Protein AF-0000000070217963 (afdb_homodimer)

pLDDT: mean 93.27, std 9.71, range [42.38, 98.94]

Foldseek 3Di:
DQLDDFPVQEEADQAPQQEDLVSVLVRLPDPLTREYEHHAAFQQADPDDPQFWWKWFAQPPPLHIWAIPDFLIDDPRRFKMWTLHDTGRDHLVVVLVSQQVSQVPDDPAAPPPDPARREYEYEYEDALVRVLVSQVVQLVSCVVGRHAYAYEYEQAAPNDPPDDRCLQVLVRVLSNQLSNQVSQCVSQVVVVHDPSSSGHAYEYEEAQDDDDVSLVSVLVSQVVSCCHPPNVDARSHSAYEFHWFAWQDWRWDDDPVDPDDIDTSGHHPVRRNTGGMFAQVCLVSLLVRLLVNQVSQCVDPRRNNHAYAGEGHDQAQVSQVSNVVSGHPHYHYYSNCRNPNSCSSVRNVPD/DQLDDFPVQEEADQAPQQEDLVSVLVRLPDPLTREYEHHAAFQQADPDDPQFWWKWFAQPPPLHIWAIPDFLIDDPRRQKMWTLHDTHRDHPVVVLVSQQVSQVPDDPDAPPPDPARREYEYEYEDALVRVLVSQVVLLVSCVVGRHAYAYEYEQAAPNDPPDDRCLQVLVRVLSNQLSNQVSQCVSQVVVVHDPSSSGHAYEYEEAQDDDDVSLVSVLVSQVVSCCHPPNVDARSHSAYEFHWFAWQDWRWDDDPVDPDDIDTSGHHPVRRNTGGMFAQVCLVSLLVRLLVNQVSQCVDPRRNNHAYAGEGHDQAQVSQVSNVVSGHPHYHYYSNCRNPNSCSSVRNVPD

Radius of gyration: 26.22 Å; Cα contacts (8 Å, |Δi|>4): 1681; chains: 2; bounding box: 53×88×64 Å

InterPro domains:
  IPR005720 Dihydroorotate dehydrogenase, catalytic [PF01180] (82-349)
  IPR013785 Aldolase-type TIM barrel [G3DSA:3.20.20.70] (8-349)
  IPR023359 Dihydroorotate dehydrogenase A, chain A, domain 2 [G3DSA:2.30.26.10] (49-278)
  IPR033886 Dihydroorotate dehydrogenase, class 1A [cd04741] (1-351)
  IPR050074 Dihydroorotate dehydrogenase [PTHR48109] (5-349)

Nearest PDB structures (foldseek):
  5xfw-assembly1_A  TM=9.007E-01  e=4.818E-23  Trypanosoma brucei brucei TREU927
  6ebs-assembly1_B  TM=8.547E-01  e=2.357E-22  Leishmania major
  3mhu-assembly1_B  TM=8.477E-01  e=5.408E-20  Leishmania major strain Friedlin
  7t5k-assembly1_A  TM=7.753E-01  e=4.031E-16  Escherichia coli K-12
  4ori-assembly1_A  TM=7.696E-01  e=2.229E-15  Rattus norvegicus

Organism: Alternaria alternata (NCBI:txid5599)

Sequence (702 aa):
MAPLTIDPPLLNSANPWCTTLDQLQELYNCPHTGAITTRTSLIGGFPHDSGHHQFAFFNPSTHASSTPNKDLGGDASTTGSLNTLGYSPIPLSEYLGFVKAISDGLGDEPPSGRKTFKPIVISITGSAEEVTKCYHLIHELGKSVKMRLAMEINLSCPNIPGKTPPAYDFTALRTYLEALKVEIDVGLVKAGGIDENERVAVGIKIPPYTYQEQFEGLLGVLKESVSMKPVYLSCPVDFITAVNTLGSSLLMVPDTEVDKGVRPTLKSTNGSGVGGLAGAPLHPLALGNVYTIRNMLDKHEDLKEIAIVGTGGVEDKAGFERMRSVGSGAVGVGTALGRKGVDIFGEIASDMAPLTIDPPLLNSANPWCTTLDQLQELYNCPHTGAITTRTSLIGGFPHDSGHHQFAFFNPSTHASSTPNKDLGGDASTTGSLNTLGYSPIPLSEYLGFVKAISDGLGDEPPSGRKTFKPIVISITGSAEEVTKCYHLIHELGKSVKMRLAMEINLSCPNIPGKTPPAYDFTALRTYLEALKVEIDVGLVKAGGIDENERVAVGIKIPPYTYQEQFEGLLGVLKESVSMKPVYLSCPVDFITAVNTLGSSLLMVPDTEVDKGVRPTLKSTNGSGVGGLAGAPLHPLALGNVYTIRNMLDKHEDLKEIAIVGTGGVEDKAGFERMRSVGSGAVGVGTALGRKGVDIFGEIASD

Solvent-accessible surface area (backbone atoms only — not comparable to full-atom values): 35043 Å² total; per-residue (Å²): 124,74,67,71,77,52,62,51,45,29,27,46,39,65,35,84,77,24,65,48,61,68,42,43,49,53,51,65,67,37,83,49,36,8,33,39,29,32,28,35,17,25,76,81,27,31,92,73,43,77,82,23,36,30,35,30,31,17,19,31,67,80,48,52,64,33,66,64,71,46,77,57,41,59,57,94,65,29,47,17,31,41,29,34,50,80,55,29,56,55,26,39,68,56,52,52,47,42,52,46,53,55,36,70,70,49,72,98,58,43,64,96,80,40,93,54,47,64,29,40,32,45,26,30,42,70,54,54,68,49,44,36,51,49,50,51,53,52,51,58,48,44,75,75,38,79,35,53,50,30,37,30,38,52,33,32,60,66,74,45,84,94,47,78,31,36,65,80,32,57,70,52,45,43,51,35,50,47,47,39,31,43,47,53,49,54,53,28,52,74,72,74,38,80,61,70,74,74,49,62,27,27,26,40,30,29,41,67,54,51,52,69,67,55,55,51,42,54,51,50,44,52,58,50,40,35,69,34,61,57,59,87,44,68,46,63,58,44,29,37,34,32,30,50,51,41,28,37,13,28,52,57,35,77,31,84,88,45,97,77,49,66,36,57,66,39,47,19,90,87,64,68,19,52,19,27,35,33,10,22,43,33,22,32,38,24,41,21,39,36,32,52,51,41,58,56,29,60,75,31,86,86,42,44,74,45,38,30,34,28,20,43,34,34,74,33,30,69,42,47,50,49,39,44,72,36,51,24,64,25,38,25,30,45,54,39,41,42,41,62,34,77,60,44,44,51,51,30,70,67,96,126,72,69,71,75,50,64,50,45,28,28,46,38,65,35,83,74,24,65,48,62,68,43,42,50,53,51,65,66,37,84,50,36,7,34,40,31,32,27,36,18,25,75,81,28,30,94,73,44,78,83,21,36,34,35,31,30,17,18,31,67,80,50,52,65,33,67,63,72,47,77,58,42,58,57,94,63,29,47,17,31,41,29,34,51,79,55,29,56,56,25,40,69,57,51,53,47,42,53,45,54,54,37,71,69,49,71,97,59,44,65,97,79,40,93,54,46,64,29,40,33,45,26,30,40,68,54,53,69,51,44,36,51,48,49,51,55,51,49,58,48,44,76,74,38,77,34,55,49,31,38,29,38,53,33,31,61,66,71,44,85,96,46,78,32,36,63,80,32,56,70,52,45,44,51,36,50,46,48,39,33,44,45,51,49,52,55,28,51,74,72,75,37,79,61,71,77,73,49,62,27,27,25,40,29,30,42,66,53,51,54,70,66,56,54,50,40,54,51,49,44,52,57,50,41,34,69,34,62,58,58,89,44,68,45,62,58,45,29,37,34,32,29,48,51,40,28,38,13,28,53,58,36,78,30,84,89,44,95,78,49,66,35,57,65,40,45,19,91,86,63,70,20,52,19,27,34,34,10,22,42,32,23,33,39,23,40,22,40,35,32,51,51,40,57,57,30,60,74,32,85,88,42,44,76,46,38,29,34,27,21,43,34,35,73,35,30,68,43,47,51,50,40,44,72,36,50,24,65,26,38,26,30,46,54,39,41,42,40,61,32,77,61,42,43,50,50,29,69,67,95

Secondary structure (DSSP, 8-state):
--S---SSSEEEPSSGGG-SHHHHHHHHH-TT-SBEEPPPB-SS-----TTT--EEEE-TTT--BPPTT-TT-S-TT--EEEE---S-SS-HHHHHHHHHHHHHTS-SS-GGG-SSPPPEEEEE---HHHHHHHHHHHHHHHTTSSS-EEEEEE---TTSTT---GGG-HHHHHHHHHHHHHHHHHHHHHTTS--GGGSPEEEEEEPPP-SHHHHHHHHHHHHHHHHSSSTTS--S--EEEE---EEEE--EEE-TTSSS-EEESS--TTSS--EEEEEGGGHHHHHHHHHHHHHHHHT-TTTTT-EEEEESS--SHHHHHHHHHTT-SEEEE-HHHHHH-THHHHHHHH-/--S---SSSEEEPSSGGG-SHHHHHHHHH-TT-S-EEPPPB-SS-----TTT--EEEE-TTT--BPPTT-TT-S-TT--EEEE---S-SS-HHHHHHHHHHHHHTS-SS-GGG-SSPPPEEEEE---HHHHHHHHHHHHHHHTTSSS-EEEEEE---TTSTT---GGG-HHHHHHHHHHHHHHHHHHHHHTTS--GGGSPEEEEEEPPP-SHHHHHHHHHHHHHHHHSSSTTS--S--EEEE---EEEE--EEE-TTSSS-EEESS--TTSS--EEEEEGGGHHHHHHHHHHHHHHHHT-TTTTT-EEEEESS--SHHHHHHHHHTT-SEEEE-HHHHHH-THHHHHHHH-

Structure (mmCIF, N/CA/C/O backbone):
data_AF-0000000070217963-model_v1
#
loop_
_entity.id
_entity.type
_entity.pdbx_description
1 polymer 'Dihydroorotate dehydrogenase (fumarate)'
#
loop_
_atom_site.group_PDB
_atom_site.id
_atom_site.type_symbol
_atom_site.label_atom_id
_atom_site.label_alt_id
_atom_site.label_comp_id
_atom_site.label_asym_id
_atom_site.label_entity_id
_atom_site.label_seq_id
_atom_site.pdbx_PDB_ins_code
_atom_site.Cartn_x
_atom_site.Cartn_y
_atom_site.Cartn_z
_atom_site.occupancy
_atom_site.B_iso_or_equiv
_atom_site.auth_seq_id
_atom_site.auth_comp_id
_atom_site.auth_asym_id
_atom_site.auth_atom_id
_atom_site.pdbx_PDB_model_num
ATOM 1 N N . MET A 1 1 ? 16.875 -29.062 -11.922 1 42.38 1 MET A N 1
ATOM 2 C CA . MET A 1 1 ? 15.82 -28.438 -12.703 1 42.38 1 MET A CA 1
ATOM 3 C C . MET A 1 1 ? 14.797 -27.766 -11.797 1 42.38 1 MET A C 1
ATOM 5 O O . MET A 1 1 ? 14.578 -28.203 -10.664 1 42.38 1 MET A O 1
ATOM 9 N N . ALA A 1 2 ? 14.461 -26.547 -12.102 1 57.16 2 ALA A N 1
ATOM 10 C CA . ALA A 1 2 ? 13.469 -25.875 -11.273 1 57.16 2 ALA A CA 1
ATOM 11 C C . ALA A 1 2 ? 12.172 -26.672 -11.211 1 57.16 2 ALA A C 1
ATOM 13 O O . ALA A 1 2 ? 11.68 -27.156 -12.242 1 57.16 2 ALA A O 1
ATOM 14 N N . PRO A 1 3 ? 11.711 -26.969 -9.961 1 65.69 3 PRO A N 1
ATOM 15 C CA . PRO A 1 3 ? 10.555 -27.859 -9.812 1 65.69 3 PRO A CA 1
ATOM 16 C C . PRO A 1 3 ? 9.344 -27.391 -10.617 1 65.69 3 PRO A C 1
ATOM 18 O O . PRO A 1 3 ? 8.453 -28.188 -10.93 1 65.69 3 PRO A O 1
ATOM 21 N N . LEU A 1 4 ? 9.344 -26.078 -11.07 1 82.69 4 LEU A N 1
ATOM 22 C CA . LEU A 1 4 ? 8.188 -25.578 -11.82 1 82.69 4 LEU A CA 1
ATOM 23 C C . LEU A 1 4 ? 8.641 -24.719 -13 1 82.69 4 LEU A C 1
ATOM 25 O O . LEU A 1 4 ? 9.352 -23.734 -12.82 1 82.69 4 LEU A O 1
ATOM 29 N N . THR A 1 5 ? 8.406 -25.234 -14.195 1 89.5 5 THR A N 1
ATOM 30 C CA . THR A 1 5 ? 8.68 -24.484 -15.422 1 89.5 5 THR A CA 1
ATOM 31 C C . THR A 1 5 ? 7.387 -23.953 -16.031 1 89.5 5 THR A C 1
ATOM 33 O O . THR A 1 5 ? 6.461 -24.719 -16.297 1 89.5 5 THR A O 1
ATOM 36 N N . ILE A 1 6 ? 7.293 -22.672 -16.188 1 96.19 6 ILE A N 1
ATOM 37 C CA . ILE A 1 6 ? 6.125 -22.016 -16.766 1 96.19 6 ILE A CA 1
ATOM 38 C C . ILE A 1 6 ? 6.488 -21.406 -18.109 1 96.19 6 ILE A C 1
ATOM 40 O O . ILE A 1 6 ? 7.195 -20.406 -18.188 1 96.19 6 ILE A O 1
ATOM 44 N N . ASP A 1 7 ? 5.953 -22.078 -19.109 1 94.88 7 ASP A N 1
ATOM 45 C CA . ASP A 1 7 ? 6.258 -21.656 -20.469 1 94.88 7 ASP A CA 1
ATOM 46 C C . ASP A 1 7 ? 5.016 -21.719 -21.359 1 94.88 7 ASP A C 1
ATOM 48 O O . ASP A 1 7 ? 4.457 -22.797 -21.578 1 94.88 7 ASP A O 1
ATOM 52 N N . PRO A 1 8 ? 4.723 -20.547 -22.078 1 96 8 PRO A N 1
ATOM 53 C CA . PRO A 1 8 ? 5.285 -19.203 -21.891 1 96 8 PRO A CA 1
ATOM 54 C C . PRO A 1 8 ? 5.164 -18.688 -20.453 1 96 8 PRO A C 1
ATOM 56 O O . PRO A 1 8 ? 4.387 -19.234 -19.672 1 96 8 PRO A O 1
ATOM 59 N N . PRO A 1 9 ? 5.898 -17.75 -20 1 97.81 9 PRO A N 1
ATOM 60 C CA . PRO A 1 9 ? 5.934 -17.297 -18.609 1 97.81 9 PRO A CA 1
ATOM 61 C C . PRO A 1 9 ? 4.754 -16.391 -18.25 1 97.81 9 PRO A C 1
ATOM 63 O O . PRO A 1 9 ? 4.953 -15.281 -17.75 1 97.81 9 PRO A O 1
ATOM 66 N N . LEU A 1 10 ? 3.609 -16.859 -18.5 1 98.44 10 LEU A N 1
ATOM 67 C CA . LEU A 1 10 ? 2.359 -16.141 -18.312 1 98.44 10 LEU A CA 1
ATOM 68 C C . LEU A 1 10 ? 1.268 -17.078 -17.781 1 98.44 10 LEU A C 1
ATOM 70 O O . LEU A 1 10 ? 1.109 -18.188 -18.281 1 98.44 10 LEU A O 1
ATOM 74 N N . LEU A 1 11 ? 0.579 -16.719 -16.75 1 98.81 11 LEU A N 1
ATOM 75 C CA . LEU A 1 11 ? -0.494 -17.516 -16.172 1 98.81 11 LEU A CA 1
ATOM 76 C C . LEU A 1 11 ? -1.485 -16.625 -15.422 1 98.81 11 LEU A C 1
ATOM 78 O O . LEU A 1 11 ? -1.218 -15.445 -15.195 1 98.81 11 LEU A O 1
ATOM 82 N N . ASN A 1 12 ? -2.652 -17.172 -15.078 1 98.88 12 ASN A N 1
ATOM 83 C CA . ASN A 1 12 ? -3.547 -16.469 -14.172 1 98.88 12 ASN A CA 1
ATOM 84 C C . ASN A 1 12 ? -3.082 -16.578 -12.719 1 98.88 12 ASN A C 1
ATOM 86 O O . ASN A 1 12 ? -2.553 -17.609 -12.312 1 98.88 12 ASN A O 1
ATOM 90 N N . SER A 1 13 ? -3.256 -15.5 -11.914 1 98.62 13 SER A N 1
ATOM 91 C CA . SER A 1 13 ? -3.113 -15.602 -10.469 1 98.62 13 SER A CA 1
ATOM 92 C C . SER A 1 13 ? -4.34 -16.25 -9.836 1 98.62 13 SER A C 1
ATOM 94 O O . SER A 1 13 ? -5.348 -16.469 -10.508 1 98.62 13 SER A O 1
ATOM 96 N N . ALA A 1 14 ? -4.266 -16.656 -8.586 1 98.38 14 ALA A N 1
ATOM 97 C CA . ALA A 1 14 ? -5.461 -17.078 -7.859 1 98.38 14 ALA A CA 1
ATOM 98 C C . ALA A 1 14 ? -6.441 -15.914 -7.703 1 98.38 14 ALA A C 1
ATOM 100 O O . ALA A 1 14 ? -6.121 -14.906 -7.07 1 98.38 14 ALA A O 1
ATOM 101 N N . ASN A 1 15 ? -7.574 -16.031 -8.273 1 97.5 15 ASN A N 1
ATOM 102 C CA . ASN A 1 15 ? -8.586 -14.977 -8.266 1 97.5 15 ASN A CA 1
ATOM 103 C C . ASN A 1 15 ? -9.977 -15.531 -8.531 1 97.5 15 ASN A C 1
ATOM 105 O O . ASN A 1 15 ? -10.141 -16.734 -8.75 1 97.5 15 ASN A O 1
ATOM 109 N N . PRO A 1 16 ? -11.031 -14.727 -8.469 1 96.62 16 PRO A N 1
ATOM 110 C CA . PRO A 1 16 ? -12.398 -15.242 -8.602 1 96.62 16 PRO A CA 1
ATOM 111 C C . PRO A 1 16 ? -12.703 -15.742 -10.008 1 96.62 16 PRO A C 1
ATOM 113 O O . PRO A 1 16 ? -13.633 -16.531 -10.203 1 96.62 16 PRO A O 1
ATOM 116 N N . TRP A 1 17 ? -11.922 -15.406 -10.961 1 98.25 17 TRP A N 1
ATOM 117 C CA . TRP A 1 17 ? -12.25 -15.688 -12.359 1 98.25 17 TRP A CA 1
ATOM 118 C C . TRP A 1 17 ? -11.547 -16.953 -12.836 1 98.25 17 TRP A C 1
ATOM 120 O O . TRP A 1 17 ? -11.383 -17.156 -14.039 1 98.25 17 TRP A O 1
ATOM 130 N N . CYS A 1 18 ? -11.133 -17.75 -11.953 1 98.62 18 CYS A N 1
ATOM 131 C CA . CYS A 1 18 ? -10.609 -19.109 -12.156 1 98.62 18 CYS A CA 1
ATOM 132 C C . CYS A 1 18 ? -11.18 -20.078 -11.133 1 98.62 18 CYS A C 1
ATOM 134 O O . CYS A 1 18 ? -10.438 -20.828 -10.5 1 98.62 18 CYS A O 1
ATOM 136 N N . THR A 1 19 ? -12.414 -20.047 -10.938 1 98.38 19 THR A N 1
ATOM 137 C CA . THR A 1 19 ? -13.102 -20.75 -9.859 1 98.38 19 THR A CA 1
ATOM 138 C C . THR A 1 19 ? -13.719 -22.047 -10.367 1 98.38 19 THR A C 1
ATOM 140 O O . THR A 1 19 ? -13.492 -23.125 -9.797 1 98.38 19 THR A O 1
ATOM 143 N N . THR A 1 20 ? -14.414 -22.062 -11.477 1 98.62 20 THR A N 1
ATOM 144 C CA . THR A 1 20 ? -15.195 -23.203 -11.938 1 98.62 20 THR A CA 1
ATOM 145 C C . THR A 1 20 ? -14.367 -24.078 -12.883 1 98.62 20 THR A C 1
ATOM 147 O O . THR A 1 20 ? -13.352 -23.625 -13.422 1 98.62 20 THR A O 1
ATOM 150 N N . LEU A 1 21 ? -14.883 -25.281 -13.078 1 98.88 21 LEU A N 1
ATOM 151 C CA . LEU A 1 21 ? -14.234 -26.172 -14.039 1 98.88 21 LEU A CA 1
ATOM 152 C C . LEU A 1 21 ? -14.203 -25.547 -15.43 1 98.88 21 LEU A C 1
ATOM 154 O O . LEU A 1 21 ? -13.195 -25.625 -16.125 1 98.88 21 LEU A O 1
ATOM 158 N N . ASP A 1 22 ? -15.297 -24.875 -15.836 1 98.75 22 ASP A N 1
ATOM 159 C CA . ASP A 1 22 ? -15.359 -24.25 -17.141 1 98.75 22 ASP A CA 1
ATOM 160 C C . ASP A 1 22 ? -14.297 -23.156 -17.281 1 98.75 22 ASP A C 1
ATOM 162 O O . ASP A 1 22 ? -13.641 -23.047 -18.328 1 98.75 22 ASP A O 1
ATOM 166 N N . GLN A 1 23 ? -14.133 -22.344 -16.281 1 98.75 23 GLN A N 1
ATOM 167 C CA . GLN A 1 23 ? -13.125 -21.297 -16.281 1 98.75 23 GLN A CA 1
ATOM 168 C C . GLN A 1 23 ? -11.719 -21.875 -16.359 1 98.75 23 GLN A C 1
ATOM 170 O O . GLN A 1 23 ? -10.883 -21.406 -17.125 1 98.75 23 GLN A O 1
ATOM 175 N N . LEU A 1 24 ? -11.492 -22.891 -15.562 1 98.94 24 LEU A N 1
ATOM 176 C CA . LEU A 1 24 ? -10.172 -23.516 -15.523 1 98.94 24 LEU A CA 1
ATOM 177 C C . LEU A 1 24 ? -9.867 -24.203 -16.844 1 98.94 24 LEU A C 1
ATOM 179 O O . LEU A 1 24 ? -8.734 -24.141 -17.344 1 98.94 24 LEU A O 1
ATOM 183 N N . GLN A 1 25 ? -10.883 -24.875 -17.391 1 98.81 25 GLN A N 1
ATOM 184 C CA . GLN A 1 25 ? -10.703 -25.531 -18.688 1 98.81 25 GLN A CA 1
ATOM 185 C C . GLN A 1 25 ? -10.367 -24.516 -19.781 1 98.81 25 GLN A C 1
ATOM 187 O O . GLN A 1 25 ? -9.5 -24.75 -20.609 1 98.81 25 GLN A O 1
ATOM 192 N N . GLU A 1 26 ? -11.109 -23.406 -19.797 1 98.75 26 GLU A N 1
ATOM 193 C CA . GLU A 1 26 ? -10.844 -22.344 -20.781 1 98.75 26 GLU A CA 1
ATOM 194 C C . GLU A 1 26 ? -9.422 -21.812 -20.641 1 98.75 26 GLU A C 1
ATOM 196 O O . GLU A 1 26 ? -8.734 -21.625 -21.641 1 98.75 26 GLU A O 1
ATOM 201 N N . LEU A 1 27 ? -9 -21.547 -19.406 1 98.81 27 LEU A N 1
ATOM 202 C CA . LEU A 1 27 ? -7.641 -21.094 -19.141 1 98.81 27 LEU A CA 1
ATOM 203 C C . LEU A 1 27 ? -6.617 -22.125 -19.609 1 98.81 27 LEU A C 1
ATOM 205 O O . LEU A 1 27 ? -5.594 -21.766 -20.188 1 98.81 27 LEU A O 1
ATOM 209 N N . TYR A 1 28 ? -6.879 -23.391 -19.328 1 98.56 28 TYR A N 1
ATOM 210 C CA . TYR A 1 28 ? -5.957 -24.453 -19.703 1 98.56 28 TYR A CA 1
ATOM 211 C C . TYR A 1 28 ? -5.836 -24.562 -21.219 1 98.56 28 TYR A C 1
ATOM 213 O O . TYR A 1 28 ? -4.758 -24.875 -21.734 1 98.56 28 TYR A O 1
ATOM 221 N N . ASN A 1 29 ? -6.926 -24.328 -21.922 1 97.44 29 ASN A N 1
ATOM 222 C CA . ASN A 1 29 ? -6.945 -24.422 -23.375 1 97.44 29 ASN A CA 1
ATOM 223 C C . ASN A 1 29 ? -6.219 -23.25 -24.016 1 97.44 29 ASN A C 1
ATOM 225 O O . ASN A 1 29 ? -5.855 -23.312 -25.203 1 97.44 29 ASN A O 1
ATOM 229 N N . CYS A 1 30 ? -6.074 -22.141 -23.344 1 97.38 30 CYS A N 1
ATOM 230 C CA . CYS A 1 30 ? -5.441 -20.953 -23.891 1 97.38 30 CYS A CA 1
ATOM 231 C C . CYS A 1 30 ? -3.973 -21.219 -24.203 1 97.38 30 CYS A C 1
ATOM 233 O O . CYS A 1 30 ? -3.191 -21.547 -23.312 1 97.38 30 CYS A O 1
ATOM 235 N N . PRO A 1 31 ? -3.518 -21.047 -25.391 1 95.88 31 PRO A N 1
ATOM 236 C CA . PRO A 1 31 ? -2.133 -21.359 -25.75 1 95.88 31 PRO A CA 1
ATOM 237 C C . PRO A 1 31 ? -1.132 -20.359 -25.203 1 95.88 31 PRO A C 1
ATOM 239 O O . PRO A 1 31 ? 0.077 -20.594 -25.219 1 95.88 31 PRO A O 1
ATOM 242 N N . HIS A 1 32 ? -1.638 -19.266 -24.719 1 96.94 32 HIS A N 1
ATOM 243 C CA . HIS A 1 32 ? -0.746 -18.203 -24.266 1 96.94 32 HIS A CA 1
ATOM 244 C C . HIS A 1 32 ? -0.452 -18.312 -22.781 1 96.94 32 HIS A C 1
ATOM 246 O O . HIS A 1 32 ? 0.357 -17.562 -22.25 1 96.94 32 HIS A O 1
ATOM 252 N N . THR A 1 33 ? -1.119 -19.203 -22.062 1 97.81 33 THR A N 1
ATOM 253 C CA . THR A 1 33 ? -0.775 -19.484 -20.672 1 97.81 33 THR A CA 1
ATOM 254 C C . THR A 1 33 ? 0.226 -20.641 -20.594 1 97.81 33 THR A C 1
ATOM 256 O O . THR A 1 33 ? 0.122 -21.625 -21.328 1 97.81 33 THR A O 1
ATOM 259 N N . GLY A 1 34 ? 1.211 -20.484 -19.75 1 97.5 34 GLY A N 1
ATOM 260 C CA . GLY A 1 34 ? 2.193 -21.531 -19.547 1 97.5 34 GLY A CA 1
ATOM 261 C C . GLY A 1 34 ? 1.878 -22.422 -18.359 1 97.5 34 GLY A C 1
ATOM 262 O O . GLY A 1 34 ? 2.479 -23.484 -18.188 1 97.5 34 GLY A O 1
ATOM 263 N N . ALA A 1 35 ? 0.987 -22.031 -17.531 1 98.44 35 ALA A N 1
ATOM 264 C CA . ALA A 1 35 ? 0.376 -22.719 -16.391 1 98.44 35 ALA A CA 1
ATOM 265 C C . ALA A 1 35 ? -0.97 -22.094 -16.031 1 98.44 35 ALA A C 1
ATOM 267 O O . ALA A 1 35 ? -1.32 -21.016 -16.547 1 98.44 35 ALA A O 1
ATOM 268 N N . ILE A 1 36 ? -1.733 -22.734 -15.258 1 98.81 36 ILE A N 1
ATOM 269 C CA . ILE A 1 36 ? -2.922 -22.109 -14.695 1 98.81 36 ILE A CA 1
ATOM 270 C C . ILE A 1 36 ? -2.934 -22.281 -13.18 1 98.81 36 ILE A C 1
ATOM 272 O O . ILE A 1 36 ? -2.299 -23.203 -12.648 1 98.81 36 ILE A O 1
ATOM 276 N N . THR A 1 37 ? -3.566 -21.406 -12.484 1 98.94 37 THR A N 1
ATOM 277 C CA . THR A 1 37 ? -3.709 -21.422 -11.039 1 98.94 37 THR A CA 1
ATOM 278 C C . THR A 1 37 ? -5.18 -21.484 -10.633 1 98.94 37 THR A C 1
ATOM 280 O O . THR A 1 37 ? -6.012 -20.781 -11.219 1 98.94 37 THR A O 1
ATOM 283 N N . THR A 1 38 ? -5.531 -22.281 -9.703 1 98.94 38 THR A N 1
ATOM 284 C CA . THR A 1 38 ? -6.898 -22.328 -9.203 1 98.94 38 THR A CA 1
ATOM 285 C C . THR A 1 38 ? -7.156 -21.188 -8.227 1 98.94 38 THR A C 1
ATOM 287 O O . THR A 1 38 ? -6.219 -20.609 -7.68 1 98.94 38 THR A O 1
ATOM 290 N N . ARG A 1 39 ? -8.445 -20.844 -8.055 1 98.38 39 ARG A N 1
ATOM 291 C CA . ARG A 1 39 ? -8.766 -19.984 -6.914 1 98.38 39 ARG A CA 1
ATOM 292 C C . ARG A 1 39 ? -8.359 -20.641 -5.602 1 98.38 39 ARG A C 1
ATOM 294 O O . ARG A 1 39 ? -8.461 -21.859 -5.449 1 98.38 39 ARG A O 1
ATOM 301 N N . THR A 1 40 ? -7.91 -19.844 -4.633 1 98.19 40 THR A N 1
ATOM 302 C CA . THR A 1 40 ? -7.469 -20.375 -3.352 1 98.19 40 THR A CA 1
ATOM 303 C C . THR A 1 40 ? -8.617 -21.094 -2.645 1 98.19 40 THR A C 1
ATOM 305 O O . THR A 1 40 ? -9.711 -20.547 -2.504 1 98.19 40 THR A O 1
ATOM 308 N N . SER A 1 41 ? -8.359 -22.328 -2.244 1 97.25 41 SER A N 1
ATOM 309 C CA . SER A 1 41 ? -9.398 -23.094 -1.563 1 97.25 41 SER A CA 1
ATOM 310 C C . SER A 1 41 ? -8.922 -23.594 -0.205 1 97.25 41 SER A C 1
ATOM 312 O O . SER A 1 41 ? -7.715 -23.656 0.049 1 97.25 41 SER A O 1
ATOM 314 N N . LEU A 1 42 ? -9.82 -23.891 0.625 1 96.31 42 LEU A N 1
ATOM 315 C CA . LEU A 1 42 ? -9.625 -24.625 1.874 1 96.31 42 LEU A CA 1
ATOM 316 C C . LEU A 1 42 ? -10.062 -26.078 1.728 1 96.31 42 LEU A C 1
ATOM 318 O O . LEU A 1 42 ? -10.789 -26.422 0.793 1 96.31 42 LEU A O 1
ATOM 322 N N . ILE A 1 43 ? -9.648 -26.891 2.65 1 97.06 43 ILE A N 1
ATOM 323 C CA . ILE A 1 43 ? -10.094 -28.281 2.662 1 97.06 43 ILE A CA 1
ATOM 324 C C . ILE A 1 43 ? -11.625 -28.328 2.664 1 97.06 43 ILE A C 1
ATOM 326 O O . ILE A 1 43 ? -12.227 -29.094 1.922 1 97.06 43 ILE A O 1
ATOM 330 N N . GLY A 1 44 ? -12.203 -27.406 3.434 1 96.06 44 GLY A N 1
ATOM 331 C CA . GLY A 1 44 ? -13.641 -27.453 3.598 1 96.06 44 GLY A CA 1
ATOM 332 C C . GLY A 1 44 ? -14.367 -26.391 2.785 1 96.06 44 GLY A C 1
ATOM 333 O O . GLY A 1 44 ? -15.586 -26.266 2.869 1 96.06 44 GLY A O 1
ATOM 334 N N . GLY A 1 45 ? -13.656 -25.625 2.049 1 95.81 45 GLY A N 1
ATOM 335 C CA . GLY A 1 45 ? -14.266 -24.516 1.328 1 95.81 45 GLY A CA 1
ATOM 336 C C . GLY A 1 45 ? -14.477 -23.297 2.193 1 95.81 45 GLY A C 1
ATOM 337 O O . GLY A 1 45 ? -14.359 -23.359 3.418 1 95.81 45 GLY A O 1
ATOM 338 N N . PHE A 1 46 ? -14.734 -22.172 1.572 1 94.69 46 PHE A N 1
ATOM 339 C CA . PHE A 1 46 ? -14.992 -20.891 2.234 1 94.69 46 PHE A CA 1
ATOM 340 C C . PHE A 1 46 ? -16.484 -20.562 2.197 1 94.69 46 PHE A C 1
ATOM 342 O O . PHE A 1 46 ? -17.141 -20.734 1.166 1 94.69 46 PHE A O 1
ATOM 349 N N . PRO A 1 47 ? -17.047 -20.094 3.338 1 93.62 47 PRO A N 1
ATOM 350 C CA . PRO A 1 47 ? -18.469 -19.734 3.357 1 93.62 47 PRO A CA 1
ATOM 351 C C . PRO A 1 47 ? -18.766 -18.422 2.633 1 93.62 47 PRO A C 1
ATOM 353 O O . PRO A 1 47 ? -19.031 -17.406 3.273 1 93.62 47 PRO A O 1
ATOM 356 N N . HIS A 1 48 ? -18.781 -18.469 1.336 1 93.81 48 HIS A N 1
ATOM 357 C CA . HIS A 1 48 ? -18.984 -17.297 0.481 1 93.81 48 HIS A CA 1
ATOM 358 C C . HIS A 1 48 ? -20.406 -16.75 0.622 1 93.81 48 HIS A C 1
ATOM 360 O O . HIS A 1 48 ? -21.359 -17.516 0.681 1 93.81 48 HIS A O 1
ATOM 366 N N . ASP A 1 49 ? -20.5 -15.453 0.799 1 94.38 49 ASP A N 1
ATOM 367 C CA . ASP A 1 49 ? -21.75 -14.711 0.779 1 94.38 49 ASP A CA 1
ATOM 368 C C . ASP A 1 49 ? -21.688 -13.547 -0.2 1 94.38 49 ASP A C 1
ATOM 370 O O . ASP A 1 49 ? -21.062 -12.523 0.087 1 94.38 49 ASP A O 1
ATOM 374 N N . SER A 1 50 ? -22.375 -13.648 -1.28 1 92.44 50 SER A N 1
ATOM 375 C CA . SER A 1 50 ? -22.297 -12.648 -2.336 1 92.44 50 SER A CA 1
ATOM 376 C C . SER A 1 50 ? -22.812 -11.297 -1.855 1 92.44 50 SER A C 1
ATOM 378 O O . SER A 1 50 ? -22.578 -10.273 -2.496 1 92.44 50 SER A O 1
ATOM 380 N N . GLY A 1 51 ? -23.5 -11.344 -0.715 1 93.19 51 GLY A N 1
ATOM 381 C CA . GLY A 1 51 ? -24 -10.102 -0.146 1 93.19 51 GLY A CA 1
ATOM 382 C C . GLY A 1 51 ? -22.906 -9.234 0.447 1 93.19 51 GLY A C 1
ATOM 383 O O . GLY A 1 51 ? -23.062 -8.023 0.57 1 93.19 51 GLY A O 1
ATOM 384 N N . HIS A 1 52 ? -21.797 -9.844 0.813 1 93.06 52 HIS A N 1
ATOM 385 C CA . HIS A 1 52 ? -20.75 -8.992 1.383 1 93.06 52 HIS A CA 1
ATOM 386 C C . HIS A 1 52 ? -19.375 -9.344 0.823 1 93.06 52 HIS A C 1
ATOM 388 O O . HIS A 1 52 ? -18.391 -8.664 1.118 1 93.06 52 HIS A O 1
ATOM 394 N N . HIS A 1 53 ? -19.266 -10.484 0.089 1 95.12 53 HIS A N 1
ATOM 395 C CA . HIS A 1 53 ? -18.062 -10.773 -0.675 1 95.12 53 HIS A CA 1
ATOM 396 C C . HIS A 1 53 ? -18.188 -10.305 -2.119 1 95.12 53 HIS A C 1
ATOM 398 O O . HIS A 1 53 ? -18.828 -10.977 -2.941 1 95.12 53 HIS A O 1
ATOM 404 N N . GLN A 1 54 ? -17.547 -9.117 -2.395 1 97.38 54 GLN A N 1
ATOM 405 C CA . GLN A 1 54 ? -17.828 -8.391 -3.627 1 97.38 54 GLN A CA 1
ATOM 406 C C . GLN A 1 54 ? -16.547 -7.887 -4.277 1 97.38 54 GLN A C 1
ATOM 408 O O . GLN A 1 54 ? -15.469 -7.992 -3.691 1 97.38 54 GLN A O 1
ATOM 413 N N . PHE A 1 55 ? -16.625 -7.461 -5.508 1 97.81 55 PHE A N 1
ATOM 414 C CA . PHE A 1 55 ? -15.547 -6.789 -6.219 1 97.81 55 PHE A CA 1
ATOM 415 C C . PHE A 1 55 ? -16.094 -5.699 -7.129 1 97.81 55 PHE A C 1
ATOM 417 O O . PHE A 1 55 ? -17.266 -5.715 -7.484 1 97.81 55 PHE A O 1
ATOM 424 N N . ALA A 1 56 ? -15.289 -4.758 -7.441 1 98.12 56 ALA A N 1
ATOM 425 C CA . ALA A 1 56 ? -15.578 -3.75 -8.461 1 98.12 56 ALA A CA 1
ATOM 426 C C . ALA A 1 56 ? -14.305 -3.303 -9.164 1 98.12 56 ALA A C 1
ATOM 428 O O . ALA A 1 56 ? -13.219 -3.334 -8.586 1 98.12 56 ALA A O 1
ATOM 429 N N . PHE A 1 57 ? -14.453 -2.975 -10.406 1 98.56 57 PHE A N 1
ATOM 430 C CA . PHE A 1 57 ? -13.383 -2.312 -11.141 1 98.56 57 PHE A CA 1
ATOM 431 C C . PHE A 1 57 ? -13.5 -0.798 -11.031 1 98.56 57 PHE A C 1
ATOM 433 O O . PHE A 1 57 ? -14.594 -0.274 -10.789 1 98.56 57 PHE A O 1
ATOM 440 N N . PHE A 1 58 ? -12.359 -0.046 -11.156 1 98.56 58 PHE A N 1
ATOM 441 C CA . PHE A 1 58 ? -12.469 1.401 -11.023 1 98.56 58 PHE A CA 1
ATOM 442 C C . PHE A 1 58 ? -11.359 2.102 -11.797 1 98.56 58 PHE A C 1
ATOM 444 O O . PHE A 1 58 ? -10.352 1.48 -12.148 1 98.56 58 PHE A O 1
ATOM 451 N N . ASN A 1 59 ? -11.578 3.346 -12.164 1 98.31 59 ASN A N 1
ATOM 452 C CA . ASN A 1 59 ? -10.578 4.223 -12.766 1 98.31 59 ASN A CA 1
ATOM 453 C C . ASN A 1 59 ? -9.539 4.672 -11.75 1 98.31 59 ASN A C 1
ATOM 455 O O . ASN A 1 59 ? -9.875 5.32 -10.75 1 98.31 59 ASN A O 1
ATOM 459 N N . PRO A 1 60 ? -8.266 4.391 -11.977 1 98.25 60 PRO A N 1
ATOM 460 C CA . PRO A 1 60 ? -7.246 4.656 -10.953 1 98.25 60 PRO A CA 1
ATOM 461 C C . PRO A 1 60 ? -6.984 6.148 -10.75 1 98.25 60 PRO A C 1
ATOM 463 O O . PRO A 1 60 ? -6.297 6.535 -9.805 1 98.25 60 PRO A O 1
ATOM 466 N N . SER A 1 61 ? -7.5 6.965 -11.625 1 97.62 61 SER A N 1
ATOM 467 C CA . SER A 1 61 ? -7.297 8.406 -11.523 1 97.62 61 SER A CA 1
ATOM 468 C C . SER A 1 61 ? -8.508 9.094 -10.898 1 97.62 61 SER A C 1
ATOM 470 O O . SER A 1 61 ? -8.367 9.859 -9.938 1 97.62 61 SER A O 1
ATOM 472 N N . THR A 1 62 ? -9.719 8.75 -11.367 1 96.38 62 THR A N 1
ATOM 473 C CA . THR A 1 62 ? -10.922 9.438 -10.914 1 96.38 62 THR A CA 1
ATOM 474 C C . THR A 1 62 ? -11.586 8.672 -9.781 1 96.38 62 THR A C 1
ATOM 476 O O . THR A 1 62 ? -12.445 9.211 -9.078 1 96.38 62 THR A O 1
ATOM 479 N N . HIS A 1 63 ? -11.312 7.34 -9.648 1 97.69 63 HIS A N 1
ATOM 480 C CA . HIS A 1 63 ? -11.82 6.422 -8.633 1 97.69 63 HIS A CA 1
ATOM 481 C C . HIS A 1 63 ? -13.297 6.109 -8.867 1 97.69 63 HIS A C 1
ATOM 483 O O . HIS A 1 63 ? -13.969 5.574 -7.984 1 97.69 63 HIS A O 1
ATOM 489 N N . ALA A 1 64 ? -13.766 6.52 -10.086 1 95.88 64 ALA A N 1
ATOM 490 C CA . ALA A 1 64 ? -15.094 6.055 -10.477 1 95.88 64 ALA A CA 1
ATOM 491 C C . ALA A 1 64 ? -15.125 4.535 -10.617 1 95.88 64 ALA A C 1
ATOM 493 O O . ALA A 1 64 ? -14.211 3.938 -11.18 1 95.88 64 ALA A O 1
ATOM 494 N N . SER A 1 65 ? -16.188 3.934 -10.102 1 96.25 65 SER A N 1
ATOM 495 C CA . SER A 1 65 ? -16.234 2.477 -10.031 1 96.25 65 SER A CA 1
ATOM 496 C C . SER A 1 65 ? -17.25 1.904 -11.008 1 96.25 65 SER A C 1
ATOM 498 O O . SER A 1 65 ? -18.219 2.576 -11.359 1 96.25 65 SER A O 1
ATOM 500 N N . SER A 1 66 ? -17.031 0.663 -11.383 1 96.38 66 SER A N 1
ATOM 501 C CA . SER A 1 66 ? -18.031 -0.133 -12.086 1 96.38 66 SER A CA 1
ATOM 502 C C . SER A 1 66 ? -19.109 -0.651 -11.125 1 96.38 66 SER A C 1
ATOM 504 O O . SER A 1 66 ? -18.969 -0.498 -9.906 1 96.38 66 SER A O 1
ATOM 506 N N . THR A 1 67 ? -20.125 -1.234 -11.695 1 94.5 67 THR A N 1
ATOM 507 C CA . THR A 1 67 ? -21.109 -1.951 -10.883 1 94.5 67 THR A CA 1
ATOM 508 C C . THR A 1 67 ? -20.453 -3.117 -10.148 1 94.5 67 THR A C 1
ATOM 510 O O . THR A 1 67 ? -19.703 -3.893 -10.75 1 94.5 67 THR A O 1
ATOM 513 N N . PRO A 1 68 ? -20.734 -3.234 -8.875 1 96.12 68 PRO A N 1
ATOM 514 C CA . PRO A 1 68 ? -20.141 -4.344 -8.125 1 96.12 68 PRO A CA 1
ATOM 515 C C . PRO A 1 68 ? -20.547 -5.711 -8.656 1 96.12 68 PRO A C 1
ATOM 517 O O . PRO A 1 68 ? -21.688 -5.871 -9.133 1 96.12 68 PRO A O 1
ATOM 520 N N . ASN A 1 69 ? -19.719 -6.641 -8.586 1 96.56 69 ASN A N 1
ATOM 521 C CA . ASN A 1 69 ? -19.922 -8.055 -8.859 1 96.56 69 ASN A CA 1
ATOM 522 C C . ASN A 1 69 ? -20.359 -8.281 -10.305 1 96.56 69 ASN A C 1
ATOM 524 O O . ASN A 1 69 ? -21.25 -9.094 -10.57 1 96.56 69 ASN A O 1
ATOM 528 N N . LYS A 1 70 ? -19.875 -7.52 -11.227 1 96.25 70 LYS A N 1
ATOM 529 C CA . LYS A 1 70 ? -20.109 -7.746 -12.648 1 96.25 70 LYS A CA 1
ATOM 530 C C . LYS A 1 70 ? -18.828 -8.164 -13.367 1 96.25 70 LYS A C 1
ATOM 532 O O . LYS A 1 70 ? -17.922 -7.355 -13.539 1 96.25 70 LYS A O 1
ATOM 537 N N . ASP A 1 71 ? -18.734 -9.438 -13.773 1 94.38 71 ASP A N 1
ATOM 538 C CA . ASP A 1 71 ? -17.625 -9.906 -14.594 1 94.38 71 ASP A CA 1
ATOM 539 C C . ASP A 1 71 ? -17.578 -9.172 -15.938 1 94.38 71 ASP A C 1
ATOM 541 O O . ASP A 1 71 ? -18.625 -8.766 -16.469 1 94.38 71 ASP A O 1
ATOM 545 N N . LEU A 1 72 ? -16.391 -9.039 -16.531 1 94.5 72 LEU A N 1
ATOM 546 C CA . LEU A 1 72 ? -16.219 -8.336 -17.797 1 94.5 72 LEU A CA 1
ATOM 547 C C . LEU A 1 72 ? -16.891 -6.969 -17.766 1 94.5 72 LEU A C 1
ATOM 549 O O . LEU A 1 72 ? -17.531 -6.559 -18.734 1 94.5 72 LEU A O 1
ATOM 553 N N . GLY A 1 73 ? -16.828 -6.434 -16.5 1 90.81 73 GLY A N 1
ATOM 554 C CA . GLY A 1 73 ? -17.469 -5.141 -16.281 1 90.81 73 GLY A CA 1
ATOM 555 C C . GLY A 1 73 ? -16.5 -3.977 -16.391 1 90.81 73 GLY A C 1
ATOM 556 O O . GLY A 1 73 ? -15.312 -4.176 -16.656 1 90.81 73 GLY A O 1
ATOM 557 N N . GLY A 1 74 ? -17.062 -2.816 -16.297 1 91 74 GLY A N 1
ATOM 558 C CA . GLY A 1 74 ? -16.25 -1.622 -16.453 1 91 74 GLY A CA 1
ATOM 559 C C . GLY A 1 74 ? -15.945 -1.288 -17.891 1 91 74 GLY A C 1
ATOM 560 O O . GLY A 1 74 ? -16.641 -1.746 -18.797 1 91 74 GLY A O 1
ATOM 561 N N . ASP A 1 75 ? -15.039 -0.349 -18.078 1 94.06 75 ASP A N 1
ATOM 562 C CA . ASP A 1 75 ? -14.602 0.034 -19.406 1 94.06 75 ASP A CA 1
ATOM 563 C C . ASP A 1 75 ? -13.078 0.113 -19.484 1 94.06 75 ASP A C 1
ATOM 565 O O . ASP A 1 75 ? -12.383 -0.38 -18.594 1 94.06 75 ASP A O 1
ATOM 569 N N . ALA A 1 76 ? -12.562 0.602 -20.578 1 93.38 76 ALA A N 1
ATOM 570 C CA . ALA A 1 76 ? -11.125 0.597 -20.844 1 93.38 76 ALA A CA 1
ATOM 571 C C . ALA A 1 76 ? -10.367 1.418 -19.812 1 93.38 76 ALA A C 1
ATOM 573 O O . ALA A 1 76 ? -9.172 1.205 -19.578 1 93.38 76 ALA A O 1
ATOM 574 N N . SER A 1 77 ? -11.078 2.277 -19.109 1 95.62 77 SER A N 1
ATOM 575 C CA . SER A 1 77 ? -10.406 3.17 -18.172 1 95.62 77 SER A CA 1
ATOM 576 C C . SER A 1 77 ? -10.43 2.598 -16.766 1 95.62 77 SER A C 1
ATOM 578 O O . SER A 1 77 ? -9.719 3.088 -15.875 1 95.62 77 SER A O 1
ATOM 580 N N . THR A 1 78 ? -11.242 1.57 -16.469 1 97.69 78 THR A N 1
ATOM 581 C CA . THR A 1 78 ? -11.367 0.994 -15.133 1 97.69 78 THR A CA 1
ATOM 582 C C . THR A 1 78 ? -10.352 -0.119 -14.922 1 97.69 78 THR A C 1
ATOM 584 O O . THR A 1 78 ? -10.711 -1.287 -14.781 1 97.69 78 THR A O 1
ATOM 587 N N . THR A 1 79 ? -9.086 0.284 -14.734 1 98.56 79 THR A N 1
ATOM 588 C CA . THR A 1 79 ? -7.984 -0.672 -14.766 1 98.56 79 THR A CA 1
ATOM 589 C C . THR A 1 79 ? -7.594 -1.095 -13.352 1 98.56 79 THR A C 1
ATOM 591 O O . THR A 1 79 ? -6.707 -1.934 -13.172 1 98.56 79 THR A O 1
ATOM 594 N N . GLY A 1 80 ? -8.211 -0.474 -12.312 1 98.69 80 GLY A N 1
ATOM 595 C CA . GLY A 1 80 ? -8.047 -0.911 -10.938 1 98.69 80 GLY A CA 1
ATOM 596 C C . GLY A 1 80 ? -9.172 -1.815 -10.461 1 98.69 80 GLY A C 1
ATOM 597 O O . GLY A 1 80 ? -10.234 -1.874 -11.086 1 98.69 80 GLY A O 1
ATOM 598 N N . SER A 1 81 ? -8.945 -2.539 -9.391 1 98.69 81 SER A N 1
ATOM 599 C CA . SER A 1 81 ? -10.016 -3.301 -8.75 1 98.69 81 SER A CA 1
ATOM 600 C C . SER A 1 81 ? -9.906 -3.238 -7.23 1 98.69 81 SER A C 1
ATOM 602 O O . SER A 1 81 ? -8.82 -3.023 -6.691 1 98.69 81 SER A O 1
ATOM 604 N N . LEU A 1 82 ? -10.992 -3.283 -6.605 1 98.19 82 LEU A N 1
ATOM 605 C CA . LEU A 1 82 ? -11.141 -3.51 -5.172 1 98.19 82 LEU A CA 1
ATOM 606 C C . LEU A 1 82 ? -12.016 -4.73 -4.906 1 98.19 82 LEU A C 1
ATOM 608 O O . LEU A 1 82 ? -12.969 -4.988 -5.641 1 98.19 82 LEU A O 1
ATOM 612 N N . ASN A 1 83 ? -11.633 -5.488 -3.828 1 96.88 83 ASN A N 1
ATOM 613 C CA . ASN A 1 83 ? -12.5 -6.621 -3.506 1 96.88 83 ASN A CA 1
ATOM 614 C C . ASN A 1 83 ? -12.555 -6.871 -2 1 96.88 83 ASN A C 1
ATOM 616 O O . ASN A 1 83 ? -11.617 -6.539 -1.276 1 96.88 83 ASN A O 1
ATOM 620 N N . THR A 1 84 ? -13.664 -7.367 -1.573 1 95.75 84 THR A N 1
ATOM 621 C CA . THR A 1 84 ? -13.859 -7.863 -0.216 1 95.75 84 THR A CA 1
ATOM 622 C C . THR A 1 84 ? -14.109 -9.367 -0.222 1 95.75 84 THR A C 1
ATOM 624 O O . THR A 1 84 ? -14.82 -9.891 0.639 1 95.75 84 THR A O 1
ATOM 627 N N . LEU A 1 85 ? -13.57 -10.016 -1.198 1 94.06 85 LEU A N 1
ATOM 628 C CA . LEU A 1 85 ? -13.773 -11.438 -1.419 1 94.06 85 LEU A CA 1
ATOM 629 C C . LEU A 1 85 ? -13 -12.266 -0.399 1 94.06 85 LEU A C 1
ATOM 631 O O . LEU A 1 85 ? -12.023 -11.789 0.178 1 94.06 85 LEU A O 1
ATOM 635 N N . GLY A 1 86 ? -13.484 -13.422 -0.178 1 91.38 86 GLY A N 1
ATOM 636 C CA . GLY A 1 86 ? -12.734 -14.438 0.536 1 91.38 86 GLY A CA 1
ATOM 637 C C . GLY A 1 86 ? -12.102 -15.469 -0.383 1 91.38 86 GLY A C 1
ATOM 638 O O . GLY A 1 86 ? -11.562 -15.125 -1.433 1 91.38 86 GLY A O 1
ATOM 639 N N . TYR A 1 87 ? -12.117 -16.703 0.066 1 94.62 87 TYR A N 1
ATOM 640 C CA . TYR A 1 87 ? -11.555 -17.797 -0.704 1 94.62 87 TYR A CA 1
ATOM 641 C C . TYR A 1 87 ? -12.648 -18.547 -1.474 1 94.62 87 TYR A C 1
ATOM 643 O O . TYR A 1 87 ? -13.781 -18.078 -1.554 1 94.62 87 TYR A O 1
ATOM 651 N N . SER A 1 88 ? -12.281 -19.547 -2.154 1 97.31 88 SER A N 1
ATOM 652 C CA . SER A 1 88 ? -13.234 -20.281 -2.975 1 97.31 88 SER A CA 1
ATOM 653 C C . SER A 1 88 ? -14.25 -21.016 -2.111 1 97.31 88 SER A C 1
ATOM 655 O O . SER A 1 88 ? -13.891 -21.625 -1.097 1 97.31 88 SER A O 1
ATOM 657 N N . PRO A 1 89 ? -15.523 -20.922 -2.486 1 97.12 89 PRO A N 1
ATOM 658 C CA . PRO A 1 89 ? -16.5 -21.766 -1.804 1 97.12 89 PRO A CA 1
ATOM 659 C C . PRO A 1 89 ? -16.328 -23.25 -2.129 1 97.12 89 PRO A C 1
ATOM 661 O O . PRO A 1 89 ? -16.938 -24.109 -1.47 1 97.12 89 PRO A O 1
ATOM 664 N N . ILE A 1 90 ? -15.602 -23.609 -3.141 1 98.62 90 ILE A N 1
ATOM 665 C CA . ILE A 1 90 ? -15.391 -24.984 -3.582 1 98.62 90 ILE A CA 1
ATOM 666 C C . ILE A 1 90 ? -14.281 -25.625 -2.76 1 98.62 90 ILE A C 1
ATOM 668 O O . ILE A 1 90 ? -13.172 -25.078 -2.674 1 98.62 90 ILE A O 1
ATOM 672 N N . PRO A 1 91 ? -14.539 -26.766 -2.123 1 98.56 91 PRO A N 1
ATOM 673 C CA . PRO A 1 91 ? -13.516 -27.422 -1.316 1 98.56 91 PRO A CA 1
ATOM 674 C C . PRO A 1 91 ? -12.375 -27.984 -2.162 1 98.56 91 PRO A C 1
ATOM 676 O O . PRO A 1 91 ? -12.547 -28.219 -3.361 1 98.56 91 PRO A O 1
ATOM 679 N N . LEU A 1 92 ? -11.25 -28.312 -1.559 1 98.75 92 LEU A N 1
ATOM 680 C CA . LEU A 1 92 ? -10.062 -28.797 -2.262 1 98.75 92 LEU A CA 1
ATOM 681 C C . LEU A 1 92 ? -10.383 -30.078 -3.023 1 98.75 92 LEU A C 1
ATOM 683 O O . LEU A 1 92 ? -9.93 -30.266 -4.156 1 98.75 92 LEU A O 1
ATOM 687 N N . SER A 1 93 ? -11.148 -30.984 -2.4 1 98.75 93 SER A N 1
ATOM 688 C CA . SER A 1 93 ? -11.453 -32.281 -3.037 1 98.75 93 SER A CA 1
ATOM 689 C C . SER A 1 93 ? -12.102 -32.062 -4.406 1 98.75 93 SER A C 1
ATOM 691 O O . SER A 1 93 ? -11.812 -32.812 -5.348 1 98.75 93 SER A O 1
ATOM 693 N N . GLU A 1 94 ? -12.945 -31.078 -4.48 1 98.81 94 GLU A N 1
ATOM 694 C CA . GLU A 1 94 ? -13.594 -30.797 -5.754 1 98.81 94 GLU A CA 1
ATOM 695 C C . GLU A 1 94 ? -12.609 -30.203 -6.758 1 98.81 94 GLU A C 1
ATOM 697 O O . GLU A 1 94 ? -12.656 -30.516 -7.945 1 98.81 94 GLU A O 1
ATOM 702 N N . TYR A 1 95 ? -11.711 -29.312 -6.355 1 98.88 95 TYR A N 1
ATOM 703 C CA . TYR A 1 95 ? -10.688 -28.781 -7.25 1 98.88 95 TYR A CA 1
ATOM 704 C C . TYR A 1 95 ? -9.789 -29.891 -7.777 1 98.88 95 TYR A C 1
ATOM 706 O O . TYR A 1 95 ? -9.375 -29.859 -8.938 1 98.88 95 TYR A O 1
ATOM 714 N N . LEU A 1 96 ? -9.469 -30.828 -6.875 1 98.88 96 LEU A N 1
ATOM 715 C CA . LEU A 1 96 ? -8.688 -31.969 -7.324 1 98.88 96 LEU A CA 1
ATOM 716 C C . LEU A 1 96 ? -9.445 -32.75 -8.383 1 98.88 96 LEU A C 1
ATOM 718 O O . LEU A 1 96 ? -8.844 -33.281 -9.328 1 98.88 96 LEU A O 1
ATOM 722 N N . GLY A 1 97 ? -10.734 -32.844 -8.195 1 98.88 97 GLY A N 1
ATOM 723 C CA . GLY A 1 97 ? -11.562 -33.406 -9.227 1 98.88 97 GLY A CA 1
ATOM 724 C C . GLY A 1 97 ? -11.516 -32.656 -10.539 1 98.88 97 GLY A C 1
ATOM 725 O O . GLY A 1 97 ? -11.492 -33.281 -11.617 1 98.88 97 GLY A O 1
ATOM 726 N N . PHE A 1 98 ? -11.555 -31.297 -10.492 1 98.94 98 PHE A N 1
ATOM 727 C CA . PHE A 1 98 ? -11.438 -30.469 -11.688 1 98.94 98 PHE A CA 1
ATOM 728 C C . PHE A 1 98 ? -10.133 -30.75 -12.422 1 98.94 98 PHE A C 1
ATOM 730 O O . PHE A 1 98 ? -10.117 -30.906 -13.641 1 98.94 98 PHE A O 1
ATOM 737 N N . VAL A 1 99 ? -9.047 -30.844 -11.641 1 98.88 99 VAL A N 1
ATOM 738 C CA . VAL A 1 99 ? -7.727 -31.109 -12.203 1 98.88 99 VAL A CA 1
ATOM 739 C C . VAL A 1 99 ? -7.723 -32.469 -12.898 1 98.88 99 VAL A C 1
ATOM 741 O O . VAL A 1 99 ? -7.203 -32.625 -14.008 1 98.88 99 VAL A O 1
ATOM 744 N N . LYS A 1 100 ? -8.266 -33.5 -12.242 1 98.81 100 LYS A N 1
ATOM 745 C CA . LYS A 1 100 ? -8.344 -34.844 -12.82 1 98.81 100 LYS A CA 1
ATOM 746 C C . LYS A 1 100 ? -9.156 -34.812 -14.117 1 98.81 100 LYS A C 1
ATOM 748 O O . LYS A 1 100 ? -8.773 -35.469 -15.102 1 98.81 100 LYS A O 1
ATOM 753 N N . ALA A 1 101 ? -10.258 -34.094 -14.07 1 98.81 101 ALA A N 1
ATOM 754 C CA . ALA A 1 101 ? -11.102 -34 -15.266 1 98.81 101 ALA A CA 1
ATOM 755 C C . ALA A 1 101 ? -10.336 -33.375 -16.422 1 98.81 101 ALA A C 1
ATOM 757 O O . ALA A 1 101 ? -10.445 -33.844 -17.562 1 98.81 101 ALA A O 1
ATOM 758 N N . ILE A 1 102 ? -9.602 -32.312 -16.203 1 98.75 102 ILE A N 1
ATOM 759 C CA . ILE A 1 102 ? -8.797 -31.672 -17.234 1 98.75 102 ILE A CA 1
ATOM 760 C C . ILE A 1 102 ? -7.754 -32.656 -17.75 1 98.75 102 ILE A C 1
ATOM 762 O O . ILE A 1 102 ? -7.578 -32.812 -18.969 1 98.75 102 ILE A O 1
ATOM 766 N N . SER A 1 103 ? -7.09 -33.312 -16.859 1 98.44 103 SER A N 1
ATOM 767 C CA . SER A 1 103 ? -6.086 -34.312 -17.234 1 98.44 103 SER A CA 1
ATOM 768 C C . SER A 1 103 ? -6.684 -35.406 -18.109 1 98.44 103 SER A C 1
ATOM 770 O O . SER A 1 103 ? -6.105 -35.75 -19.141 1 98.44 103 SER A O 1
ATOM 772 N N . ASP A 1 104 ? -7.828 -35.938 -17.688 1 98.12 104 ASP A N 1
ATOM 773 C CA . ASP A 1 104 ? -8.477 -37.062 -18.391 1 98.12 104 ASP A CA 1
ATOM 774 C C . ASP A 1 104 ? -8.883 -36.625 -19.797 1 98.12 104 ASP A C 1
ATOM 776 O O . ASP A 1 104 ? -9.023 -37.469 -20.688 1 98.12 104 ASP A O 1
ATOM 780 N N . GLY A 1 105 ? -9.047 -35.344 -19.984 1 97.19 105 GLY A N 1
ATOM 781 C CA . GLY A 1 105 ? -9.445 -34.844 -21.281 1 97.19 105 GLY A CA 1
ATOM 782 C C . GLY A 1 105 ? -8.273 -34.625 -22.219 1 97.19 105 GLY A C 1
ATOM 783 O O . GLY A 1 105 ? -8.461 -34.344 -23.406 1 97.19 105 GLY A O 1
ATOM 784 N N . LEU A 1 106 ? -7.129 -34.781 -21.766 1 96.62 106 LEU A N 1
ATOM 785 C CA . LEU A 1 106 ? -5.93 -34.562 -22.562 1 96.62 106 LEU A CA 1
ATOM 786 C C . LEU A 1 106 ? -5.578 -35.781 -23.375 1 96.62 106 LEU A C 1
ATOM 788 O O . LEU A 1 106 ? -5.84 -36.938 -22.953 1 96.62 106 LEU A O 1
ATOM 792 N N . GLY A 1 107 ? -4.926 -35.594 -24.484 1 94.19 107 GLY A N 1
ATOM 793 C CA . GLY A 1 107 ? -4.359 -36.688 -25.266 1 94.19 107 GLY A CA 1
ATOM 794 C C . GLY A 1 107 ? -3.104 -37.281 -24.641 1 94.19 107 GLY A C 1
ATOM 795 O O . GLY A 1 107 ? -2.736 -36.938 -23.531 1 94.19 107 GLY A O 1
ATOM 796 N N . ASP A 1 108 ? -2.426 -38.094 -25.391 1 93.25 108 ASP A N 1
ATOM 797 C CA . ASP A 1 108 ? -1.282 -38.844 -24.875 1 93.25 108 ASP A CA 1
ATOM 798 C C . ASP A 1 108 ? -0.013 -38 -24.906 1 93.25 108 ASP A C 1
ATOM 800 O O . ASP A 1 108 ? 0.944 -38.281 -24.188 1 93.25 108 ASP A O 1
ATOM 804 N N . GLU A 1 109 ? -0.167 -36.969 -25.766 1 93.5 109 GLU A N 1
ATOM 805 C CA . GLU A 1 109 ? 0.99 -36.094 -25.891 1 93.5 109 GLU A CA 1
ATOM 806 C C . GLU A 1 109 ? 0.612 -34.625 -25.609 1 93.5 109 GLU A C 1
ATOM 808 O O . GLU A 1 109 ? -0.521 -34.219 -25.859 1 93.5 109 GLU A O 1
ATOM 813 N N . PRO A 1 110 ? 1.564 -33.875 -25.078 1 92.75 110 PRO A N 1
ATOM 814 C CA . PRO A 1 110 ? 1.269 -32.438 -24.859 1 92.75 110 PRO A CA 1
ATOM 815 C C . PRO A 1 110 ? 0.877 -31.719 -26.141 1 92.75 110 PRO A C 1
ATOM 817 O O . PRO A 1 110 ? 1.443 -31.984 -27.203 1 92.75 110 PRO A O 1
ATOM 820 N N . PRO A 1 111 ? -0.009 -30.906 -26.016 1 86.25 111 PRO A N 1
ATOM 821 C CA . PRO A 1 111 ? -0.489 -30.234 -27.219 1 86.25 111 PRO A CA 1
ATOM 822 C C . PRO A 1 111 ? 0.473 -29.156 -27.719 1 86.25 111 PRO A C 1
ATOM 824 O O . PRO A 1 111 ? 1.343 -28.703 -26.953 1 86.25 111 PRO A O 1
ATOM 827 N N . SER A 1 112 ? 0.287 -28.734 -29.047 1 80.12 112 SER A N 1
ATOM 828 C CA . SER A 1 112 ? 0.865 -27.547 -29.688 1 80.12 112 SER A CA 1
ATOM 829 C C . SER A 1 112 ? 2.387 -27.562 -29.594 1 80.12 112 SER A C 1
ATOM 831 O O . SER A 1 112 ? 3.01 -26.516 -29.406 1 80.12 112 SER A O 1
ATOM 833 N N . GLY A 1 113 ? 2.988 -28.672 -29.484 1 79.81 113 GLY A N 1
ATOM 834 C CA . GLY A 1 113 ? 4.438 -28.766 -29.531 1 79.81 113 GLY A CA 1
ATOM 835 C C . GLY A 1 113 ? 5.098 -28.531 -28.188 1 79.81 113 GLY A C 1
ATOM 836 O O . GLY A 1 113 ? 6.32 -28.406 -28.109 1 79.81 113 GLY A O 1
ATOM 837 N N . ARG A 1 114 ? 4.277 -28.469 -27.172 1 87.5 114 ARG A N 1
ATOM 838 C CA . ARG A 1 114 ? 4.84 -28.359 -25.828 1 87.5 114 ARG A CA 1
ATOM 839 C C . ARG A 1 114 ? 5.617 -29.609 -25.453 1 87.5 114 ARG A C 1
ATOM 841 O O . ARG A 1 114 ? 5.242 -30.719 -25.828 1 87.5 114 ARG A O 1
ATOM 848 N N . LYS A 1 115 ? 6.711 -29.422 -24.703 1 86.06 115 LYS A N 1
ATOM 849 C CA . LYS A 1 115 ? 7.516 -30.547 -24.234 1 86.06 115 LYS A CA 1
ATOM 850 C C . LYS A 1 115 ? 6.816 -31.281 -23.094 1 86.06 115 LYS A C 1
ATOM 852 O O . LYS A 1 115 ? 7.008 -32.469 -22.906 1 86.06 115 LYS A O 1
ATOM 857 N N . THR A 1 116 ? 6.066 -30.562 -22.344 1 91.19 116 THR A N 1
ATOM 858 C CA . THR A 1 116 ? 5.332 -31.109 -21.203 1 91.19 116 THR A CA 1
ATOM 859 C C . THR A 1 116 ? 3.904 -30.578 -21.172 1 91.19 116 THR A C 1
ATOM 861 O O . THR A 1 116 ? 3.6 -29.562 -21.812 1 91.19 116 THR A O 1
ATOM 864 N N . PHE A 1 117 ? 3.076 -31.359 -20.531 1 96.19 117 PHE A N 1
ATOM 865 C CA . PHE A 1 117 ? 1.737 -30.828 -20.297 1 96.19 117 PHE A CA 1
ATOM 866 C C . PHE A 1 117 ? 1.79 -29.578 -19.438 1 96.19 117 PHE A C 1
ATOM 868 O O . PHE A 1 117 ? 2.668 -29.453 -18.578 1 96.19 117 PHE A O 1
ATOM 875 N N . LYS A 1 118 ? 0.918 -28.656 -19.734 1 96.88 118 LYS A N 1
ATOM 876 C CA . LYS A 1 118 ? 0.837 -27.406 -18.984 1 96.88 118 LYS A CA 1
ATOM 877 C C . LYS A 1 118 ? 0.583 -27.672 -17.5 1 96.88 118 LYS A C 1
ATOM 879 O O . LYS A 1 118 ? -0.4 -28.328 -17.141 1 96.88 118 LYS A O 1
ATOM 884 N N . PRO A 1 119 ? 1.458 -27.203 -16.656 1 97.69 119 PRO A N 1
ATOM 885 C CA . PRO A 1 119 ? 1.26 -27.453 -15.219 1 97.69 119 PRO A CA 1
ATOM 886 C C . PRO A 1 119 ? 0.053 -26.703 -14.648 1 97.69 119 PRO A C 1
ATOM 888 O O . PRO A 1 119 ? -0.401 -25.719 -15.234 1 97.69 119 PRO A O 1
ATOM 891 N N . ILE A 1 120 ? -0.457 -27.219 -13.492 1 98.75 120 ILE A N 1
ATOM 892 C CA . ILE A 1 120 ? -1.525 -26.578 -12.742 1 98.75 120 ILE A CA 1
ATOM 893 C C . ILE A 1 120 ? -1.049 -26.266 -11.328 1 98.75 120 ILE A C 1
ATOM 895 O O . ILE A 1 120 ? -0.548 -27.156 -10.625 1 98.75 120 ILE A O 1
ATOM 899 N N . VAL A 1 121 ? -1.1 -25.016 -10.953 1 98.88 121 VAL A N 1
ATOM 900 C CA . VAL A 1 121 ? -0.827 -24.578 -9.586 1 98.88 121 VAL A CA 1
ATOM 901 C C . VAL A 1 121 ? -2.115 -24.594 -8.766 1 98.88 121 VAL A C 1
ATOM 903 O O . VAL A 1 121 ? -3.074 -23.891 -9.086 1 98.88 121 VAL A O 1
ATOM 906 N N . ILE A 1 122 ? -2.166 -25.406 -7.766 1 98.88 122 ILE A N 1
ATOM 907 C CA . ILE A 1 122 ? -3.314 -25.484 -6.867 1 98.88 122 ILE A CA 1
ATOM 908 C C . ILE A 1 122 ? -3.09 -24.562 -5.668 1 98.88 122 ILE A C 1
ATOM 910 O O . ILE A 1 122 ? -2.211 -24.828 -4.84 1 98.88 122 ILE A O 1
ATOM 914 N N . SER A 1 123 ? -3.887 -23.516 -5.602 1 98.75 123 SER A N 1
ATOM 915 C CA . SER A 1 123 ? -3.75 -22.547 -4.523 1 98.75 123 SER A CA 1
ATOM 916 C C . SER A 1 123 ? -4.602 -22.938 -3.318 1 98.75 123 SER A C 1
ATOM 918 O O . SER A 1 123 ? -5.801 -23.188 -3.457 1 98.75 123 SER A O 1
ATOM 920 N N . ILE A 1 124 ? -3.957 -23.016 -2.164 1 97.81 124 ILE A N 1
ATOM 921 C CA . ILE A 1 124 ? -4.648 -23.438 -0.951 1 97.81 124 ILE A CA 1
ATOM 922 C C . ILE A 1 124 ? -4.324 -22.469 0.19 1 97.81 124 ILE A C 1
ATOM 924 O O . ILE A 1 124 ? -3.43 -21.641 0.07 1 97.81 124 ILE A O 1
ATOM 928 N N . THR A 1 125 ? -5.133 -22.5 1.23 1 95.75 125 THR A N 1
ATOM 929 C CA . THR A 1 125 ? -4.836 -21.859 2.506 1 95.75 125 THR A CA 1
ATOM 930 C C . THR A 1 125 ? -5.359 -22.688 3.67 1 95.75 125 THR A C 1
ATOM 932 O O . THR A 1 125 ? -5.977 -23.734 3.461 1 95.75 125 THR A O 1
ATOM 935 N N . GLY A 1 126 ? -4.992 -22.359 4.871 1 93.06 126 GLY A N 1
ATOM 936 C CA . GLY A 1 126 ? -5.355 -23.078 6.086 1 93.06 126 GLY A CA 1
ATOM 937 C C . GLY A 1 126 ? -4.273 -23.031 7.148 1 93.06 126 GLY A C 1
ATOM 938 O O . GLY A 1 126 ? -3.262 -22.344 6.984 1 93.06 126 GLY A O 1
ATOM 939 N N . SER A 1 127 ? -4.539 -23.719 8.234 1 91.44 127 SER A N 1
ATOM 940 C CA . SER A 1 127 ? -3.516 -23.891 9.258 1 91.44 127 SER A CA 1
ATOM 941 C C . SER A 1 127 ? -2.328 -24.688 8.734 1 91.44 127 SER A C 1
ATOM 943 O O . SER A 1 127 ? -2.408 -25.297 7.668 1 91.44 127 SER A O 1
ATOM 945 N N . ALA A 1 128 ? -1.227 -24.672 9.445 1 92.75 128 ALA A N 1
ATOM 946 C CA . ALA A 1 128 ? -0.052 -25.438 9.062 1 92.75 128 ALA A CA 1
ATOM 947 C C . ALA A 1 128 ? -0.404 -26.922 8.875 1 92.75 128 ALA A C 1
ATOM 949 O O . ALA A 1 128 ? 0.057 -27.562 7.934 1 92.75 128 ALA A O 1
ATOM 950 N N . GLU A 1 129 ? -1.246 -27.438 9.734 1 94.75 129 GLU A N 1
ATOM 951 C CA . GLU A 1 129 ? -1.692 -28.812 9.648 1 94.75 129 GLU A CA 1
ATOM 952 C C . GLU A 1 129 ? -2.51 -29.062 8.383 1 94.75 129 GLU A C 1
ATOM 954 O O . GLU A 1 129 ? -2.316 -30.062 7.691 1 94.75 129 GLU A O 1
ATOM 959 N N . GLU A 1 130 ? -3.375 -28.156 8.102 1 96.06 130 GLU A N 1
ATOM 960 C CA . GLU A 1 130 ? -4.211 -28.281 6.91 1 96.06 130 GLU A CA 1
ATOM 961 C C . GLU A 1 130 ? -3.377 -28.188 5.637 1 96.06 130 GLU A C 1
ATOM 963 O O . GLU A 1 130 ? -3.639 -28.906 4.664 1 96.06 130 GLU A O 1
ATOM 968 N N . VAL A 1 131 ? -2.422 -27.328 5.664 1 96.19 131 VAL A N 1
ATOM 969 C CA . VAL A 1 131 ? -1.555 -27.156 4.504 1 96.19 131 VAL A CA 1
ATOM 970 C C . VAL A 1 131 ? -0.785 -28.438 4.223 1 96.19 131 VAL A C 1
ATOM 972 O O . VAL A 1 131 ? -0.622 -28.828 3.066 1 96.19 131 VAL A O 1
ATOM 975 N N . THR A 1 132 ? -0.296 -29.125 5.262 1 97.25 132 THR A N 1
ATOM 976 C CA . THR A 1 132 ? 0.416 -30.391 5.07 1 97.25 132 THR A CA 1
ATOM 977 C C . THR A 1 132 ? -0.515 -31.453 4.508 1 97.25 132 THR A C 1
ATOM 979 O O . THR A 1 132 ? -0.107 -32.25 3.672 1 97.25 132 THR A O 1
ATOM 982 N N . LYS A 1 133 ? -1.751 -31.438 4.957 1 97.88 133 LYS A N 1
ATOM 983 C CA . LYS A 1 133 ? -2.74 -32.344 4.402 1 97.88 133 LYS A CA 1
ATOM 984 C C . LYS A 1 133 ? -2.988 -32.062 2.924 1 97.88 133 LYS A C 1
ATOM 986 O O . LYS A 1 133 ? -3.115 -33 2.119 1 97.88 133 LYS A O 1
ATOM 991 N N . CYS A 1 134 ? -3.096 -30.812 2.605 1 98.44 134 CYS A N 1
ATOM 992 C CA . CYS A 1 134 ? -3.275 -30.422 1.214 1 98.44 134 CYS A CA 1
ATOM 993 C C . CYS A 1 134 ? -2.113 -30.906 0.355 1 98.44 134 CYS A C 1
ATOM 995 O O . CYS A 1 134 ? -2.322 -31.422 -0.742 1 98.44 134 CYS A O 1
ATOM 997 N N . TYR A 1 135 ? -0.892 -30.734 0.874 1 97.94 135 TYR A N 1
ATOM 998 C CA . TYR A 1 135 ? 0.278 -31.188 0.135 1 97.94 135 TYR A CA 1
ATOM 999 C C . TYR A 1 135 ? 0.181 -32.688 -0.166 1 97.94 135 TYR A C 1
ATOM 1001 O O . TYR A 1 135 ? 0.445 -33.125 -1.291 1 97.94 135 TYR A O 1
ATOM 1009 N N . HIS A 1 136 ? -0.193 -33.406 0.838 1 97.19 136 HIS A N 1
ATOM 1010 C CA . HIS A 1 136 ? -0.324 -34.844 0.682 1 97.19 136 HIS A CA 1
ATOM 1011 C C . HIS A 1 136 ? -1.321 -35.219 -0.418 1 97.19 136 HIS A C 1
ATOM 1013 O O . HIS A 1 136 ? -1.032 -36.031 -1.287 1 97.19 136 HIS A O 1
ATOM 1019 N N . LEU A 1 137 ? -2.469 -34.562 -0.387 1 98.06 137 LEU A N 1
ATOM 1020 C CA . LEU A 1 137 ? -3.527 -34.844 -1.35 1 98.06 137 LEU A CA 1
ATOM 1021 C C . LEU A 1 137 ? -3.09 -34.469 -2.764 1 98.06 137 LEU A C 1
ATOM 1023 O O . LEU A 1 137 ? -3.352 -35.219 -3.713 1 98.06 137 LEU A O 1
ATOM 1027 N N . ILE A 1 138 ? -2.426 -33.375 -2.908 1 98.38 138 ILE A N 1
ATOM 1028 C CA . ILE A 1 138 ? -1.965 -32.875 -4.207 1 98.38 138 ILE A CA 1
ATOM 1029 C C . ILE A 1 138 ? -0.869 -33.812 -4.738 1 98.38 138 ILE A C 1
ATOM 1031 O O . ILE A 1 138 ? -0.851 -34.156 -5.922 1 98.38 138 ILE A O 1
ATOM 1035 N N . HIS A 1 139 ? 0.028 -34.188 -3.822 1 96.19 139 HIS A N 1
ATOM 1036 C CA . HIS A 1 139 ? 1.091 -35.125 -4.184 1 96.19 139 HIS A CA 1
ATOM 1037 C C . HIS A 1 139 ? 0.518 -36.438 -4.684 1 96.19 139 HIS A C 1
ATOM 1039 O O . HIS A 1 139 ? 0.976 -37 -5.695 1 96.19 139 HIS A O 1
ATOM 1045 N N . GLU A 1 140 ? -0.461 -36.969 -4 1 95.81 140 GLU A N 1
ATOM 1046 C CA . GLU A 1 140 ? -1.09 -38.219 -4.402 1 95.81 140 GLU A CA 1
ATOM 1047 C C . GLU A 1 140 ? -1.784 -38.094 -5.754 1 95.81 140 GLU A C 1
ATOM 1049 O O . GLU A 1 140 ? -1.68 -38.969 -6.602 1 95.81 140 GLU A O 1
ATOM 1054 N N . LEU A 1 141 ? -2.475 -37 -5.98 1 97.44 141 LEU A N 1
ATOM 1055 C CA . LEU A 1 141 ? -3.135 -36.75 -7.262 1 97.44 141 LEU A CA 1
ATOM 1056 C C . LEU A 1 141 ? -2.113 -36.688 -8.391 1 97.44 141 LEU A C 1
ATOM 1058 O O . LEU A 1 141 ? -2.391 -37.125 -9.508 1 97.44 141 LEU A O 1
ATOM 1062 N N . GLY A 1 142 ? -0.993 -36.094 -8.078 1 95.69 142 GLY A N 1
ATOM 1063 C CA . GLY A 1 142 ? 0.055 -35.938 -9.078 1 95.69 142 GLY A CA 1
ATOM 1064 C C . GLY A 1 142 ? 0.474 -37.25 -9.719 1 95.69 142 GLY A C 1
ATOM 1065 O O . GLY A 1 142 ? 0.947 -37.281 -10.852 1 95.69 142 GLY A O 1
ATOM 1066 N N . LYS A 1 143 ? 0.229 -38.375 -9.078 1 92.88 143 LYS A N 1
ATOM 1067 C CA . LYS A 1 143 ? 0.592 -39.688 -9.57 1 92.88 143 LYS A CA 1
ATOM 1068 C C . LYS A 1 143 ? -0.422 -40.188 -10.594 1 92.88 143 LYS A C 1
ATOM 1070 O O . LYS A 1 143 ? -0.157 -41.156 -11.32 1 92.88 143 LYS A O 1
ATOM 1075 N N . SER A 1 144 ? -1.509 -39.5 -10.625 1 95.62 144 SER A N 1
ATOM 1076 C CA . SER A 1 144 ? -2.602 -40.062 -11.43 1 95.62 144 SER A CA 1
ATOM 1077 C C . SER A 1 144 ? -3.023 -39.094 -12.523 1 95.62 144 SER A C 1
ATOM 1079 O O . SER A 1 144 ? -4.047 -39.281 -13.18 1 95.62 144 SER A O 1
ATOM 1081 N N . VAL A 1 145 ? -2.324 -38 -12.664 1 97.25 145 VAL A N 1
ATOM 1082 C CA . VAL A 1 145 ? -2.65 -37.031 -13.703 1 97.25 145 VAL A CA 1
ATOM 1083 C C . VAL A 1 145 ? -1.45 -36.844 -14.633 1 97.25 145 VAL A C 1
ATOM 1085 O O . VAL A 1 145 ? -0.327 -37.219 -14.281 1 97.25 145 VAL A O 1
ATOM 1088 N N . LYS A 1 146 ? -1.681 -36.25 -15.789 1 96.56 146 LYS A N 1
ATOM 1089 C CA . LYS A 1 146 ? -0.663 -36.156 -16.828 1 96.56 146 LYS A CA 1
ATOM 1090 C C . LYS A 1 146 ? 0.26 -34.969 -16.594 1 96.56 146 LYS A C 1
ATOM 1092 O O . LYS A 1 146 ? 1.459 -35.031 -16.875 1 96.56 146 LYS A O 1
ATOM 1097 N N . MET A 1 147 ? -0.3 -33.875 -16.219 1 96.31 147 MET A N 1
ATOM 1098 C CA . MET A 1 147 ? 0.494 -32.656 -16.047 1 96.31 147 MET A CA 1
ATOM 1099 C C . MET A 1 147 ? 1.145 -32.594 -14.672 1 96.31 147 MET A C 1
ATOM 1101 O O . MET A 1 147 ? 0.651 -33.219 -13.727 1 96.31 147 MET A O 1
ATOM 1105 N N . ARG A 1 148 ? 2.195 -31.875 -14.508 1 95.44 148 ARG A N 1
ATOM 1106 C CA . ARG A 1 148 ? 2.799 -31.594 -13.203 1 95.44 148 ARG A CA 1
ATOM 1107 C C . ARG A 1 148 ? 1.913 -30.672 -12.375 1 95.44 148 ARG A C 1
ATOM 1109 O O . ARG A 1 148 ? 1.303 -29.75 -12.914 1 95.44 148 ARG A O 1
ATOM 1116 N N . LEU A 1 149 ? 1.9 -30.938 -11.094 1 97.5 149 LEU A N 1
ATOM 1117 C CA . LEU A 1 149 ? 1.151 -30.094 -10.164 1 97.5 149 LEU A CA 1
ATOM 1118 C C . LEU A 1 149 ? 2.096 -29.297 -9.273 1 97.5 149 LEU A C 1
ATOM 1120 O O . LEU A 1 149 ? 3.205 -29.734 -8.977 1 97.5 149 LEU A O 1
ATOM 1124 N N . ALA A 1 150 ? 1.719 -28.125 -8.922 1 98.31 150 ALA A N 1
ATOM 1125 C CA . ALA A 1 150 ? 2.355 -27.297 -7.906 1 98.31 150 ALA A CA 1
ATOM 1126 C C . ALA A 1 150 ? 1.34 -26.812 -6.871 1 98.31 150 ALA A C 1
ATOM 1128 O O . ALA A 1 150 ? 0.131 -26.875 -7.109 1 98.31 150 ALA A O 1
ATOM 1129 N N . MET A 1 151 ? 1.829 -26.484 -5.699 1 98.5 151 MET A N 1
ATOM 1130 C CA . MET A 1 151 ? 0.985 -25.953 -4.629 1 98.5 151 MET A CA 1
ATOM 1131 C C . MET A 1 151 ? 1.397 -24.547 -4.25 1 98.5 151 MET A C 1
ATOM 1133 O O . MET A 1 151 ? 2.582 -24.266 -4.051 1 98.5 151 MET A O 1
ATOM 1137 N N . GLU A 1 152 ? 0.461 -23.641 -4.27 1 98.38 152 GLU A N 1
ATOM 1138 C CA . GLU A 1 152 ? 0.658 -22.297 -3.748 1 98.38 152 GLU A CA 1
ATOM 1139 C C . GLU A 1 152 ? -0.071 -22.094 -2.422 1 98.38 152 GLU A C 1
ATOM 1141 O O . GLU A 1 152 ? -1.277 -22.344 -2.33 1 98.38 152 GLU A O 1
ATOM 1146 N N . ILE A 1 153 ? 0.642 -21.703 -1.428 1 97.19 153 ILE A N 1
ATOM 1147 C CA . ILE A 1 153 ? 0.035 -21.406 -0.136 1 97.19 153 ILE A CA 1
ATOM 1148 C C . ILE A 1 153 ? -0.24 -19.906 -0.031 1 97.19 153 ILE A C 1
ATOM 1150 O O . ILE A 1 153 ? 0.692 -19.109 0.044 1 97.19 153 ILE A O 1
ATOM 1154 N N . ASN A 1 154 ? -1.496 -19.609 -0.046 1 95.56 154 ASN A N 1
ATOM 1155 C CA . ASN A 1 154 ? -1.89 -18.219 0.145 1 95.56 154 ASN A CA 1
ATOM 1156 C C . ASN A 1 154 ? -1.808 -17.797 1.612 1 95.56 154 ASN A C 1
ATOM 1158 O O . ASN A 1 154 ? -2.66 -18.188 2.416 1 95.56 154 ASN A O 1
ATOM 1162 N N . LEU A 1 155 ? -0.847 -17.031 1.973 1 89.5 155 LEU A N 1
ATOM 1163 C CA . LEU A 1 155 ? -0.604 -16.609 3.35 1 89.5 155 LEU A CA 1
ATOM 1164 C C . LEU A 1 155 ? -0.951 -15.141 3.539 1 89.5 155 LEU A C 1
ATOM 1166 O O . LEU A 1 155 ? -0.422 -14.484 4.441 1 89.5 155 LEU A O 1
ATOM 1170 N N . SER A 1 156 ? -1.788 -14.492 2.768 1 78.19 156 SER A N 1
ATOM 1171 C CA . SER A 1 156 ? -1.896 -13.039 2.705 1 78.19 156 SER A CA 1
ATOM 1172 C C . SER A 1 156 ? -3.338 -12.586 2.891 1 78.19 156 SER A C 1
ATOM 1174 O O . SER A 1 156 ? -3.623 -11.383 2.869 1 78.19 156 SER A O 1
ATOM 1176 N N . CYS A 1 157 ? -4.207 -13.406 3.139 1 65.31 157 CYS A N 1
ATOM 1177 C CA . CYS A 1 157 ? -5.559 -12.883 3.002 1 65.31 157 CYS A CA 1
ATOM 1178 C C . CYS A 1 157 ? -5.863 -11.867 4.102 1 65.31 157 CYS A C 1
ATOM 1180 O O . CYS A 1 157 ? -6.02 -12.242 5.266 1 65.31 157 CYS A O 1
ATOM 1182 N N . PRO A 1 158 ? -5.941 -10.625 3.717 1 52.72 158 PRO A N 1
ATOM 1183 C CA . PRO A 1 158 ? -6.145 -9.539 4.68 1 52.72 158 PRO A CA 1
ATOM 1184 C C . PRO A 1 158 ? -7.586 -9.453 5.172 1 52.72 158 PRO A C 1
ATOM 1186 O O . PRO A 1 158 ? -7.875 -8.727 6.129 1 52.72 158 PRO A O 1
ATOM 1189 N N . ASN A 1 159 ? -8.438 -10.234 4.516 1 50.41 159 ASN A N 1
ATOM 1190 C CA . ASN A 1 159 ? -9.867 -9.984 4.703 1 50.41 159 ASN A CA 1
ATOM 1191 C C . ASN A 1 159 ? -10.445 -10.852 5.812 1 50.41 159 ASN A C 1
ATOM 1193 O O . ASN A 1 159 ? -11.656 -10.859 6.035 1 50.41 159 ASN A O 1
ATOM 1197 N N . ILE A 1 160 ? -9.547 -11.688 6.355 1 53.03 160 ILE A N 1
ATOM 1198 C CA . ILE A 1 160 ? -10.086 -12.531 7.418 1 53.03 160 ILE A CA 1
ATOM 1199 C C . ILE A 1 160 ? -9.984 -11.805 8.758 1 53.03 160 ILE A C 1
ATOM 1201 O O . ILE A 1 160 ? -8.883 -11.555 9.25 1 53.03 160 ILE A O 1
ATOM 1205 N N . PRO A 1 161 ? -11.227 -11.414 9.305 1 50.5 161 PRO A N 1
ATOM 1206 C CA . PRO A 1 161 ? -11.234 -10.656 10.555 1 50.5 161 PRO A CA 1
ATOM 1207 C C . PRO A 1 161 ? -10.453 -11.352 11.672 1 50.5 161 PRO A C 1
ATOM 1209 O O . PRO A 1 161 ? -10.578 -12.57 11.844 1 50.5 161 PRO A O 1
ATOM 1212 N N . GLY A 1 162 ? -9.656 -10.68 12.367 1 49.25 162 GLY A N 1
ATOM 1213 C CA . GLY A 1 162 ? -9.031 -11.172 13.586 1 49.25 162 GLY A CA 1
ATOM 1214 C C . GLY A 1 162 ? -7.758 -11.961 13.32 1 49.25 162 GLY A C 1
ATOM 1215 O O . GLY A 1 162 ? -7.082 -12.383 14.258 1 49.25 162 GLY A O 1
ATOM 1216 N N . LYS A 1 163 ? -7.508 -12.211 12.047 1 55.09 163 LYS A N 1
ATOM 1217 C CA . LYS A 1 163 ? -6.301 -13 11.797 1 55.09 163 LYS A CA 1
ATOM 1218 C C . LYS A 1 163 ? -5.27 -12.188 11.008 1 55.09 163 LYS A C 1
ATOM 1220 O O . LYS A 1 163 ? -5.57 -11.688 9.93 1 55.09 163 LYS A O 1
ATOM 1225 N N . THR A 1 164 ? -4.133 -11.883 11.758 1 57.03 164 THR A N 1
ATOM 1226 C CA . THR A 1 164 ? -3.006 -11.328 11.016 1 57.03 164 THR A CA 1
ATOM 1227 C C . THR A 1 164 ? -2.51 -12.312 9.961 1 57.03 164 THR A C 1
ATOM 1229 O O . THR A 1 164 ? -2.297 -13.492 10.266 1 57.03 164 THR A O 1
ATOM 1232 N N . PRO A 1 165 ? -2.445 -11.781 8.711 1 60.41 165 PRO A N 1
ATOM 1233 C CA . PRO A 1 165 ? -1.865 -12.695 7.719 1 60.41 165 PRO A CA 1
ATOM 1234 C C . PRO A 1 165 ? -0.509 -13.25 8.148 1 60.41 165 PRO A C 1
ATOM 1236 O O . PRO A 1 165 ? 0.357 -12.492 8.602 1 60.41 165 PRO A O 1
ATOM 1239 N N . PRO A 1 166 ? -0.35 -14.547 8.07 1 59.41 166 PRO A N 1
ATOM 1240 C CA . PRO A 1 166 ? 0.908 -15.164 8.492 1 59.41 166 PRO A CA 1
ATOM 1241 C C . PRO A 1 166 ? 2.125 -14.562 7.793 1 59.41 166 PRO A C 1
ATOM 1243 O O . PRO A 1 166 ? 3.236 -14.609 8.328 1 59.41 166 PRO A O 1
ATOM 1246 N N . ALA A 1 167 ? 1.81 -14.016 6.652 1 68.94 167 ALA A N 1
ATOM 1247 C CA . ALA A 1 167 ? 2.934 -13.477 5.891 1 68.94 167 ALA A CA 1
ATOM 1248 C C . ALA A 1 167 ? 3.443 -12.18 6.508 1 68.94 167 ALA A C 1
ATOM 1250 O O . ALA A 1 167 ? 4.535 -11.711 6.172 1 68.94 167 ALA A O 1
ATOM 1251 N N . TYR A 1 168 ? 2.762 -11.688 7.457 1 74.56 168 TYR A N 1
ATOM 1252 C CA . TYR A 1 168 ? 3.262 -10.547 8.227 1 74.56 168 TYR A CA 1
ATOM 1253 C C . TYR A 1 168 ? 3.779 -11 9.586 1 74.56 168 TYR A C 1
ATOM 1255 O O . TYR A 1 168 ? 4.383 -10.211 10.32 1 74.56 168 TYR A O 1
ATOM 1263 N N . ASP A 1 169 ? 3.488 -12.266 9.852 1 77.25 169 ASP A N 1
ATOM 1264 C CA . ASP A 1 169 ? 3.918 -12.922 11.086 1 77.25 169 ASP A CA 1
ATOM 1265 C C . ASP A 1 169 ? 4.949 -14.008 10.797 1 77.25 169 ASP A C 1
ATOM 1267 O O . ASP A 1 169 ? 4.59 -15.141 10.484 1 77.25 169 ASP A O 1
ATOM 1271 N N . PHE A 1 170 ? 6.16 -13.742 11.031 1 86.56 170 PHE A N 1
ATOM 1272 C CA . PHE A 1 170 ? 7.234 -14.617 10.578 1 86.56 170 PHE A CA 1
ATOM 1273 C C . PHE A 1 170 ? 7.383 -15.812 11.508 1 86.56 170 PHE A C 1
ATOM 1275 O O . PHE A 1 170 ? 7.941 -16.844 11.125 1 86.56 170 PHE A O 1
ATOM 1282 N N . THR A 1 171 ? 6.816 -15.688 12.711 1 87 171 THR A N 1
ATOM 1283 C CA . THR A 1 171 ? 6.723 -16.875 13.57 1 87 171 THR A CA 1
ATOM 1284 C C . THR A 1 171 ? 5.762 -17.891 12.977 1 87 171 THR A C 1
ATOM 1286 O O . THR A 1 171 ? 6.055 -19.094 12.969 1 87 171 THR A O 1
ATOM 1289 N N . ALA A 1 172 ? 4.676 -17.375 12.469 1 88.06 172 ALA A N 1
ATOM 1290 C CA . ALA A 1 172 ? 3.705 -18.25 11.82 1 88.06 172 ALA A CA 1
ATOM 1291 C C . ALA A 1 172 ? 4.285 -18.875 10.547 1 88.06 172 ALA A C 1
ATOM 1293 O O . ALA A 1 172 ? 4.121 -20.062 10.297 1 88.06 172 ALA A O 1
ATOM 1294 N N . LEU A 1 173 ? 4.945 -18.062 9.766 1 92.19 173 LEU A N 1
ATOM 1295 C CA . LEU A 1 173 ? 5.547 -18.547 8.523 1 92.19 173 LEU A CA 1
ATOM 1296 C C . LEU A 1 173 ? 6.539 -19.672 8.812 1 92.19 173 LEU A C 1
ATOM 1298 O O . LEU A 1 173 ? 6.59 -20.656 8.086 1 92.19 173 LEU A O 1
ATOM 1302 N N . ARG A 1 174 ? 7.301 -19.594 9.922 1 93.69 174 ARG A N 1
ATOM 1303 C CA . ARG A 1 174 ? 8.25 -20.609 10.336 1 93.69 174 ARG A CA 1
ATOM 1304 C C . ARG A 1 174 ? 7.547 -21.953 10.578 1 93.69 174 ARG A C 1
ATOM 1306 O O . ARG A 1 174 ? 8.023 -23 10.141 1 93.69 174 ARG A O 1
ATOM 1313 N N . THR A 1 175 ? 6.449 -21.844 11.211 1 93.44 175 THR A N 1
ATOM 1314 C CA . THR A 1 175 ? 5.684 -23.031 11.539 1 93.44 175 THR A CA 1
ATOM 1315 C C . THR A 1 175 ? 5.203 -23.734 10.273 1 93.44 175 THR A C 1
ATOM 1317 O O . THR A 1 175 ? 5.25 -24.969 10.18 1 93.44 175 THR A O 1
ATOM 1320 N N . TYR A 1 176 ? 4.773 -22.984 9.328 1 94.25 176 TYR A N 1
ATOM 1321 C CA . TYR A 1 176 ? 4.316 -23.547 8.055 1 94.25 176 TYR A CA 1
ATOM 1322 C C . TYR A 1 176 ? 5.457 -24.25 7.332 1 94.25 176 TYR A C 1
ATOM 1324 O O . TYR A 1 176 ? 5.289 -25.375 6.848 1 94.25 176 TYR A O 1
ATOM 1332 N N . LEU A 1 177 ? 6.625 -23.609 7.301 1 96 177 LEU A N 1
ATOM 1333 C CA . LEU A 1 177 ? 7.734 -24.141 6.516 1 96 177 LEU A CA 1
ATOM 1334 C C . LEU A 1 177 ? 8.312 -25.391 7.18 1 96 177 LEU A C 1
ATOM 1336 O O . LEU A 1 177 ? 8.695 -26.344 6.492 1 96 177 LEU A O 1
ATOM 1340 N N . GLU A 1 178 ? 8.305 -25.391 8.492 1 96.25 178 GLU A N 1
ATOM 1341 C CA . GLU A 1 178 ? 8.773 -26.562 9.219 1 96.25 178 GLU A CA 1
ATOM 1342 C C . GLU A 1 178 ? 7.875 -27.766 8.953 1 96.25 178 GLU A C 1
ATOM 1344 O O . GLU A 1 178 ? 8.367 -28.859 8.633 1 96.25 178 GLU A O 1
ATOM 1349 N N . ALA A 1 179 ? 6.625 -27.578 9.078 1 95.94 179 ALA A N 1
ATOM 1350 C CA . ALA A 1 179 ? 5.664 -28.656 8.859 1 95.94 179 ALA A CA 1
ATOM 1351 C C . ALA A 1 179 ? 5.703 -29.141 7.414 1 95.94 179 ALA A C 1
ATOM 1353 O O . ALA A 1 179 ? 5.625 -30.344 7.16 1 95.94 179 ALA A O 1
ATOM 1354 N N . LEU A 1 180 ? 5.805 -28.25 6.527 1 96.25 180 LEU A N 1
ATOM 1355 C CA . LEU A 1 180 ? 5.824 -28.578 5.102 1 96.25 180 LEU A CA 1
ATOM 1356 C C . LEU A 1 180 ? 7.047 -29.406 4.746 1 96.25 180 LEU A C 1
ATOM 1358 O O . LEU A 1 180 ? 6.945 -30.359 3.975 1 96.25 180 LEU A O 1
ATOM 1362 N N . LYS A 1 181 ? 8.195 -29 5.25 1 96.25 181 LYS A N 1
ATOM 1363 C CA . LYS A 1 181 ? 9.43 -29.719 4.941 1 96.25 181 LYS A CA 1
ATOM 1364 C C . LYS A 1 181 ? 9.352 -31.172 5.383 1 96.25 181 LYS A C 1
ATOM 1366 O O . LYS A 1 181 ? 9.781 -32.062 4.66 1 96.25 181 LYS A O 1
ATOM 1371 N N . VAL A 1 182 ? 8.797 -31.406 6.516 1 96.44 182 VAL A N 1
ATOM 1372 C CA . VAL A 1 182 ? 8.602 -32.781 7.016 1 96.44 182 VAL A CA 1
ATOM 1373 C C . VAL A 1 182 ? 7.664 -33.531 6.086 1 96.44 182 VAL A C 1
ATOM 1375 O O . VAL A 1 182 ? 7.926 -34.688 5.738 1 96.44 182 VAL A O 1
ATOM 1378 N N . GLU A 1 183 ? 6.598 -32.906 5.688 1 95.62 183 GLU A N 1
ATOM 1379 C CA . GLU A 1 183 ? 5.617 -33.562 4.824 1 95.62 183 GLU A CA 1
ATOM 1380 C C . GLU A 1 183 ? 6.219 -33.906 3.459 1 95.62 183 GLU A C 1
ATOM 1382 O O . GLU A 1 183 ? 5.91 -34.938 2.869 1 95.62 183 GLU A O 1
ATOM 1387 N N . ILE A 1 184 ? 7.016 -33 2.943 1 95.12 184 ILE A N 1
ATOM 1388 C CA . ILE A 1 184 ? 7.695 -33.219 1.675 1 95.12 184 ILE A CA 1
ATOM 1389 C C . ILE A 1 184 ? 8.578 -34.469 1.782 1 95.12 184 ILE A C 1
ATOM 1391 O O . ILE A 1 184 ? 8.57 -35.312 0.887 1 95.12 184 ILE A O 1
ATOM 1395 N N . ASP A 1 185 ? 9.25 -34.562 2.869 1 94.44 185 ASP A N 1
ATOM 1396 C CA . ASP A 1 185 ? 10.109 -35.719 3.117 1 94.44 185 ASP A CA 1
ATOM 1397 C C . ASP A 1 185 ? 9.305 -37.031 3.141 1 94.44 185 ASP A C 1
ATOM 1399 O O . ASP A 1 185 ? 9.695 -38 2.525 1 94.44 185 ASP A O 1
ATOM 1403 N N . VAL A 1 186 ? 8.242 -36.969 3.824 1 92.75 186 VAL A N 1
ATOM 1404 C CA . VAL A 1 186 ? 7.375 -38.125 3.928 1 92.75 186 VAL A CA 1
ATOM 1405 C C . VAL A 1 186 ? 6.918 -38.562 2.535 1 92.75 186 VAL A C 1
ATOM 1407 O O . VAL A 1 186 ? 6.938 -39.75 2.205 1 92.75 186 VAL A O 1
ATOM 1410 N N . GLY A 1 187 ? 6.52 -37.625 1.754 1 89.38 187 GLY A N 1
ATOM 1411 C CA . GLY A 1 187 ? 6.066 -37.906 0.401 1 89.38 187 GLY A CA 1
ATOM 1412 C C . GLY A 1 187 ? 7.145 -38.531 -0.469 1 89.38 187 GLY A C 1
ATOM 1413 O O . GLY A 1 187 ? 6.879 -39.469 -1.223 1 89.38 187 GLY A O 1
ATOM 1414 N N . LEU A 1 188 ? 8.32 -38.062 -0.324 1 89.44 188 LEU A N 1
ATOM 1415 C CA . LEU A 1 188 ? 9.43 -38.562 -1.132 1 89.44 188 LEU A CA 1
ATOM 1416 C C . LEU A 1 188 ? 9.82 -39.969 -0.721 1 89.44 188 LEU A C 1
ATOM 1418 O O . LEU A 1 188 ? 10.062 -40.812 -1.576 1 89.44 188 LEU A O 1
ATOM 1422 N N . VAL A 1 189 ? 9.828 -40.156 0.535 1 89.38 189 VAL A N 1
ATOM 1423 C CA . VAL A 1 189 ? 10.203 -41.469 1.056 1 89.38 189 VAL A CA 1
ATOM 1424 C C . VAL A 1 189 ? 9.18 -42.5 0.621 1 89.38 189 VAL A C 1
ATOM 1426 O O . VAL A 1 189 ? 9.547 -43.594 0.178 1 89.38 189 VAL A O 1
ATOM 1429 N N . LYS A 1 190 ? 7.977 -42.188 0.658 1 88.25 190 LYS A N 1
ATOM 1430 C CA . LYS A 1 190 ? 6.906 -43.094 0.271 1 88.25 190 LYS A CA 1
ATOM 1431 C C . LYS A 1 190 ? 6.953 -43.375 -1.225 1 88.25 190 LYS A C 1
ATOM 1433 O O . LYS A 1 190 ? 6.516 -44.469 -1.663 1 88.25 190 LYS A O 1
ATOM 1438 N N . ALA A 1 191 ? 7.504 -42.469 -1.949 1 83.06 191 ALA A N 1
ATOM 1439 C CA . ALA A 1 191 ? 7.594 -42.625 -3.398 1 83.06 191 ALA A CA 1
ATOM 1440 C C . ALA A 1 191 ? 8.828 -43.438 -3.779 1 83.06 191 ALA A C 1
ATOM 1442 O O . ALA A 1 191 ? 9.055 -43.719 -4.961 1 83.06 191 ALA A O 1
ATOM 1443 N N . GLY A 1 192 ? 9.625 -43.875 -2.773 1 81.06 192 GLY A N 1
ATOM 1444 C CA . GLY A 1 192 ? 10.711 -44.812 -3.014 1 81.06 192 GLY A CA 1
ATOM 1445 C C . GLY A 1 192 ? 12.07 -44.156 -3.082 1 81.06 192 GLY A C 1
ATOM 1446 O O . GLY A 1 192 ? 13.055 -44.75 -3.5 1 81.06 192 GLY A O 1
ATOM 1447 N N . GLY A 1 193 ? 12 -42.781 -2.877 1 76.88 193 GLY A N 1
ATOM 1448 C CA . GLY A 1 193 ? 13.289 -42.094 -2.938 1 76.88 193 GLY A CA 1
ATOM 1449 C C . GLY A 1 193 ? 13.242 -40.656 -2.436 1 76.88 193 GLY A C 1
ATOM 1450 O O . GLY A 1 193 ? 12.18 -40.188 -2.047 1 76.88 193 GLY A O 1
ATOM 1451 N N . ILE A 1 194 ? 14.5 -40.094 -2.51 1 73.5 194 ILE A N 1
ATOM 1452 C CA . ILE A 1 194 ? 14.664 -38.719 -1.999 1 73.5 194 ILE A CA 1
ATOM 1453 C C . ILE A 1 194 ? 14.961 -37.781 -3.154 1 73.5 194 ILE A C 1
ATOM 1455 O O . ILE A 1 194 ? 15.523 -36.688 -2.949 1 73.5 194 ILE A O 1
ATOM 1459 N N . ASP A 1 195 ? 14.539 -38.281 -4.297 1 79.25 195 ASP A N 1
ATOM 1460 C CA . ASP A 1 195 ? 14.766 -37.406 -5.438 1 79.25 195 ASP A CA 1
ATOM 1461 C C . ASP A 1 195 ? 13.867 -36.156 -5.367 1 79.25 195 ASP A C 1
ATOM 1463 O O . ASP A 1 195 ? 12.664 -36.25 -5.625 1 79.25 195 ASP A O 1
ATOM 1467 N N . GLU A 1 196 ? 14.391 -35 -5.078 1 80.25 196 GLU A N 1
ATOM 1468 C CA . GLU A 1 196 ? 13.664 -33.75 -4.848 1 80.25 196 GLU A CA 1
ATOM 1469 C C . GLU A 1 196 ? 12.969 -33.281 -6.117 1 80.25 196 GLU A C 1
ATOM 1471 O O . GLU A 1 196 ? 12.047 -32.469 -6.059 1 80.25 196 GLU A O 1
ATOM 1476 N N . ASN A 1 197 ? 13.406 -33.812 -7.172 1 78.06 197 ASN A N 1
ATOM 1477 C CA . ASN A 1 197 ? 12.805 -33.375 -8.43 1 78.06 197 ASN A CA 1
ATOM 1478 C C . ASN A 1 197 ? 11.383 -33.938 -8.586 1 78.06 197 ASN A C 1
ATOM 1480 O O . ASN A 1 197 ? 10.625 -33.469 -9.438 1 78.06 197 ASN A O 1
ATOM 1484 N N . GLU A 1 198 ? 11.055 -34.844 -7.738 1 80.56 198 GLU A N 1
ATOM 1485 C CA . GLU A 1 198 ? 9.758 -35.531 -7.832 1 80.56 198 GLU A CA 1
ATOM 1486 C C . GLU A 1 198 ? 8.734 -34.875 -6.906 1 80.56 198 GLU A C 1
ATOM 1488 O O . GLU A 1 198 ? 7.555 -35.25 -6.922 1 80.56 198 GLU A O 1
ATOM 1493 N N . ARG A 1 199 ? 9.195 -33.938 -6.203 1 88 199 ARG A N 1
ATOM 1494 C CA . ARG A 1 199 ? 8.258 -33.344 -5.254 1 88 199 ARG A CA 1
ATOM 1495 C C . ARG A 1 199 ? 7.328 -32.344 -5.949 1 88 199 ARG A C 1
ATOM 1497 O O . ARG A 1 199 ? 7.641 -31.859 -7.035 1 88 199 ARG A O 1
ATOM 1504 N N . VAL A 1 200 ? 6.191 -32.188 -5.395 1 93.94 200 VAL A N 1
ATOM 1505 C CA . VAL A 1 200 ? 5.301 -31.094 -5.801 1 93.94 200 VAL A CA 1
ATOM 1506 C C . VAL A 1 200 ? 5.945 -29.75 -5.488 1 93.94 200 VAL A C 1
ATOM 1508 O O . VAL A 1 200 ? 6.348 -29.484 -4.348 1 93.94 200 VAL A O 1
ATOM 1511 N N . ALA A 1 201 ? 6.148 -28.953 -6.492 1 96.38 201 ALA A N 1
ATOM 1512 C CA . ALA A 1 201 ? 6.68 -27.609 -6.242 1 96.38 201 ALA A CA 1
ATOM 1513 C C . ALA A 1 201 ? 5.766 -26.812 -5.309 1 96.38 201 ALA A C 1
ATOM 1515 O O . ALA A 1 201 ? 4.543 -26.844 -5.457 1 96.38 201 ALA A O 1
ATOM 1516 N N . VAL A 1 202 ? 6.371 -26.141 -4.348 1 97.69 202 VAL A N 1
ATOM 1517 C CA . VAL A 1 202 ? 5.598 -25.391 -3.369 1 97.69 202 VAL A CA 1
ATOM 1518 C C . VAL A 1 202 ? 5.961 -23.906 -3.461 1 97.69 202 VAL A C 1
ATOM 1520 O O . VAL A 1 202 ? 7.141 -23.547 -3.533 1 97.69 202 VAL A O 1
ATOM 1523 N N . GLY A 1 203 ? 4.965 -23.094 -3.508 1 97.25 203 GLY A N 1
ATOM 1524 C CA . GLY A 1 203 ? 5.145 -21.641 -3.445 1 97.25 203 GLY A CA 1
ATOM 1525 C C . GLY A 1 203 ? 4.316 -20.984 -2.359 1 97.25 203 GLY A C 1
ATOM 1526 O O . GLY A 1 203 ? 3.391 -21.594 -1.82 1 97.25 203 GLY A O 1
ATOM 1527 N N . ILE A 1 204 ? 4.684 -19.812 -1.981 1 97 204 ILE A N 1
ATOM 1528 C CA . ILE A 1 204 ? 3.898 -18.984 -1.071 1 97 204 ILE A CA 1
ATOM 1529 C C . ILE A 1 204 ? 3.469 -17.703 -1.778 1 97 204 ILE A C 1
ATOM 1531 O O . ILE A 1 204 ? 4.223 -17.141 -2.576 1 97 204 ILE A O 1
ATOM 1535 N N . LYS A 1 205 ? 2.217 -17.359 -1.554 1 97.31 205 LYS A N 1
ATOM 1536 C CA . LYS A 1 205 ? 1.705 -16.062 -2.012 1 97.31 205 LYS A CA 1
ATOM 1537 C C . LYS A 1 205 ? 1.68 -15.055 -0.875 1 97.31 205 LYS A C 1
ATOM 1539 O O . LYS A 1 205 ? 1.033 -15.273 0.151 1 97.31 205 LYS A O 1
ATOM 1544 N N . ILE A 1 206 ? 2.373 -13.969 -1.094 1 96 206 ILE A N 1
ATOM 1545 C CA . ILE A 1 206 ? 2.582 -13.047 0.019 1 96 206 ILE A CA 1
ATOM 1546 C C . ILE A 1 206 ? 1.82 -11.742 -0.237 1 96 206 ILE A C 1
ATOM 1548 O O . ILE A 1 206 ? 1.532 -11.406 -1.387 1 96 206 ILE A O 1
ATOM 1552 N N . PRO A 1 207 ? 1.44 -11.047 0.853 1 94.56 207 PRO A N 1
ATOM 1553 C CA . PRO A 1 207 ? 0.933 -9.68 0.675 1 94.56 207 PRO A CA 1
ATOM 1554 C C . PRO A 1 207 ? 2.02 -8.703 0.246 1 94.56 207 PRO A C 1
ATOM 1556 O O . PRO A 1 207 ? 3.209 -9.016 0.32 1 94.56 207 PRO A O 1
ATOM 1559 N N . PRO A 1 208 ? 1.66 -7.574 -0.258 1 95.88 208 PRO A N 1
ATOM 1560 C CA . PRO A 1 208 ? 2.707 -6.598 -0.558 1 95.88 208 PRO A CA 1
ATOM 1561 C C . PRO A 1 208 ? 3.416 -6.086 0.696 1 95.88 208 PRO A C 1
ATOM 1563 O O . PRO A 1 208 ? 2.764 -5.793 1.701 1 95.88 208 PRO A O 1
ATOM 1566 N N . TYR A 1 209 ? 4.68 -6.109 0.629 1 94.06 209 TYR A N 1
ATOM 1567 C CA . TYR A 1 209 ? 5.5 -5.512 1.676 1 94.06 209 TYR A CA 1
ATOM 1568 C C . TYR A 1 209 ? 5.746 -4.031 1.401 1 94.06 209 TYR A C 1
ATOM 1570 O O . TYR A 1 209 ? 5.922 -3.629 0.249 1 94.06 209 TYR A O 1
ATOM 1578 N N . THR A 1 210 ? 5.805 -3.232 2.51 1 93.44 210 THR A N 1
ATOM 1579 C CA . THR A 1 210 ? 5.82 -1.79 2.291 1 93.44 210 THR A CA 1
ATOM 1580 C C . THR A 1 210 ? 7.031 -1.154 2.971 1 93.44 210 THR A C 1
ATOM 1582 O O . THR A 1 210 ? 7.289 0.038 2.799 1 93.44 210 THR A O 1
ATOM 1585 N N . TYR A 1 211 ? 7.797 -1.902 3.752 1 89.88 211 TYR A N 1
ATOM 1586 C CA . TYR A 1 211 ? 9.016 -1.391 4.367 1 89.88 211 TYR A CA 1
ATOM 1587 C C . TYR A 1 211 ? 10.039 -2.504 4.555 1 89.88 211 TYR A C 1
ATOM 1589 O O . TYR A 1 211 ? 9.695 -3.688 4.5 1 89.88 211 TYR A O 1
ATOM 1597 N N . GLN A 1 212 ? 11.227 -2.287 4.824 1 89.88 212 GLN A N 1
ATOM 1598 C CA . GLN A 1 212 ? 12.398 -3.143 4.691 1 89.88 212 GLN A CA 1
ATOM 1599 C C . GLN A 1 212 ? 12.312 -4.348 5.629 1 89.88 212 GLN A C 1
ATOM 1601 O O . GLN A 1 212 ? 12.672 -5.461 5.25 1 89.88 212 GLN A O 1
ATOM 1606 N N . GLU A 1 213 ? 11.836 -4.18 6.867 1 88.81 213 GLU A N 1
ATOM 1607 C CA . GLU A 1 213 ? 11.836 -5.238 7.875 1 88.81 213 GLU A CA 1
ATOM 1608 C C . GLU A 1 213 ? 10.938 -6.398 7.457 1 88.81 213 GLU A C 1
ATOM 1610 O O . GLU A 1 213 ? 11.172 -7.547 7.84 1 88.81 213 GLU A O 1
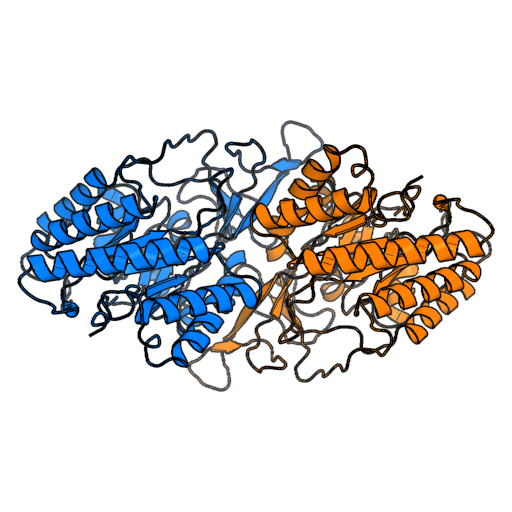ATOM 1615 N N . GLN A 1 214 ? 9.922 -6.09 6.691 1 91.88 214 GLN A N 1
ATOM 1616 C CA . GLN A 1 214 ? 9.055 -7.156 6.199 1 91.88 214 GLN A CA 1
ATOM 1617 C C . GLN A 1 214 ? 9.797 -8.078 5.234 1 91.88 214 GLN A C 1
ATOM 1619 O O . GLN A 1 214 ? 9.664 -9.297 5.305 1 91.88 214 GLN A O 1
ATOM 1624 N N . PHE A 1 215 ? 10.625 -7.473 4.352 1 95.06 215 PHE A N 1
ATOM 1625 C CA . PHE A 1 215 ? 11.438 -8.25 3.422 1 95.06 215 PHE A CA 1
ATOM 1626 C C . PHE A 1 215 ? 12.477 -9.078 4.168 1 95.06 215 PHE A C 1
ATOM 1628 O O . PHE A 1 215 ? 12.68 -10.258 3.855 1 95.06 215 PHE A O 1
ATOM 1635 N N . GLU A 1 216 ? 13.086 -8.438 5.121 1 93.62 216 GLU A N 1
ATOM 1636 C CA . GLU A 1 216 ? 14.102 -9.109 5.922 1 93.62 216 GLU A CA 1
ATOM 1637 C C . GLU A 1 216 ? 13.508 -10.289 6.691 1 93.62 216 GLU A C 1
ATOM 1639 O O . GLU A 1 216 ? 14.164 -11.32 6.852 1 93.62 216 GLU A O 1
ATOM 1644 N N . GLY A 1 217 ? 12.289 -10.039 7.172 1 93.25 217 GLY A N 1
ATOM 1645 C CA . GLY A 1 217 ? 11.609 -11.125 7.859 1 93.25 217 GLY A CA 1
ATOM 1646 C C . GLY A 1 217 ? 11.375 -12.336 6.977 1 93.25 217 GLY A C 1
ATOM 1647 O O . GLY A 1 217 ? 11.641 -13.469 7.379 1 93.25 217 GLY A O 1
ATOM 1648 N N . LEU A 1 218 ? 10.875 -12.125 5.777 1 95.38 218 LEU A N 1
ATOM 1649 C CA . LEU A 1 218 ? 10.656 -13.195 4.816 1 95.38 218 LEU A CA 1
ATOM 1650 C C . LEU A 1 218 ? 11.961 -13.938 4.527 1 95.38 218 LEU A C 1
ATOM 1652 O O . LEU A 1 218 ? 12.008 -15.164 4.605 1 95.38 218 LEU A O 1
ATOM 1656 N N . LEU A 1 219 ? 13.023 -13.188 4.215 1 96.94 219 LEU A N 1
ATOM 1657 C CA . LEU A 1 219 ? 14.312 -13.781 3.891 1 96.94 219 LEU A CA 1
ATOM 1658 C C . LEU A 1 219 ? 14.859 -14.578 5.074 1 96.94 219 LEU A C 1
ATOM 1660 O O . LEU A 1 219 ? 15.43 -15.656 4.891 1 96.94 219 LEU A O 1
ATOM 1664 N N . GLY A 1 220 ? 14.695 -13.961 6.23 1 96.31 220 GLY A N 1
ATOM 1665 C CA . GLY A 1 220 ? 15.156 -14.641 7.434 1 96.31 220 GLY A CA 1
ATOM 1666 C C . GLY A 1 220 ? 14.539 -16.016 7.613 1 96.31 220 GLY A C 1
ATOM 1667 O O . GLY A 1 220 ? 15.25 -16.984 7.898 1 96.31 220 GLY A O 1
ATOM 1668 N N . VAL A 1 221 ? 13.258 -16.109 7.418 1 96.25 221 VAL A N 1
ATOM 1669 C CA . VAL A 1 221 ? 12.562 -17.375 7.613 1 96.25 221 VAL A CA 1
ATOM 1670 C C . VAL A 1 221 ? 12.961 -18.359 6.512 1 96.25 221 VAL A C 1
ATOM 1672 O O . VAL A 1 221 ? 13.133 -19.562 6.77 1 96.25 221 VAL A O 1
ATOM 1675 N N . LEU A 1 222 ? 13.109 -17.906 5.277 1 97.31 222 LEU A N 1
ATOM 1676 C CA . LEU A 1 222 ? 13.531 -18.766 4.176 1 97.31 222 LEU A CA 1
ATOM 1677 C C . LEU A 1 222 ? 14.93 -19.328 4.434 1 97.31 222 LEU A C 1
ATOM 1679 O O . LEU A 1 222 ? 15.172 -20.516 4.227 1 97.31 222 LEU A O 1
ATOM 1683 N N . LYS A 1 223 ? 15.812 -18.469 4.953 1 96.88 223 LYS A N 1
ATOM 1684 C CA . LYS A 1 223 ? 17.156 -18.906 5.285 1 96.88 223 LYS A CA 1
ATOM 1685 C C . LYS A 1 223 ? 17.141 -19.969 6.383 1 96.88 223 LYS A C 1
ATOM 1687 O O . LYS A 1 223 ? 17.844 -20.984 6.297 1 96.88 223 LYS A O 1
ATOM 1692 N N . GLU A 1 224 ? 16.359 -19.703 7.34 1 96.56 224 GLU A N 1
ATOM 1693 C CA . GLU A 1 224 ? 16.234 -20.656 8.445 1 96.56 224 GLU A CA 1
ATOM 1694 C C . GLU A 1 224 ? 15.703 -22 7.965 1 96.56 224 GLU A C 1
ATOM 1696 O O . GLU A 1 224 ? 16.094 -23.047 8.484 1 96.56 224 GLU A O 1
ATOM 1701 N N . SER A 1 225 ? 14.844 -21.938 7 1 96 225 SER A N 1
ATOM 1702 C CA . SER A 1 225 ? 14.18 -23.141 6.535 1 96 225 SER A CA 1
ATOM 1703 C C . SER A 1 225 ? 15.18 -24.109 5.898 1 96 225 SER A C 1
ATOM 1705 O O . SER A 1 225 ? 14.945 -25.312 5.855 1 96 225 SER A O 1
ATOM 1707 N N . VAL A 1 226 ? 16.266 -23.625 5.395 1 95.44 226 VAL A N 1
ATOM 1708 C CA . VAL A 1 226 ? 17.328 -24.453 4.809 1 95.44 226 VAL A CA 1
ATOM 1709 C C . VAL A 1 226 ? 17.891 -25.391 5.867 1 95.44 226 VAL A C 1
ATOM 1711 O O . VAL A 1 226 ? 18.188 -26.547 5.582 1 95.44 226 VAL A O 1
ATOM 1714 N N . SER A 1 227 ? 17.922 -24.891 7.102 1 95.44 227 SER A N 1
ATOM 1715 C CA . SER A 1 227 ? 18.547 -25.656 8.18 1 95.44 227 SER A CA 1
ATOM 1716 C C . SER A 1 227 ? 17.516 -26.422 8.984 1 95.44 227 SER A C 1
ATOM 1718 O O . SER A 1 227 ? 17.859 -27.172 9.898 1 95.44 227 SER A O 1
ATOM 1720 N N . MET A 1 228 ? 16.297 -26.219 8.672 1 95.31 228 MET A N 1
ATOM 1721 C CA . MET A 1 228 ? 15.242 -26.953 9.359 1 95.31 228 MET A CA 1
ATOM 1722 C C . MET A 1 228 ? 15.297 -28.438 9 1 95.31 228 MET A C 1
ATOM 1724 O O . MET A 1 228 ? 15.789 -28.797 7.934 1 95.31 228 MET A O 1
ATOM 1728 N N . LYS A 1 229 ? 14.836 -29.328 9.867 1 93.12 229 LYS A N 1
ATOM 1729 C CA . LYS A 1 229 ? 14.805 -30.766 9.602 1 93.12 229 LYS A CA 1
ATOM 1730 C C . LYS A 1 229 ? 13.695 -31.109 8.609 1 93.12 229 LYS A C 1
ATOM 1732 O O . LYS A 1 229 ? 12.609 -30.531 8.648 1 93.12 229 LYS A O 1
ATOM 1737 N N . PRO A 1 230 ? 13.945 -32.094 7.766 1 94.12 230 PRO A N 1
ATOM 1738 C CA . PRO A 1 230 ? 15.219 -32.781 7.578 1 94.12 230 PRO A CA 1
ATOM 1739 C C . PRO A 1 230 ? 16.25 -31.938 6.836 1 94.12 230 PRO A C 1
ATOM 1741 O O . PRO A 1 230 ? 15.93 -31.344 5.805 1 94.12 230 PRO A O 1
ATOM 1744 N N . VAL A 1 231 ? 17.469 -31.953 7.129 1 92.06 231 VAL A N 1
ATOM 1745 C CA . VAL A 1 231 ? 18.5 -31 6.73 1 92.06 231 VAL A CA 1
ATOM 1746 C C . VAL A 1 231 ? 19 -31.328 5.328 1 92.06 231 VAL A C 1
ATOM 1748 O O . VAL A 1 231 ? 19.609 -30.484 4.668 1 92.06 231 VAL A O 1
ATOM 1751 N N . TYR A 1 232 ? 18.719 -32.531 4.898 1 90.94 232 TYR A N 1
ATOM 1752 C CA . TYR A 1 232 ? 19.219 -32.906 3.586 1 90.94 232 TYR A CA 1
ATOM 1753 C C . TYR A 1 232 ? 18.344 -32.344 2.479 1 90.94 232 TYR A C 1
ATOM 1755 O O . TYR A 1 232 ? 18.734 -32.344 1.309 1 90.94 232 TYR A O 1
ATOM 1763 N N . LEU A 1 233 ? 17.109 -31.969 2.855 1 91.88 233 LEU A N 1
ATOM 1764 C CA . LEU A 1 233 ? 16.234 -31.344 1.886 1 91.88 233 LEU A CA 1
ATOM 1765 C C . LEU A 1 233 ? 16.5 -29.844 1.799 1 91.88 233 LEU A C 1
ATOM 1767 O O . LEU A 1 233 ? 16.766 -29.188 2.814 1 91.88 233 LEU A O 1
ATOM 1771 N N . SER A 1 234 ? 16.422 -29.297 0.643 1 91.69 234 SER A N 1
ATOM 1772 C CA . SER A 1 234 ? 16.547 -27.859 0.425 1 91.69 234 SER A CA 1
ATOM 1773 C C . SER A 1 234 ? 15.352 -27.094 0.984 1 91.69 234 SER A C 1
ATOM 1775 O O . SER A 1 234 ? 14.477 -27.688 1.613 1 91.69 234 SER A O 1
ATOM 1777 N N . CYS A 1 235 ? 15.359 -25.766 0.851 1 93.88 235 CYS A N 1
ATOM 1778 C CA . CYS A 1 235 ? 14.227 -24.906 1.193 1 93.88 235 CYS A CA 1
ATOM 1779 C C . CYS A 1 235 ? 12.93 -25.469 0.615 1 93.88 235 CYS A C 1
ATOM 1781 O O . CYS A 1 235 ? 12.883 -25.844 -0.556 1 93.88 235 CYS A O 1
ATOM 1783 N N . PRO A 1 236 ? 11.969 -25.594 1.473 1 95.5 236 PRO A N 1
ATOM 1784 C CA . PRO A 1 236 ? 10.719 -26.172 0.986 1 95.5 236 PRO A CA 1
ATOM 1785 C C . PRO A 1 236 ? 9.969 -25.25 0.025 1 95.5 236 PRO A C 1
ATOM 1787 O O . PRO A 1 236 ? 9.008 -25.688 -0.622 1 95.5 236 PRO A O 1
ATOM 1790 N N . VAL A 1 237 ? 10.352 -24.031 -0.1 1 96.81 237 VAL A N 1
ATOM 1791 C CA . VAL A 1 237 ? 9.703 -23.078 -0.987 1 96.81 237 VAL A CA 1
ATOM 1792 C C . VAL A 1 237 ? 10.438 -23.016 -2.324 1 96.81 237 VAL A C 1
ATOM 1794 O O . VAL A 1 237 ? 11.641 -22.75 -2.367 1 96.81 237 VAL A O 1
ATOM 1797 N N . ASP A 1 238 ? 9.664 -23.266 -3.369 1 97 238 ASP A N 1
ATOM 1798 C CA . ASP A 1 238 ? 10.25 -23.297 -4.707 1 97 238 ASP A CA 1
ATOM 1799 C C . ASP A 1 238 ? 9.961 -22 -5.461 1 97 238 ASP A C 1
ATOM 1801 O O . ASP A 1 238 ? 10.672 -21.656 -6.398 1 97 238 ASP A O 1
ATOM 1805 N N . PHE A 1 239 ? 8.852 -21.312 -5.113 1 97.88 239 PHE A N 1
ATOM 1806 C CA . PHE A 1 239 ? 8.539 -20.062 -5.77 1 97.88 239 PHE A CA 1
ATOM 1807 C C . PHE A 1 239 ? 7.746 -19.141 -4.84 1 97.88 239 PHE A C 1
ATOM 1809 O O . PHE A 1 239 ? 7.145 -19.609 -3.871 1 97.88 239 PHE A O 1
ATOM 1816 N N . ILE A 1 240 ? 7.836 -17.875 -5.066 1 97.94 240 ILE A N 1
ATOM 1817 C CA . ILE A 1 240 ? 7.086 -16.844 -4.359 1 97.94 240 ILE A CA 1
ATOM 1818 C C . ILE A 1 240 ? 6.191 -16.094 -5.344 1 97.94 240 ILE A C 1
ATOM 1820 O O . ILE A 1 240 ? 6.668 -15.594 -6.367 1 97.94 240 ILE A O 1
ATOM 1824 N N . THR A 1 241 ? 4.902 -16.141 -5.086 1 98.12 241 THR A N 1
ATOM 1825 C CA . THR A 1 241 ? 3.994 -15.266 -5.82 1 98.12 241 THR A CA 1
ATOM 1826 C C . THR A 1 241 ? 3.867 -13.906 -5.129 1 98.12 241 THR A C 1
ATOM 1828 O O . THR A 1 241 ? 3.359 -13.82 -4.008 1 98.12 241 THR A O 1
ATOM 1831 N N . ALA A 1 242 ? 4.328 -12.977 -5.805 1 97.62 242 ALA A N 1
ATOM 1832 C CA . ALA A 1 242 ? 4.355 -11.609 -5.285 1 97.62 242 ALA A CA 1
ATOM 1833 C C . ALA A 1 242 ? 3.697 -10.641 -6.262 1 97.62 242 ALA A C 1
ATOM 1835 O O . ALA A 1 242 ? 4.191 -10.438 -7.371 1 97.62 242 ALA A O 1
ATOM 1836 N N . VAL A 1 243 ? 2.486 -10.086 -5.926 1 97.19 243 VAL A N 1
ATOM 1837 C CA . VAL A 1 243 ? 1.949 -9.961 -4.574 1 97.19 243 VAL A CA 1
ATOM 1838 C C . VAL A 1 243 ? 0.44 -10.195 -4.594 1 97.19 243 VAL A C 1
ATOM 1840 O O . VAL A 1 243 ? -0.17 -10.258 -5.664 1 97.19 243 VAL A O 1
ATOM 1843 N N . ASN A 1 244 ? -0.145 -10.43 -3.432 1 94.88 244 ASN A N 1
ATOM 1844 C CA . ASN A 1 244 ? -1.593 -10.406 -3.248 1 94.88 244 ASN A CA 1
ATOM 1845 C C . ASN A 1 244 ? -2.131 -8.984 -3.203 1 94.88 244 ASN A C 1
ATOM 1847 O O . ASN A 1 244 ? -1.38 -8.023 -3.396 1 94.88 244 ASN A O 1
ATOM 1851 N N . THR A 1 245 ? -3.434 -8.836 -3.055 1 96.5 245 THR A N 1
ATOM 1852 C CA . THR A 1 245 ? -4.074 -7.527 -3.047 1 96.5 245 THR A CA 1
ATOM 1853 C C . THR A 1 245 ? -3.625 -6.715 -1.836 1 96.5 245 THR A C 1
ATOM 1855 O O . THR A 1 245 ? -3.207 -7.277 -0.823 1 96.5 245 THR A O 1
ATOM 1858 N N . LEU A 1 246 ? -3.596 -5.449 -1.983 1 96.12 246 LEU A N 1
ATOM 1859 C CA . LEU A 1 246 ? -3.223 -4.52 -0.926 1 96.12 246 LEU A CA 1
ATOM 1860 C C . LEU A 1 246 ? -4.41 -4.23 -0.013 1 96.12 246 LEU A C 1
ATOM 1862 O O . LEU A 1 246 ? -5.371 -3.572 -0.424 1 96.12 246 LEU A O 1
ATOM 1866 N N . GLY A 1 247 ? -4.305 -4.617 1.217 1 93.12 247 GLY A N 1
ATOM 1867 C CA . GLY A 1 247 ? -5.391 -4.477 2.178 1 93.12 247 GLY A CA 1
ATOM 1868 C C . GLY A 1 247 ? -5.578 -3.051 2.66 1 93.12 247 GLY A C 1
ATOM 1869 O O . GLY A 1 247 ? -4.816 -2.158 2.287 1 93.12 247 GLY A O 1
ATOM 1870 N N . SER A 1 248 ? -6.641 -2.875 3.396 1 94.62 248 SER A N 1
ATOM 1871 C CA . SER A 1 248 ? -6.984 -1.644 4.098 1 94.62 248 SER A CA 1
ATOM 1872 C C . SER A 1 248 ? -7.301 -0.519 3.117 1 94.62 248 SER A C 1
ATOM 1874 O O . SER A 1 248 ? -7.023 0.65 3.395 1 94.62 248 SER A O 1
ATOM 1876 N N . SER A 1 249 ? -7.848 -0.856 1.938 1 97.69 249 SER A N 1
ATOM 1877 C CA . SER A 1 249 ? -8.219 0.136 0.933 1 97.69 249 SER A CA 1
ATOM 1878 C C . SER A 1 249 ? -9.727 0.316 0.862 1 97.69 249 SER A C 1
ATOM 1880 O O . SER A 1 249 ? -10.484 -0.604 1.182 1 97.69 249 SER A O 1
ATOM 1882 N N . LEU A 1 250 ? -10.141 1.468 0.489 1 98.38 250 LEU A N 1
ATOM 1883 C CA . LEU A 1 250 ? -11.555 1.812 0.473 1 98.38 250 LEU A CA 1
ATOM 1884 C C . LEU A 1 250 ? -11.898 2.656 -0.75 1 98.38 250 LEU A C 1
ATOM 1886 O O . LEU A 1 250 ? -11.156 3.58 -1.097 1 98.38 250 LEU A O 1
ATOM 1890 N N . LEU A 1 251 ? -12.898 2.271 -1.475 1 97.88 251 LEU A N 1
ATOM 1891 C CA . LEU A 1 251 ? -13.453 3.037 -2.586 1 97.88 251 LEU A CA 1
ATOM 1892 C C . LEU A 1 251 ? -14.812 3.629 -2.219 1 97.88 251 LEU A C 1
ATOM 1894 O O . LEU A 1 251 ? -15.688 2.922 -1.713 1 97.88 251 LEU A O 1
ATOM 1898 N N . MET A 1 252 ? -14.906 4.867 -2.477 1 96.75 252 MET A N 1
ATOM 1899 C CA . MET A 1 252 ? -16.141 5.578 -2.162 1 96.75 252 MET A CA 1
ATOM 1900 C C . MET A 1 252 ? -16.828 6.066 -3.436 1 96.75 252 MET A C 1
ATOM 1902 O O . MET A 1 252 ? -16.156 6.5 -4.375 1 96.75 252 MET A O 1
ATOM 1906 N N . VAL A 1 253 ? -18.109 5.996 -3.436 1 90.44 253 VAL A N 1
ATOM 1907 C CA . VAL A 1 253 ? -18.906 6.469 -4.57 1 90.44 253 VAL A CA 1
ATOM 1908 C C . VAL A 1 253 ? -20.016 7.391 -4.082 1 90.44 253 VAL A C 1
ATOM 1910 O O . VAL A 1 253 ? -20.422 7.324 -2.92 1 90.44 253 VAL A O 1
ATOM 1913 N N . PRO A 1 254 ? -20.422 8.297 -5 1 88.38 254 PRO A N 1
ATOM 1914 C CA . PRO A 1 254 ? -21.562 9.125 -4.613 1 88.38 254 PRO A CA 1
ATOM 1915 C C . PRO A 1 254 ? -22.797 8.289 -4.23 1 88.38 254 PRO A C 1
ATOM 1917 O O . PRO A 1 254 ? -23.062 7.254 -4.844 1 88.38 254 PRO A O 1
ATOM 1920 N N . ASP A 1 255 ? -23.406 8.727 -3.141 1 84.88 255 ASP A N 1
ATOM 1921 C CA . ASP A 1 255 ? -24.641 8.062 -2.709 1 84.88 255 ASP A CA 1
ATOM 1922 C C . ASP A 1 255 ? -25.844 8.617 -3.449 1 84.88 255 ASP A C 1
ATOM 1924 O O . ASP A 1 255 ? -26.328 9.703 -3.125 1 84.88 255 ASP A O 1
ATOM 1928 N N . THR A 1 256 ? -26.297 7.953 -4.332 1 74 256 THR A N 1
ATOM 1929 C CA . THR A 1 256 ? -27.375 8.43 -5.191 1 74 256 THR A CA 1
ATOM 1930 C C . THR A 1 256 ? -28.703 8.438 -4.438 1 74 256 THR A C 1
ATOM 1932 O O . THR A 1 256 ? -29.656 9.078 -4.871 1 74 256 THR A O 1
ATOM 1935 N N . GLU A 1 257 ? -28.828 7.727 -3.387 1 69.12 257 GLU A N 1
ATOM 1936 C CA . GLU A 1 257 ? -30.062 7.68 -2.633 1 69.12 257 GLU A CA 1
ATOM 1937 C C . GLU A 1 257 ? -30.203 8.883 -1.71 1 69.12 257 GLU A C 1
ATOM 1939 O O . GLU A 1 257 ? -31.312 9.289 -1.361 1 69.12 257 GLU A O 1
ATOM 1944 N N . VAL A 1 258 ? -29.062 9.391 -1.271 1 60.84 258 VAL A N 1
ATOM 1945 C CA . VAL A 1 258 ? -29.109 10.555 -0.392 1 60.84 258 VAL A CA 1
ATOM 1946 C C . VAL A 1 258 ? -28.438 11.742 -1.083 1 60.84 258 VAL A C 1
ATOM 1948 O O . VAL A 1 258 ? -27.469 11.578 -1.828 1 60.84 258 VAL A O 1
ATOM 1951 N N . ASP A 1 259 ? -29.078 12.727 -1.517 1 55.19 259 ASP A N 1
ATOM 1952 C CA . ASP A 1 259 ? -28.719 13.891 -2.316 1 55.19 259 ASP A CA 1
ATOM 1953 C C . ASP A 1 259 ? -27.281 14.328 -2.02 1 55.19 259 ASP A C 1
ATOM 1955 O O . ASP A 1 259 ? -26.672 15.031 -2.82 1 55.19 259 ASP A O 1
ATOM 1959 N N . LYS A 1 260 ? -26.766 14.047 -0.848 1 63.81 260 LYS A N 1
ATOM 1960 C CA . LYS A 1 260 ? -25.484 14.664 -0.513 1 63.81 260 LYS A CA 1
ATOM 1961 C C . LYS A 1 260 ? -24.641 13.742 0.355 1 63.81 260 LYS A C 1
ATOM 1963 O O . LYS A 1 260 ? -25.109 13.242 1.381 1 63.81 260 LYS A O 1
ATOM 1968 N N . GLY A 1 261 ? -23.859 12.719 -0.469 1 83.56 261 GLY A N 1
ATOM 1969 C CA . GLY A 1 261 ? -22.984 11.914 0.372 1 83.56 261 GLY A CA 1
ATOM 1970 C C . GLY A 1 261 ? -22.234 10.852 -0.399 1 83.56 261 GLY A C 1
ATOM 1971 O O . GLY A 1 261 ? -22.391 10.727 -1.617 1 83.56 261 GLY A O 1
ATOM 1972 N N . VAL A 1 262 ? -21.328 10.391 0.134 1 91.94 262 VAL A N 1
ATOM 1973 C CA . VAL A 1 262 ? -20.531 9.305 -0.426 1 91.94 262 VAL A CA 1
ATOM 1974 C C . VAL A 1 262 ? -20.656 8.062 0.453 1 91.94 262 VAL A C 1
ATOM 1976 O O . VAL A 1 262 ? -20.906 8.172 1.656 1 91.94 262 VAL A O 1
ATOM 1979 N N . ARG A 1 263 ? -20.703 6.934 -0.178 1 94.19 263 ARG A N 1
ATOM 1980 C CA . ARG A 1 263 ? -20.75 5.656 0.525 1 94.19 263 ARG A CA 1
ATOM 1981 C C . ARG A 1 263 ? -19.719 4.684 -0.016 1 94.19 263 ARG A C 1
ATOM 1983 O O . ARG A 1 263 ? -19.234 4.848 -1.137 1 94.19 263 ARG A O 1
ATOM 1990 N N . PRO A 1 264 ? -19.422 3.639 0.786 1 96.31 264 PRO A N 1
ATOM 1991 C CA . PRO A 1 264 ? -18.516 2.611 0.265 1 96.31 264 PRO A CA 1
ATOM 1992 C C . PRO A 1 264 ? -19.062 1.919 -0.981 1 96.31 264 PRO A C 1
ATOM 1994 O O . PRO A 1 264 ? -20.266 1.658 -1.068 1 96.31 264 PRO A O 1
ATOM 1997 N N . THR A 1 265 ? -18.188 1.694 -1.906 1 96.31 265 THR A N 1
ATOM 1998 C CA . THR A 1 265 ? -18.562 1.039 -3.156 1 96.31 265 THR A CA 1
ATOM 1999 C C . THR A 1 265 ? -19 -0.399 -2.902 1 96.31 265 THR A C 1
ATOM 2001 O O . THR A 1 265 ? -19.938 -0.893 -3.549 1 96.31 265 THR A O 1
ATOM 2004 N N . LEU A 1 266 ? -18.312 -1.021 -1.977 1 97.31 266 LEU A N 1
ATOM 2005 C CA . LEU A 1 266 ? -18.562 -2.43 -1.688 1 97.31 266 LEU A CA 1
ATOM 2006 C C . LEU A 1 266 ? -19.078 -2.609 -0.269 1 97.31 266 LEU A C 1
ATOM 2008 O O . LEU A 1 266 ? -18.797 -1.793 0.611 1 97.31 266 LEU A O 1
ATOM 2012 N N . LYS A 1 267 ? -19.828 -3.633 -0.126 1 93.62 267 LYS A N 1
ATOM 2013 C CA . LYS A 1 267 ? -20.109 -4.141 1.216 1 93.62 267 LYS A CA 1
ATOM 2014 C C . LYS A 1 267 ? -18.984 -5.062 1.688 1 93.62 267 LYS A C 1
ATOM 2016 O O . LYS A 1 267 ? -18.031 -5.332 0.945 1 93.62 267 LYS A O 1
ATOM 2021 N N . SER A 1 268 ? -18.938 -5.402 2.924 1 91.5 268 SER A N 1
ATOM 2022 C CA . SER A 1 268 ? -18 -6.348 3.523 1 91.5 268 SER A CA 1
ATOM 2023 C C . SER A 1 268 ? -18.609 -7.023 4.75 1 91.5 268 SER A C 1
ATOM 2025 O O . SER A 1 268 ? -19.672 -6.613 5.23 1 91.5 268 SER A O 1
ATOM 2027 N N . THR A 1 269 ? -17.984 -8.023 5.199 1 86.06 269 THR A N 1
ATOM 2028 C CA . THR A 1 269 ? -18.484 -8.805 6.324 1 86.06 269 THR A CA 1
ATOM 2029 C C . THR A 1 269 ? -18.703 -7.91 7.547 1 86.06 269 THR A C 1
ATOM 2031 O O . THR A 1 269 ? -19.688 -8.078 8.281 1 86.06 269 THR A O 1
ATOM 2034 N N . ASN A 1 270 ? -17.844 -6.883 7.703 1 87.12 270 ASN A N 1
ATOM 2035 C CA . ASN A 1 270 ? -17.969 -6.008 8.867 1 87.12 270 ASN A CA 1
ATOM 2036 C C . ASN A 1 270 ? -18.688 -4.711 8.508 1 87.12 270 ASN A C 1
ATOM 2038 O O . ASN A 1 270 ? -18.75 -3.785 9.32 1 87.12 270 ASN A O 1
ATOM 2042 N N . GLY A 1 271 ? -19.094 -4.613 7.273 1 90.88 271 GLY A N 1
ATOM 2043 C CA . GLY A 1 271 ? -19.922 -3.488 6.848 1 90.88 271 GLY A CA 1
ATOM 2044 C C . GLY A 1 271 ? -19.109 -2.27 6.461 1 90.88 271 GLY A C 1
ATOM 2045 O O . GLY A 1 271 ? -19.656 -1.254 6.039 1 90.88 271 GLY A O 1
ATOM 2046 N N . SER A 1 272 ? -17.781 -2.355 6.504 1 93.62 272 SER A N 1
ATOM 2047 C CA . SER A 1 272 ? -16.938 -1.185 6.305 1 93.62 272 SER A CA 1
ATOM 2048 C C . SER A 1 272 ? -16.734 -0.9 4.824 1 93.62 272 SER A C 1
ATOM 2050 O O . SER A 1 272 ? -16.469 0.24 4.434 1 93.62 272 SER A O 1
ATOM 2052 N N . GLY A 1 273 ? -16.75 -1.983 4.012 1 95.75 273 GLY A N 1
ATOM 2053 C CA . GLY A 1 273 ? -16.406 -1.858 2.604 1 95.75 273 GLY A CA 1
ATOM 2054 C C . GLY A 1 273 ? -14.914 -1.827 2.352 1 95.75 273 GLY A C 1
ATOM 2055 O O . GLY A 1 273 ? -14.469 -1.764 1.202 1 95.75 273 GLY A O 1
ATOM 2056 N N . VAL A 1 274 ? -14.094 -1.88 3.434 1 96.25 274 VAL A N 1
ATOM 2057 C CA . VAL A 1 274 ? -12.641 -1.932 3.316 1 96.25 274 VAL A CA 1
ATOM 2058 C C . VAL A 1 274 ? -12.219 -3.273 2.723 1 96.25 274 VAL A C 1
ATOM 2060 O O . VAL A 1 274 ? -12.734 -4.324 3.115 1 96.25 274 VAL A O 1
ATOM 2063 N N . GLY A 1 275 ? -11.344 -3.25 1.715 1 95.94 275 GLY A N 1
ATOM 2064 C CA . GLY A 1 275 ? -10.961 -4.465 1.015 1 95.94 275 GLY A CA 1
ATOM 2065 C C . GLY A 1 275 ? -9.547 -4.414 0.453 1 95.94 275 GLY A C 1
ATOM 2066 O O . GLY A 1 275 ? -8.711 -3.66 0.947 1 95.94 275 GLY A O 1
ATOM 2067 N N . GLY A 1 276 ? -9.336 -5.316 -0.507 1 96.5 276 GLY A N 1
ATOM 2068 C CA . GLY A 1 276 ? -8.031 -5.43 -1.144 1 96.5 276 GLY A CA 1
ATOM 2069 C C . GLY A 1 276 ? -7.973 -4.75 -2.498 1 96.5 276 GLY A C 1
ATOM 2070 O O . GLY A 1 276 ? -8.828 -4.977 -3.354 1 96.5 276 GLY A O 1
ATOM 2071 N N . LEU A 1 277 ? -6.953 -3.914 -2.645 1 98.19 277 LEU A N 1
ATOM 2072 C CA . LEU A 1 277 ? -6.723 -3.164 -3.873 1 98.19 277 LEU A CA 1
ATOM 2073 C C . LEU A 1 277 ? -5.828 -3.943 -4.828 1 98.19 277 LEU A C 1
ATOM 2075 O O . LEU A 1 277 ? -4.828 -4.531 -4.406 1 98.19 277 LEU A O 1
ATOM 2079 N N . ALA A 1 278 ? -6.191 -4.016 -6.117 1 98.38 278 ALA A N 1
ATOM 2080 C CA . ALA A 1 278 ? -5.41 -4.684 -7.156 1 98.38 278 ALA A CA 1
ATOM 2081 C C . ALA A 1 278 ? -5.512 -3.934 -8.484 1 98.38 278 ALA A C 1
ATOM 2083 O O . ALA A 1 278 ? -6.055 -2.828 -8.539 1 98.38 278 ALA A O 1
ATOM 2084 N N . GLY A 1 279 ? -4.91 -4.426 -9.508 1 98.69 279 GLY A N 1
ATOM 2085 C CA . GLY A 1 279 ? -4.918 -3.783 -10.812 1 98.69 279 GLY A CA 1
ATOM 2086 C C . GLY A 1 279 ? -3.803 -2.77 -10.984 1 98.69 279 GLY A C 1
ATOM 2087 O O . GLY A 1 279 ? -2.777 -2.844 -10.305 1 98.69 279 GLY A O 1
ATOM 2088 N N . ALA A 1 280 ? -4.02 -1.832 -11.891 1 98.69 280 ALA A N 1
ATOM 2089 C CA . ALA A 1 280 ? -2.99 -0.891 -12.32 1 98.69 280 ALA A CA 1
ATOM 2090 C C . ALA A 1 280 ? -2.453 -0.085 -11.141 1 98.69 280 ALA A C 1
ATOM 2092 O O . ALA A 1 280 ? -1.247 0.158 -11.047 1 98.69 280 ALA A O 1
ATOM 2093 N N . PRO A 1 281 ? -3.283 0.358 -10.188 1 98.69 281 PRO A N 1
ATOM 2094 C CA . PRO A 1 281 ? -2.729 1.168 -9.102 1 98.69 281 PRO A CA 1
ATOM 2095 C C . PRO A 1 281 ? -1.78 0.378 -8.203 1 98.69 281 PRO A C 1
ATOM 2097 O O . PRO A 1 281 ? -0.962 0.968 -7.492 1 98.69 281 PRO A O 1
ATOM 2100 N N . LEU A 1 282 ? -1.85 -0.928 -8.203 1 98.81 282 LEU A N 1
ATOM 2101 C CA . LEU A 1 282 ? -1.01 -1.793 -7.387 1 98.81 282 LEU A CA 1
ATOM 2102 C C . LEU A 1 282 ? 0.339 -2.035 -8.055 1 98.81 282 LEU A C 1
ATOM 2104 O O . LEU A 1 282 ? 1.304 -2.428 -7.395 1 98.81 282 LEU A O 1
ATOM 2108 N N . HIS A 1 283 ? 0.484 -1.823 -9.32 1 98.88 283 HIS A N 1
ATOM 2109 C CA . HIS A 1 283 ? 1.581 -2.297 -10.156 1 98.88 283 HIS A CA 1
ATOM 2110 C C . HIS A 1 283 ? 2.92 -1.75 -9.672 1 98.88 283 HIS A C 1
ATOM 2112 O O . HIS A 1 283 ? 3.889 -2.5 -9.539 1 98.88 283 HIS A O 1
ATOM 2118 N N . PRO A 1 284 ? 3.053 -0.451 -9.312 1 98.88 284 PRO A N 1
ATOM 2119 C CA . PRO A 1 284 ? 4.352 0.032 -8.844 1 98.88 284 PRO A CA 1
A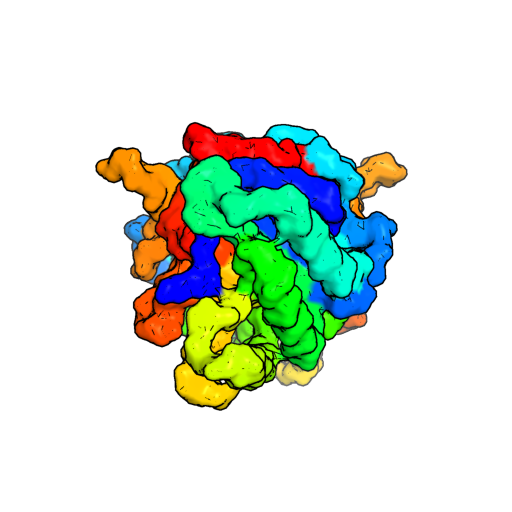TOM 2120 C C . PRO A 1 284 ? 4.812 -0.666 -7.562 1 98.88 284 PRO A C 1
ATOM 2122 O O . PRO A 1 284 ? 5.996 -0.968 -7.414 1 98.88 284 PRO A O 1
ATOM 2125 N N . LEU A 1 285 ? 3.854 -0.883 -6.66 1 98.75 285 LEU A N 1
ATOM 2126 C CA . LEU A 1 285 ? 4.195 -1.581 -5.422 1 98.75 285 LEU A CA 1
ATOM 2127 C C . LEU A 1 285 ? 4.609 -3.02 -5.707 1 98.75 285 LEU A C 1
ATOM 2129 O O . LEU A 1 285 ? 5.57 -3.52 -5.121 1 98.75 285 LEU A O 1
ATOM 2133 N N . ALA A 1 286 ? 3.885 -3.678 -6.605 1 98.88 286 ALA A N 1
ATOM 2134 C CA . ALA A 1 286 ? 4.219 -5.047 -6.992 1 98.88 286 ALA A CA 1
ATOM 2135 C C . ALA A 1 286 ? 5.621 -5.121 -7.594 1 98.88 286 ALA A C 1
ATOM 2137 O O . ALA A 1 286 ? 6.402 -6.008 -7.25 1 98.88 286 ALA A O 1
ATOM 2138 N N . LEU A 1 287 ? 5.957 -4.184 -8.469 1 98.88 287 LEU A N 1
ATOM 2139 C CA . LEU A 1 287 ? 7.281 -4.141 -9.07 1 98.88 287 LEU A CA 1
ATOM 2140 C C . LEU A 1 287 ? 8.359 -3.99 -8 1 98.88 287 LEU A C 1
ATOM 2142 O O . LEU A 1 287 ? 9.383 -4.68 -8.047 1 98.88 287 LEU A O 1
ATOM 2146 N N . GLY A 1 288 ? 8.117 -3.082 -7.07 1 98.69 288 GLY A N 1
ATOM 2147 C CA . GLY A 1 288 ? 9.086 -2.893 -6.004 1 98.69 288 GLY A CA 1
ATOM 2148 C C . GLY A 1 288 ? 9.305 -4.141 -5.168 1 98.69 288 GLY A C 1
ATOM 2149 O O . GLY A 1 288 ? 10.43 -4.434 -4.766 1 98.69 288 GLY A O 1
ATOM 2150 N N . ASN A 1 289 ? 8.242 -4.848 -4.902 1 98.62 289 ASN A N 1
ATOM 2151 C CA . ASN A 1 289 ? 8.344 -6.086 -4.141 1 98.62 289 ASN A CA 1
ATOM 2152 C C . ASN A 1 289 ? 9.156 -7.141 -4.887 1 98.62 289 ASN A C 1
ATOM 2154 O O . ASN A 1 289 ? 10.086 -7.727 -4.328 1 98.62 289 ASN A O 1
ATOM 2158 N N . VAL A 1 290 ? 8.812 -7.383 -6.152 1 98.88 290 VAL A N 1
ATOM 2159 C CA . VAL A 1 290 ? 9.508 -8.383 -6.949 1 98.88 290 VAL A CA 1
ATOM 2160 C C . VAL A 1 290 ? 10.984 -8.031 -7.059 1 98.88 290 VAL A C 1
ATOM 2162 O O . VAL A 1 290 ? 11.852 -8.875 -6.844 1 98.88 290 VAL A O 1
ATOM 2165 N N . TYR A 1 291 ? 11.266 -6.781 -7.332 1 98.75 291 TYR A N 1
ATOM 2166 C CA . TYR A 1 291 ? 12.633 -6.301 -7.453 1 98.75 291 TYR A CA 1
ATOM 2167 C C . TYR A 1 291 ? 13.422 -6.574 -6.18 1 98.75 291 TYR A C 1
ATOM 2169 O O . TYR A 1 291 ? 14.531 -7.113 -6.23 1 98.75 291 TYR A O 1
ATOM 2177 N N . THR A 1 292 ? 12.875 -6.156 -5.074 1 98.19 292 THR A N 1
ATOM 2178 C CA . THR A 1 292 ? 13.57 -6.254 -3.797 1 98.19 292 THR A CA 1
ATOM 2179 C C . THR A 1 292 ? 13.773 -7.711 -3.398 1 98.19 292 THR A C 1
ATOM 2181 O O . THR A 1 292 ? 14.875 -8.102 -3 1 98.19 292 THR A O 1
ATOM 2184 N N . ILE A 1 293 ? 12.742 -8.547 -3.541 1 98.56 293 ILE A N 1
ATOM 2185 C CA . ILE A 1 293 ? 12.828 -9.953 -3.17 1 98.56 293 ILE A CA 1
ATOM 2186 C C . ILE A 1 293 ? 13.852 -10.664 -4.059 1 98.56 293 ILE A C 1
ATOM 2188 O O . ILE A 1 293 ? 14.68 -11.438 -3.57 1 98.56 293 ILE A O 1
ATOM 2192 N N . ARG A 1 294 ? 13.812 -10.391 -5.355 1 98.62 294 ARG A N 1
ATOM 2193 C CA . ARG A 1 294 ? 14.758 -11.016 -6.27 1 98.62 294 ARG A CA 1
ATOM 2194 C C . ARG A 1 294 ? 16.188 -10.688 -5.883 1 98.62 294 ARG A C 1
ATOM 2196 O O . ARG A 1 294 ? 17.047 -11.586 -5.812 1 98.62 294 ARG A O 1
ATOM 2203 N N . ASN A 1 295 ? 16.453 -9.422 -5.637 1 98.06 295 ASN A N 1
ATOM 2204 C CA . ASN A 1 295 ? 17.797 -8.992 -5.262 1 98.06 295 ASN A CA 1
ATOM 2205 C C . ASN A 1 295 ? 18.25 -9.672 -3.975 1 98.06 295 ASN A C 1
ATOM 2207 O O . ASN A 1 295 ? 19.422 -10.055 -3.85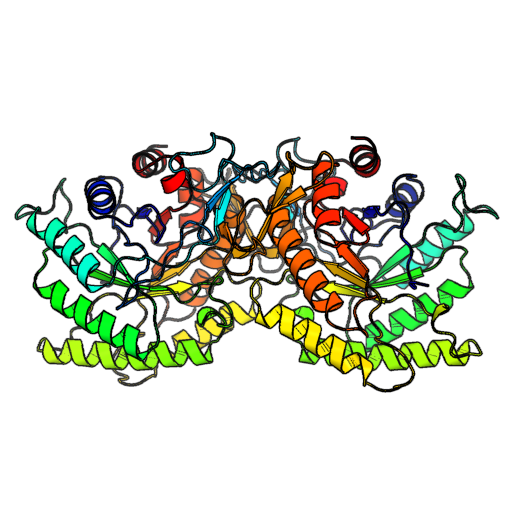2 1 98.06 295 ASN A O 1
ATOM 2211 N N . MET A 1 296 ? 17.359 -9.805 -3.057 1 97.94 296 MET A N 1
ATOM 2212 C CA . MET A 1 296 ? 17.688 -10.414 -1.777 1 97.94 296 MET A CA 1
ATOM 2213 C C . MET A 1 296 ? 17.953 -11.906 -1.945 1 97.94 296 MET A C 1
ATOM 2215 O O . MET A 1 296 ? 18.922 -12.445 -1.378 1 97.94 296 MET A O 1
ATOM 2219 N N . LEU A 1 297 ? 17.109 -12.562 -2.75 1 98.25 297 LEU A N 1
ATOM 2220 C CA . LEU A 1 297 ? 17.281 -13.992 -2.992 1 98.25 297 LEU A CA 1
ATOM 2221 C C . LEU A 1 297 ? 18.594 -14.266 -3.709 1 98.25 297 LEU A C 1
ATOM 2223 O O . LEU A 1 297 ? 19.297 -15.227 -3.383 1 98.25 297 LEU A O 1
ATOM 2227 N N . ASP A 1 298 ? 18.969 -13.453 -4.633 1 98 298 ASP A N 1
ATOM 2228 C CA . ASP A 1 298 ? 20.156 -13.656 -5.469 1 98 298 ASP A CA 1
ATOM 2229 C C . ASP A 1 298 ? 21.438 -13.602 -4.641 1 98 298 ASP A C 1
ATOM 2231 O O . ASP A 1 298 ? 22.453 -14.164 -5.031 1 98 298 ASP A O 1
ATOM 2235 N N . LYS A 1 299 ? 21.391 -12.984 -3.527 1 97.38 299 LYS A N 1
ATOM 2236 C CA . LYS A 1 299 ? 22.562 -12.82 -2.676 1 97.38 299 LYS A CA 1
ATOM 2237 C C . LYS A 1 299 ? 22.812 -14.062 -1.819 1 97.38 299 LYS A C 1
ATOM 2239 O O . LYS A 1 299 ? 23.812 -14.156 -1.122 1 97.38 299 LYS A O 1
ATOM 2244 N N . HIS A 1 300 ? 21.875 -14.977 -1.881 1 96.75 300 HIS A N 1
ATOM 2245 C CA . HIS A 1 300 ? 21.984 -16.188 -1.072 1 96.75 300 HIS A CA 1
ATOM 2246 C C . HIS A 1 300 ? 21.984 -17.438 -1.947 1 96.75 300 HIS A C 1
ATOM 2248 O O . HIS A 1 300 ? 20.953 -17.781 -2.537 1 96.75 300 HIS A O 1
ATOM 2254 N N . GLU A 1 301 ? 23 -18.203 -1.952 1 96.06 301 GLU A N 1
ATOM 2255 C CA . GLU A 1 301 ? 23.219 -19.344 -2.83 1 96.06 301 GLU A CA 1
ATOM 2256 C C . GLU A 1 301 ? 22.109 -20.391 -2.668 1 96.06 301 GLU A C 1
ATOM 2258 O O . GLU A 1 301 ? 21.656 -20.984 -3.648 1 96.06 301 GLU A O 1
ATOM 2263 N N . ASP A 1 302 ? 21.641 -20.516 -1.507 1 95.44 302 ASP A N 1
ATOM 2264 C CA . ASP A 1 302 ? 20.672 -21.562 -1.216 1 95.44 302 ASP A CA 1
ATOM 2265 C C . ASP A 1 302 ? 19.266 -21.125 -1.598 1 95.44 302 ASP A C 1
ATOM 2267 O O . ASP A 1 302 ? 18.344 -21.953 -1.642 1 95.44 302 ASP A O 1
ATOM 2271 N N . LEU A 1 303 ? 19.125 -19.812 -1.902 1 97.38 303 LEU A N 1
ATOM 2272 C CA . LEU A 1 303 ? 17.781 -19.297 -2.117 1 97.38 303 LEU A CA 1
ATOM 2273 C C . LEU A 1 303 ? 17.625 -18.734 -3.529 1 97.38 303 LEU A C 1
ATOM 2275 O O . LEU A 1 303 ? 16.5 -18.469 -3.98 1 97.38 303 LEU A O 1
ATOM 2279 N N . LYS A 1 304 ? 18.688 -18.578 -4.266 1 96.56 304 LYS A N 1
ATOM 2280 C CA . LYS A 1 304 ? 18.703 -17.859 -5.531 1 96.56 304 LYS A CA 1
ATOM 2281 C C . LYS A 1 304 ? 17.859 -18.562 -6.586 1 96.56 304 LYS A C 1
ATOM 2283 O O . LYS A 1 304 ? 17.453 -17.953 -7.574 1 96.56 304 LYS A O 1
ATOM 2288 N N . GLU A 1 305 ? 17.578 -19.828 -6.367 1 95.19 305 GLU A N 1
ATOM 2289 C CA . GLU A 1 305 ? 16.828 -20.594 -7.367 1 95.19 305 GLU A CA 1
ATOM 2290 C C . GLU A 1 305 ? 15.32 -20.469 -7.141 1 95.19 305 GLU A C 1
ATOM 2292 O O . GLU A 1 305 ? 14.523 -20.891 -7.977 1 95.19 305 GLU A O 1
ATOM 2297 N N . ILE A 1 306 ? 14.906 -19.922 -5.988 1 97.5 306 ILE A N 1
ATOM 2298 C CA . ILE A 1 306 ? 13.484 -19.688 -5.773 1 97.5 306 ILE A CA 1
ATOM 2299 C C . ILE A 1 306 ? 12.945 -18.766 -6.859 1 97.5 306 ILE A C 1
ATOM 2301 O O . ILE A 1 306 ? 13.445 -17.656 -7.043 1 97.5 306 ILE A O 1
ATOM 2305 N N . ALA A 1 307 ? 11.984 -19.25 -7.598 1 97.81 307 ALA A N 1
ATOM 2306 C CA . ALA A 1 307 ? 11.383 -18.453 -8.664 1 97.81 307 ALA A CA 1
ATOM 2307 C C . ALA A 1 307 ? 10.398 -17.438 -8.094 1 97.81 307 ALA A C 1
ATOM 2309 O O . ALA A 1 307 ? 9.883 -17.625 -6.988 1 97.81 307 ALA A O 1
ATOM 2310 N N . ILE A 1 308 ? 10.227 -16.375 -8.812 1 98.62 308 ILE A N 1
ATOM 2311 C CA . ILE A 1 308 ? 9.195 -15.406 -8.461 1 98.62 308 ILE A CA 1
ATOM 2312 C C . ILE A 1 308 ? 8.141 -15.352 -9.562 1 98.62 308 ILE A C 1
ATOM 2314 O O . ILE A 1 308 ? 8.469 -15.234 -10.742 1 98.62 308 ILE A O 1
ATOM 2318 N N . VAL A 1 309 ? 6.91 -15.578 -9.18 1 98.75 309 VAL A N 1
ATOM 2319 C CA . VAL A 1 309 ? 5.773 -15.266 -10.039 1 98.75 309 VAL A CA 1
ATOM 2320 C C . VAL A 1 309 ? 5.262 -13.859 -9.719 1 98.75 309 VAL A C 1
ATOM 2322 O O . VAL A 1 309 ? 4.625 -13.648 -8.68 1 98.75 309 VAL A O 1
ATOM 2325 N N . GLY A 1 310 ? 5.582 -12.906 -10.586 1 98.81 310 GLY A N 1
ATOM 2326 C CA . GLY A 1 310 ? 5.164 -11.531 -10.375 1 98.81 310 GLY A CA 1
ATOM 2327 C C . GLY A 1 310 ? 3.701 -11.297 -10.703 1 98.81 310 GLY A C 1
ATOM 2328 O O . GLY A 1 310 ? 3.266 -11.547 -11.828 1 98.81 310 GLY A O 1
ATOM 2329 N N . THR A 1 311 ? 2.941 -10.852 -9.734 1 98.69 311 THR A N 1
ATOM 2330 C CA . THR A 1 311 ? 1.522 -10.555 -9.898 1 98.69 311 THR A CA 1
ATOM 2331 C C . THR A 1 311 ? 1.202 -9.156 -9.383 1 98.69 311 THR A C 1
ATOM 2333 O O . THR A 1 311 ? 1.754 -8.719 -8.367 1 98.69 311 THR A O 1
ATOM 2336 N N . GLY A 1 312 ? 0.349 -8.453 -10.164 1 98.62 312 GLY A N 1
ATOM 2337 C CA . GLY A 1 312 ? -0.108 -7.133 -9.75 1 98.62 312 GLY A CA 1
ATOM 2338 C C . GLY A 1 312 ? -0.167 -6.137 -10.891 1 98.62 312 GLY A C 1
ATOM 2339 O O . GLY A 1 312 ? 0.857 -5.57 -11.281 1 98.62 312 GLY A O 1
ATOM 2340 N N . GLY A 1 313 ? -1.28 -5.98 -11.461 1 98.5 313 GLY A N 1
ATOM 2341 C CA . GLY A 1 313 ? -1.567 -4.852 -12.336 1 98.5 313 GLY A CA 1
ATOM 2342 C C . GLY A 1 313 ? -1.078 -5.055 -13.758 1 98.5 313 GLY A C 1
ATOM 2343 O O . GLY A 1 313 ? -0.839 -4.086 -14.477 1 98.5 313 GLY A O 1
ATOM 2344 N N . VAL A 1 314 ? -0.864 -6.258 -14.203 1 98.5 314 VAL A N 1
ATOM 2345 C CA . VAL A 1 314 ? -0.426 -6.508 -15.57 1 98.5 314 VAL A CA 1
ATOM 2346 C C . VAL A 1 314 ? -1.641 -6.699 -16.469 1 98.5 314 VAL A C 1
ATOM 2348 O O . VAL A 1 314 ? -2.479 -7.57 -16.219 1 98.5 314 VAL A O 1
ATOM 2351 N N . GLU A 1 315 ? -1.743 -5.824 -17.531 1 97.06 315 GLU A N 1
ATOM 2352 C CA . GLU A 1 315 ? -2.877 -5.977 -18.438 1 97.06 315 GLU A CA 1
ATOM 2353 C C . GLU A 1 315 ? -2.451 -5.797 -19.906 1 97.06 315 GLU A C 1
ATOM 2355 O O . GLU A 1 315 ? -3.295 -5.715 -20.797 1 97.06 315 GLU A O 1
ATOM 2360 N N . ASP A 1 316 ? -1.138 -5.652 -20.141 1 97 316 ASP A N 1
ATOM 2361 C CA . ASP A 1 316 ? -0.625 -5.5 -21.5 1 97 316 ASP A CA 1
ATOM 2362 C C . ASP A 1 316 ? 0.833 -5.949 -21.578 1 97 316 ASP A C 1
ATOM 2364 O O . ASP A 1 316 ? 1.418 -6.379 -20.594 1 97 316 ASP A O 1
ATOM 2368 N N . LYS A 1 317 ? 1.371 -5.898 -22.766 1 97 317 LYS A N 1
ATOM 2369 C CA . LYS A 1 317 ? 2.742 -6.336 -23 1 97 317 LYS A CA 1
ATOM 2370 C C . LYS A 1 317 ? 3.736 -5.496 -22.203 1 97 317 LYS A C 1
ATOM 2372 O O . LYS A 1 317 ? 4.711 -6.023 -21.672 1 97 317 LYS A O 1
ATOM 2377 N N . ALA A 1 318 ? 3.535 -4.188 -22.141 1 96.31 318 ALA A N 1
ATOM 2378 C CA . ALA A 1 318 ? 4.434 -3.301 -21.406 1 96.31 318 ALA A CA 1
ATOM 2379 C C . ALA A 1 318 ? 4.492 -3.686 -19.938 1 96.31 318 ALA A C 1
ATOM 2381 O O . ALA A 1 318 ? 5.57 -3.709 -19.328 1 96.31 318 ALA A O 1
ATOM 2382 N N . GLY A 1 319 ? 3.303 -3.949 -19.359 1 97.38 319 GLY A N 1
ATOM 2383 C CA . GLY A 1 319 ? 3.266 -4.406 -17.984 1 97.38 319 GLY A CA 1
ATOM 2384 C C . GLY A 1 319 ? 3.992 -5.723 -17.766 1 97.38 319 GLY A C 1
ATOM 2385 O O . GLY A 1 319 ? 4.676 -5.902 -16.75 1 97.38 319 GLY A O 1
ATOM 2386 N N . PHE A 1 320 ? 3.799 -6.617 -18.75 1 98.25 320 PHE A N 1
ATOM 2387 C CA . PHE A 1 320 ? 4.488 -7.902 -18.719 1 98.25 320 PHE A CA 1
ATOM 2388 C C . PHE A 1 320 ? 6 -7.707 -18.734 1 98.25 320 PHE A C 1
ATOM 2390 O O . PHE A 1 320 ? 6.723 -8.305 -17.938 1 98.25 320 PHE A O 1
ATOM 2397 N N . GLU A 1 321 ? 6.465 -6.867 -19.547 1 97.06 321 GLU A N 1
ATOM 2398 C CA . GLU A 1 321 ? 7.898 -6.621 -19.703 1 97.06 321 GLU A CA 1
ATOM 2399 C C . GLU A 1 321 ? 8.477 -5.957 -18.469 1 97.06 321 GLU A C 1
ATOM 2401 O O . GLU A 1 321 ? 9.586 -6.289 -18.031 1 97.06 321 GLU A O 1
ATOM 2406 N N . ARG A 1 322 ? 7.758 -5.023 -17.875 1 97.88 322 ARG A N 1
ATOM 2407 C CA . ARG A 1 322 ? 8.211 -4.418 -16.625 1 97.88 322 ARG A CA 1
ATOM 2408 C C . ARG A 1 322 ? 8.383 -5.469 -15.531 1 97.88 322 ARG A C 1
ATOM 2410 O O . ARG A 1 322 ? 9.406 -5.492 -14.844 1 97.88 322 ARG A O 1
ATOM 2417 N N . MET A 1 323 ? 7.406 -6.32 -15.43 1 98.5 323 MET A N 1
ATOM 2418 C CA . MET A 1 323 ? 7.43 -7.336 -14.383 1 98.5 323 MET A CA 1
ATOM 2419 C C . MET A 1 323 ? 8.586 -8.312 -14.594 1 98.5 323 MET A C 1
ATOM 2421 O O . MET A 1 323 ? 9.281 -8.672 -13.641 1 98.5 323 MET A O 1
ATOM 2425 N N . ARG A 1 324 ? 8.82 -8.711 -15.805 1 97.75 324 ARG A N 1
ATOM 2426 C CA . ARG A 1 324 ? 9.938 -9.586 -16.125 1 97.75 324 ARG A CA 1
ATOM 2427 C C . ARG A 1 324 ? 11.273 -8.906 -15.828 1 97.75 324 ARG A C 1
ATOM 2429 O O . ARG A 1 324 ? 12.195 -9.531 -15.297 1 97.75 324 ARG A O 1
ATOM 2436 N N . SER A 1 325 ? 11.336 -7.676 -16.078 1 97.31 325 SER A N 1
ATOM 2437 C CA . SER A 1 325 ? 12.586 -6.934 -15.977 1 97.31 325 SER A CA 1
ATOM 2438 C C . SER A 1 325 ? 13.031 -6.793 -14.523 1 97.31 325 SER A C 1
ATOM 2440 O O . SER A 1 325 ? 14.219 -6.629 -14.25 1 97.31 325 SER A O 1
ATOM 2442 N N . VAL A 1 326 ? 12.055 -6.898 -13.633 1 98.31 326 VAL A N 1
ATOM 2443 C CA . VAL A 1 326 ? 12.43 -6.672 -12.242 1 98.31 326 VAL A CA 1
ATOM 2444 C C . VAL A 1 326 ? 12.688 -8.008 -11.555 1 98.31 326 VAL A C 1
ATOM 2446 O O . VAL A 1 326 ? 12.945 -8.055 -10.344 1 98.31 326 VAL A O 1
ATOM 2449 N N . GLY A 1 327 ? 12.539 -9.117 -12.281 1 97.69 327 GLY A N 1
ATOM 2450 C CA . GLY A 1 327 ? 13.07 -10.352 -11.711 1 97.69 327 GLY A CA 1
ATOM 2451 C C . GLY A 1 327 ? 12.055 -11.469 -11.648 1 97.69 327 GLY A C 1
ATOM 2452 O O . GLY A 1 327 ? 12.336 -12.547 -11.117 1 97.69 327 GLY A O 1
ATOM 2453 N N . SER A 1 328 ? 10.859 -11.258 -12.203 1 98.12 328 SER A N 1
ATOM 2454 C CA . SER A 1 328 ? 9.867 -12.328 -12.203 1 98.12 328 SER A CA 1
ATOM 2455 C C . SER A 1 328 ? 10.219 -13.406 -13.227 1 98.12 328 SER A C 1
ATOM 2457 O O . SER A 1 328 ? 10.531 -13.094 -14.375 1 98.12 328 SER A O 1
ATOM 2459 N N . GLY A 1 329 ? 10.195 -14.641 -12.766 1 97.94 329 GLY A N 1
ATOM 2460 C CA . GLY A 1 329 ? 10.352 -15.758 -13.695 1 97.94 329 GLY A CA 1
ATOM 2461 C C . GLY A 1 329 ? 9.117 -16.016 -14.539 1 97.94 329 GLY A C 1
ATOM 2462 O O . GLY A 1 329 ? 9.219 -16.516 -15.656 1 97.94 329 GLY A O 1
ATOM 2463 N N . ALA A 1 330 ? 7.992 -15.75 -14.055 1 98.5 330 ALA A N 1
ATOM 2464 C CA . ALA A 1 330 ? 6.688 -15.781 -14.711 1 98.5 330 ALA A CA 1
ATOM 2465 C C . ALA A 1 330 ? 5.789 -14.664 -14.195 1 98.5 330 ALA A C 1
ATOM 2467 O O . ALA A 1 330 ? 6.074 -14.055 -13.156 1 98.5 330 ALA A O 1
ATOM 2468 N N . VAL A 1 331 ? 4.789 -14.336 -14.969 1 98.88 331 VAL A N 1
ATOM 2469 C CA . VAL A 1 331 ? 3.926 -13.211 -14.641 1 98.88 331 VAL A CA 1
ATOM 2470 C C . VAL A 1 331 ? 2.479 -13.688 -14.516 1 98.88 331 VAL A C 1
ATOM 2472 O O . VAL A 1 331 ? 1.976 -14.391 -15.391 1 98.88 331 VAL A O 1
ATOM 2475 N N . GLY A 1 332 ? 1.855 -13.344 -13.383 1 98.81 332 GLY A N 1
ATOM 2476 C CA . GLY A 1 332 ? 0.465 -13.688 -13.133 1 98.81 332 GLY A CA 1
ATOM 2477 C C . GLY A 1 332 ? -0.492 -12.547 -13.414 1 98.81 332 GLY A C 1
ATOM 2478 O O . GLY A 1 332 ? -0.171 -11.383 -13.164 1 98.81 332 GLY A O 1
ATOM 2479 N N . VAL A 1 333 ? -1.715 -12.859 -13.898 1 98.88 333 VAL A N 1
ATOM 2480 C CA . VAL A 1 333 ? -2.736 -11.891 -14.273 1 98.88 333 VAL A CA 1
ATOM 2481 C C . VAL A 1 333 ? -4.008 -12.141 -13.461 1 98.88 333 VAL A C 1
ATOM 2483 O O . VAL A 1 333 ? -4.438 -13.281 -13.312 1 98.88 333 VAL A O 1
ATOM 2486 N N . GLY A 1 334 ? -4.629 -11.086 -12.906 1 98.5 334 GLY A N 1
ATOM 2487 C CA . GLY A 1 334 ? -5.863 -11.18 -12.141 1 98.5 334 GLY A CA 1
ATOM 2488 C C . GLY A 1 334 ? -6.934 -10.211 -12.617 1 98.5 334 GLY A C 1
ATOM 2489 O O . GLY A 1 334 ? -7.773 -10.57 -13.445 1 98.5 334 GLY A O 1
ATOM 2490 N N . THR A 1 335 ? -6.766 -8.914 -12.266 1 98.62 335 THR A N 1
ATOM 2491 C CA . THR A 1 335 ? -7.762 -7.895 -12.578 1 98.62 335 THR A CA 1
ATOM 2492 C C . THR A 1 335 ? -8.07 -7.871 -14.07 1 98.62 335 THR A C 1
ATOM 2494 O O . THR A 1 335 ? -9.234 -7.82 -14.469 1 98.62 335 THR A O 1
ATOM 2497 N N . ALA A 1 336 ? -7.109 -7.93 -14.922 1 98.62 336 ALA A N 1
ATOM 2498 C CA . ALA A 1 336 ? -7.324 -7.863 -16.359 1 98.62 336 ALA A CA 1
ATOM 2499 C C . ALA A 1 336 ? -8.117 -9.07 -16.859 1 98.62 336 ALA A C 1
ATOM 2501 O O . ALA A 1 336 ? -8.914 -8.961 -17.797 1 98.62 336 ALA A O 1
ATOM 2502 N N . LEU A 1 337 ? -7.84 -10.242 -16.25 1 98.75 337 LEU A N 1
ATOM 2503 C CA . LEU A 1 337 ? -8.625 -11.43 -16.594 1 98.75 337 LEU A CA 1
ATOM 2504 C C . LEU A 1 337 ? -10.102 -11.211 -16.281 1 98.75 337 LEU A C 1
ATOM 2506 O O . LEU A 1 337 ? -10.969 -11.57 -17.078 1 98.75 337 LEU A O 1
ATOM 2510 N N . GLY A 1 338 ? -10.383 -10.609 -15.109 1 98.25 338 GLY A N 1
ATOM 2511 C CA . GLY A 1 338 ? -11.758 -10.312 -14.734 1 98.25 338 GLY A CA 1
ATOM 2512 C C . GLY A 1 338 ? -12.43 -9.305 -15.656 1 98.25 338 GLY A C 1
ATOM 2513 O O . GLY A 1 338 ? -13.625 -9.398 -15.914 1 98.25 338 GLY A O 1
ATOM 2514 N N . ARG A 1 339 ? -11.656 -8.391 -16.156 1 97.81 339 ARG A N 1
ATOM 2515 C CA . ARG A 1 339 ? -12.18 -7.297 -16.953 1 97.81 339 ARG A CA 1
ATOM 2516 C C . ARG A 1 339 ? -12.383 -7.727 -18.406 1 97.81 339 ARG A C 1
ATOM 2518 O O . ARG A 1 339 ? -13.336 -7.305 -19.062 1 97.81 339 ARG A O 1
ATOM 2525 N N . LYS A 1 340 ? -11.453 -8.586 -18.938 1 97.62 340 LYS A N 1
ATOM 2526 C CA . LYS A 1 340 ? -11.375 -8.75 -20.391 1 97.62 340 LYS A CA 1
ATOM 2527 C C . LYS A 1 340 ? -11.57 -10.211 -20.781 1 97.62 340 LYS A C 1
ATOM 2529 O O . LYS A 1 340 ? -11.703 -10.523 -21.969 1 97.62 340 LYS A O 1
ATOM 2534 N N . GLY A 1 341 ? -11.5 -11.086 -19.812 1 98.19 341 GLY A N 1
ATOM 2535 C CA . GLY A 1 341 ? -11.609 -12.5 -20.125 1 98.19 341 GLY A CA 1
ATOM 2536 C C . GLY A 1 341 ? -10.289 -13.117 -20.547 1 98.19 341 GLY A C 1
ATOM 2537 O O . GLY A 1 341 ? -9.242 -12.461 -20.5 1 98.19 341 GLY A O 1
ATOM 2538 N N . VAL A 1 342 ? -10.297 -14.328 -20.953 1 98.56 342 VAL A N 1
ATOM 2539 C CA . VAL A 1 342 ? -9.117 -15.156 -21.203 1 98.56 342 VAL A CA 1
ATOM 2540 C C . VAL A 1 342 ? -8.336 -14.602 -22.391 1 98.56 342 VAL A C 1
ATOM 2542 O O . VAL A 1 342 ? -7.129 -14.812 -22.5 1 98.56 342 VAL A O 1
ATOM 2545 N N . ASP A 1 343 ? -8.922 -13.797 -23.234 1 97.5 343 ASP A N 1
ATOM 2546 C CA . ASP A 1 343 ? -8.273 -13.227 -24.406 1 97.5 343 ASP A CA 1
ATOM 2547 C C . ASP A 1 343 ? -7.137 -12.289 -24 1 97.5 343 ASP A C 1
ATOM 2549 O O . ASP A 1 343 ? -6.266 -11.977 -24.812 1 97.5 343 ASP A O 1
ATOM 2553 N N . ILE A 1 344 ? -7.168 -11.898 -22.766 1 98.38 344 ILE A N 1
ATOM 2554 C CA . ILE A 1 344 ? -6.164 -10.969 -22.266 1 98.38 344 ILE A CA 1
ATOM 2555 C C . ILE A 1 344 ? -4.773 -11.578 -22.406 1 98.38 344 ILE A C 1
ATOM 2557 O O . ILE A 1 344 ? -3.797 -10.867 -22.672 1 98.38 344 ILE A O 1
ATOM 2561 N N . PHE A 1 345 ? -4.648 -12.836 -22.266 1 98.56 345 PHE A N 1
ATOM 2562 C CA . PHE A 1 345 ? -3.35 -13.492 -22.344 1 98.56 345 PHE A CA 1
ATOM 2563 C C . PHE A 1 345 ? -2.766 -13.391 -23.75 1 98.56 345 PHE A C 1
ATOM 2565 O O . PHE A 1 345 ? -1.558 -13.219 -23.906 1 98.56 345 PHE A O 1
ATOM 2572 N N . GLY A 1 346 ? -3.609 -13.516 -24.734 1 98.25 346 GLY A N 1
ATOM 2573 C CA . GLY A 1 346 ? -3.158 -13.273 -26.094 1 98.25 346 GLY A CA 1
ATOM 2574 C C . GLY A 1 346 ? -2.73 -11.844 -26.344 1 98.25 346 GLY A C 1
ATOM 2575 O O . GLY A 1 346 ? -1.741 -11.594 -27.031 1 98.25 346 GLY A O 1
ATOM 2576 N N . GLU A 1 347 ? -3.498 -10.922 -25.781 1 97.56 347 GLU A N 1
ATOM 2577 C CA . GLU A 1 347 ? -3.172 -9.508 -25.906 1 97.56 347 GLU A CA 1
ATOM 2578 C C . GLU A 1 347 ? -1.804 -9.195 -25.297 1 97.56 347 GLU A C 1
ATOM 2580 O O . GLU A 1 347 ? -1.016 -8.453 -25.891 1 97.56 347 GLU A O 1
ATOM 2585 N N . ILE A 1 348 ? -1.508 -9.781 -24.172 1 98 348 ILE A N 1
ATOM 2586 C CA . ILE A 1 348 ? -0.244 -9.555 -23.469 1 98 348 ILE A CA 1
ATOM 2587 C C . ILE A 1 348 ? 0.9 -10.18 -24.266 1 98 348 ILE A C 1
ATOM 2589 O O . ILE A 1 348 ? 1.983 -9.602 -24.375 1 98 348 ILE A O 1
ATOM 2593 N N . ALA A 1 349 ? 0.657 -11.312 -24.906 1 95.81 349 ALA A N 1
ATOM 2594 C CA . ALA A 1 349 ? 1.685 -12.047 -25.641 1 95.81 349 ALA A CA 1
ATOM 2595 C C . ALA A 1 349 ? 1.995 -11.367 -26.984 1 95.81 349 ALA A C 1
ATOM 2597 O O . ALA A 1 349 ? 3.09 -11.531 -27.516 1 95.81 349 ALA A O 1
ATOM 2598 N N . SER A 1 350 ? 1.039 -10.82 -27.781 1 87.56 350 SER A N 1
ATOM 2599 C CA . SER A 1 350 ? 1.179 -10.289 -29.125 1 87.56 350 SER A CA 1
ATOM 2600 C C . SER A 1 350 ? 1.751 -8.875 -29.109 1 87.56 350 SER A C 1
ATOM 2602 O O . SER A 1 350 ? 2.461 -8.477 -30.031 1 87.56 350 SER A O 1
ATOM 2604 N N . ASP A 1 351 ? 1.382 -7.992 -28.328 1 64.19 351 ASP A N 1
ATOM 2605 C CA . ASP A 1 351 ? 1.816 -6.609 -28.516 1 64.19 351 ASP A CA 1
ATOM 2606 C C . ASP A 1 351 ? 3.32 -6.477 -28.281 1 64.19 351 ASP A C 1
ATOM 2608 O O . ASP A 1 351 ? 3.889 -7.148 -27.422 1 64.19 351 ASP A O 1
ATOM 2612 N N . MET B 1 1 ? -11.43 23.391 23.406 1 42.62 1 MET B N 1
ATOM 2613 C CA . MET B 1 1 ? -11.281 23.734 21.984 1 42.62 1 MET B CA 1
ATOM 2614 C C . MET B 1 1 ? -10.156 22.922 21.344 1 42.62 1 MET B C 1
ATOM 2616 O O . MET B 1 1 ? -9.195 22.547 22.016 1 42.62 1 MET B O 1
ATOM 2620 N N . ALA B 1 2 ? -10.43 22.375 20.203 1 57.06 2 ALA B N 1
ATOM 2621 C CA . ALA B 1 2 ? -9.375 21.625 19.547 1 57.06 2 ALA B CA 1
ATOM 2622 C C . ALA B 1 2 ? -8.141 22.484 19.312 1 57.06 2 ALA B C 1
ATOM 2624 O O . ALA B 1 2 ? -8.25 23.625 18.859 1 57.06 2 ALA B O 1
ATOM 2625 N N . PRO B 1 3 ? -6.965 21.984 19.797 1 65.62 3 PRO B N 1
ATOM 2626 C CA . PRO B 1 3 ? -5.758 22.812 19.75 1 65.62 3 PRO B CA 1
ATOM 2627 C C . PRO B 1 3 ? -5.461 23.344 18.344 1 65.62 3 PRO B C 1
ATOM 2629 O O . PRO B 1 3 ? -4.754 24.344 18.188 1 65.62 3 PRO B O 1
ATOM 2632 N N . LEU B 1 4 ? -6.094 22.719 17.281 1 82.5 4 LEU B N 1
ATOM 2633 C CA . LEU B 1 4 ? -5.816 23.172 15.914 1 82.5 4 LEU B CA 1
ATOM 2634 C C . LEU B 1 4 ? -7.098 23.219 15.086 1 82.5 4 LEU B C 1
ATOM 2636 O O . LEU B 1 4 ? -7.797 22.203 14.953 1 82.5 4 LEU B O 1
ATOM 2640 N N . THR B 1 5 ? -7.504 24.422 14.734 1 89.38 5 THR B N 1
ATOM 2641 C CA . THR B 1 5 ? -8.648 24.625 13.852 1 89.38 5 THR B CA 1
ATOM 2642 C C . THR B 1 5 ? -8.195 24.984 12.445 1 89.38 5 THR B C 1
ATOM 2644 O O . THR B 1 5 ? -7.461 25.969 12.258 1 89.38 5 THR B O 1
ATOM 2647 N N . ILE B 1 6 ? -8.562 24.203 11.484 1 96.19 6 ILE B N 1
ATOM 2648 C CA . ILE B 1 6 ? -8.219 24.438 10.086 1 96.19 6 ILE B CA 1
ATOM 2649 C C . ILE B 1 6 ? -9.477 24.797 9.297 1 96.19 6 ILE B C 1
ATOM 2651 O O . ILE B 1 6 ? -10.32 23.953 9.031 1 96.19 6 ILE B O 1
ATOM 2655 N N . ASP B 1 7 ? -9.484 26.094 8.961 1 94.88 7 ASP B N 1
ATOM 2656 C CA . ASP B 1 7 ? -10.656 26.594 8.25 1 94.88 7 ASP B CA 1
ATOM 2657 C C . ASP B 1 7 ? -10.242 27.562 7.137 1 94.88 7 ASP B C 1
ATOM 2659 O O . ASP B 1 7 ? -9.648 28.609 7.402 1 94.88 7 ASP B O 1
ATOM 2663 N N . PRO B 1 8 ? -10.766 27.25 5.859 1 96 8 PRO B N 1
ATOM 2664 C CA . PRO B 1 8 ? -11.445 26.031 5.406 1 96 8 PRO B CA 1
ATOM 2665 C C . PRO B 1 8 ? -10.625 24.766 5.656 1 96 8 PRO B C 1
ATOM 2667 O O . PRO B 1 8 ? -9.422 24.859 5.902 1 96 8 PRO B O 1
ATOM 2670 N N . PRO B 1 9 ? -11.164 23.609 5.695 1 97.88 9 PRO B N 1
ATOM 2671 C CA . PRO B 1 9 ? -10.469 22.359 6.055 1 97.88 9 PRO B CA 1
ATOM 2672 C C . PRO B 1 9 ? -9.617 21.812 4.914 1 97.88 9 PRO B C 1
ATOM 2674 O O . PRO B 1 9 ? -9.773 20.656 4.531 1 97.88 9 PRO B O 1
ATOM 2677 N N . LEU B 1 10 ? -8.781 22.625 4.406 1 98.44 10 LEU B N 1
ATOM 2678 C CA . LEU B 1 10 ? -7.926 22.328 3.268 1 98.44 10 LEU B CA 1
ATOM 2679 C C . LEU B 1 10 ? -6.539 22.938 3.453 1 98.44 10 LEU B C 1
ATOM 2681 O O . LEU B 1 10 ? -6.422 24.094 3.863 1 98.44 10 LEU B O 1
ATOM 2685 N N . LEU B 1 11 ? -5.5 22.203 3.279 1 98.81 11 LEU B N 1
ATOM 2686 C CA . LEU B 1 11 ? -4.125 22.672 3.42 1 98.81 11 LEU B CA 1
ATOM 2687 C C . LEU B 1 11 ? -3.174 21.828 2.578 1 98.81 11 LEU B C 1
ATOM 2689 O O . LEU B 1 11 ? -3.559 20.781 2.068 1 98.81 11 LEU B O 1
ATOM 2693 N N . ASN B 1 12 ? -1.944 22.297 2.395 1 98.88 12 ASN B N 1
ATOM 2694 C CA . ASN B 1 12 ? -0.92 21.453 1.803 1 98.88 12 ASN B CA 1
ATOM 2695 C C . ASN B 1 12 ? -0.365 20.453 2.818 1 98.88 12 ASN B C 1
ATOM 2697 O O . ASN B 1 12 ? -0.237 20.766 4 1 98.88 12 ASN B O 1
ATOM 2701 N N . SER B 1 13 ? -0.032 19.219 2.373 1 98.62 13 SER B N 1
ATOM 2702 C CA . SER B 1 13 ? 0.764 18.297 3.188 1 98.62 13 SER B CA 1
ATOM 2703 C C . SER B 1 13 ? 2.24 18.688 3.16 1 98.62 13 SER B C 1
ATOM 2705 O O . SER B 1 13 ? 2.646 19.562 2.393 1 98.62 13 SER B O 1
ATOM 2707 N N . ALA B 1 14 ? 3.035 18.125 4.039 1 98.38 14 ALA B N 1
ATOM 2708 C CA . ALA B 1 14 ? 4.484 18.281 3.922 1 98.38 14 ALA B CA 1
ATOM 2709 C C . ALA B 1 14 ? 5 17.625 2.643 1 98.38 14 ALA B C 1
ATOM 2711 O O . ALA B 1 14 ? 4.859 16.406 2.459 1 98.38 14 ALA B O 1
ATOM 2712 N N . ASN B 1 15 ? 5.543 18.375 1.769 1 97.5 15 ASN B N 1
ATOM 2713 C CA . ASN B 1 15 ? 6.016 17.906 0.472 1 97.5 15 ASN B CA 1
ATOM 2714 C C . ASN B 1 15 ? 7.055 18.844 -0.124 1 97.5 15 ASN B C 1
ATOM 2716 O O . ASN B 1 15 ? 7.371 19.891 0.467 1 97.5 15 ASN B O 1
ATOM 2720 N N . PRO B 1 16 ? 7.656 18.531 -1.273 1 96.62 16 PRO B N 1
ATOM 2721 C CA . PRO B 1 16 ? 8.734 19.359 -1.819 1 96.62 16 PRO B CA 1
ATOM 2722 C C . PRO B 1 16 ? 8.25 20.703 -2.316 1 96.62 16 PRO B C 1
ATOM 2724 O O . PRO B 1 16 ? 9.047 21.641 -2.455 1 96.62 16 PRO B O 1
ATOM 2727 N N . TRP B 1 17 ? 7 20.891 -2.494 1 98.19 17 TRP B N 1
ATOM 2728 C CA . TRP B 1 17 ? 6.477 22.078 -3.139 1 98.19 17 TRP B CA 1
ATOM 2729 C C . TRP B 1 17 ? 6.008 23.094 -2.102 1 98.19 17 TRP B C 1
ATOM 2731 O O . TRP B 1 17 ? 5.195 23.969 -2.404 1 98.19 17 TRP B O 1
ATOM 2741 N N . CYS B 1 18 ? 6.457 22.984 -0.928 1 98.62 18 CYS B N 1
ATOM 2742 C CA . CYS B 1 18 ? 6.305 23.922 0.177 1 98.62 18 CYS B CA 1
ATOM 2743 C C . CYS B 1 18 ? 7.617 24.078 0.938 1 98.62 18 CYS B C 1
ATOM 2745 O O . CYS B 1 18 ? 7.641 24 2.166 1 98.62 18 CYS B O 1
ATOM 2747 N N . THR B 1 19 ? 8.656 24.281 0.26 1 98.38 19 THR B N 1
ATOM 2748 C CA . THR B 1 19 ? 10.008 24.25 0.801 1 98.38 19 THR B CA 1
ATOM 2749 C C . THR B 1 19 ? 10.516 25.672 1.044 1 98.38 19 THR B C 1
ATOM 2751 O O . THR B 1 19 ? 11 25.984 2.137 1 98.38 19 THR B O 1
ATOM 2754 N N . THR B 1 20 ? 10.367 26.594 0.127 1 98.62 20 THR B N 1
ATOM 2755 C CA . THR B 1 20 ? 10.984 27.906 0.192 1 98.62 20 THR B CA 1
ATOM 2756 C C . THR B 1 20 ? 10.031 28.922 0.828 1 98.62 20 THR B C 1
ATOM 2758 O O . THR B 1 20 ? 8.828 28.688 0.911 1 98.62 20 THR B O 1
ATOM 2761 N N . LEU B 1 21 ? 10.633 30.047 1.22 1 98.88 21 LEU B N 1
ATOM 2762 C CA . LEU B 1 21 ? 9.812 31.125 1.753 1 98.88 21 LEU B CA 1
ATOM 2763 C C . LEU B 1 21 ? 8.773 31.578 0.729 1 98.88 21 LEU B C 1
ATOM 2765 O O . LEU B 1 21 ? 7.621 31.828 1.079 1 98.88 21 LEU B O 1
ATOM 2769 N N . ASP B 1 22 ? 9.172 31.672 -0.55 1 98.75 22 ASP B N 1
ATOM 2770 C CA . ASP B 1 22 ? 8.25 32.094 -1.602 1 98.75 22 ASP B CA 1
ATOM 2771 C C . ASP B 1 22 ? 7.078 31.125 -1.728 1 98.75 22 ASP B C 1
ATOM 2773 O O . ASP B 1 22 ? 5.93 31.547 -1.881 1 98.75 22 ASP B O 1
ATOM 2777 N N . GLN B 1 23 ? 7.344 29.859 -1.711 1 98.75 23 GLN B N 1
ATOM 2778 C CA . GLN B 1 23 ? 6.297 28.844 -1.796 1 98.75 23 GLN B CA 1
ATOM 2779 C C . GLN B 1 23 ? 5.359 28.922 -0.595 1 98.75 23 GLN B C 1
ATOM 2781 O O . GLN B 1 23 ? 4.137 28.859 -0.75 1 98.75 23 GLN B O 1
ATOM 2786 N N . LEU B 1 24 ? 5.941 29.047 0.567 1 98.94 24 LEU B N 1
ATOM 2787 C CA . LEU B 1 24 ? 5.141 29.109 1.787 1 98.94 24 LEU B CA 1
ATOM 2788 C C . LEU B 1 24 ? 4.301 30.391 1.82 1 98.94 24 LEU B C 1
ATOM 2790 O O . LEU B 1 24 ? 3.143 30.359 2.242 1 98.94 24 LEU B O 1
ATOM 2794 N N . GLN B 1 25 ? 4.918 31.5 1.396 1 98.81 25 GLN B N 1
ATOM 2795 C CA . GLN B 1 25 ? 4.176 32.75 1.338 1 98.81 25 GLN B CA 1
ATOM 2796 C C . GLN B 1 25 ? 2.996 32.656 0.378 1 98.81 25 GLN B C 1
ATOM 2798 O O . GLN B 1 25 ? 1.903 33.125 0.677 1 98.81 25 GLN B O 1
ATOM 2803 N N . GLU B 1 26 ? 3.23 32.094 -0.799 1 98.75 26 GLU B N 1
ATOM 2804 C CA . GLU B 1 26 ? 2.16 31.906 -1.774 1 98.75 26 GLU B CA 1
ATOM 2805 C C . GLU B 1 26 ? 1.026 31.062 -1.202 1 98.75 26 GLU B C 1
ATOM 2807 O O . GLU B 1 26 ? -0.149 31.391 -1.373 1 98.75 26 GLU B O 1
ATOM 2812 N N . LEU B 1 27 ? 1.382 29.953 -0.56 1 98.81 27 LEU B N 1
ATOM 2813 C CA . LEU B 1 27 ? 0.396 29.094 0.081 1 98.81 27 LEU B CA 1
ATOM 2814 C C . LEU B 1 27 ? -0.364 29.844 1.166 1 98.81 27 LEU B C 1
ATOM 2816 O O . LEU B 1 27 ? -1.584 29.703 1.286 1 98.81 27 LEU B O 1
ATOM 2820 N N . TYR B 1 28 ? 0.347 30.625 1.964 1 98.56 28 TYR B N 1
ATOM 2821 C CA . TYR B 1 28 ? -0.277 31.375 3.049 1 98.56 28 TYR B CA 1
ATOM 2822 C C . TYR B 1 28 ? -1.249 32.406 2.508 1 98.56 28 TYR B C 1
ATOM 2824 O O . TYR B 1 28 ? -2.289 32.688 3.115 1 98.56 28 TYR B O 1
ATOM 2832 N N . ASN B 1 29 ? -0.929 33 1.365 1 97.44 29 ASN B N 1
ATOM 2833 C CA . ASN B 1 29 ? -1.763 34.031 0.752 1 97.44 29 ASN B CA 1
ATOM 2834 C C . ASN B 1 29 ? -3.021 33.406 0.128 1 97.44 29 ASN B C 1
ATOM 2836 O O . ASN B 1 29 ? -3.984 34.125 -0.146 1 97.44 29 ASN B O 1
ATOM 2840 N N . CYS B 1 30 ? -3.016 32.156 -0.187 1 97.38 30 CYS B N 1
ATOM 2841 C CA . CYS B 1 30 ? -4.148 31.5 -0.834 1 97.38 30 CYS B CA 1
ATOM 2842 C C . CYS B 1 30 ? -5.367 31.484 0.081 1 97.38 30 CYS B C 1
ATOM 2844 O O . CYS B 1 30 ? -5.32 30.922 1.178 1 97.38 30 CYS B O 1
ATOM 2846 N N . PRO B 1 31 ? -6.484 32.031 -0.295 1 95.88 31 PRO B N 1
ATOM 2847 C CA . PRO B 1 31 ? -7.648 32.094 0.586 1 95.88 31 PRO B CA 1
ATOM 2848 C C . PRO B 1 31 ? -8.336 30.75 0.79 1 95.88 31 PRO B C 1
ATOM 2850 O O . PRO B 1 31 ? -9.195 30.625 1.667 1 95.88 31 PRO B O 1
ATOM 2853 N N . HIS B 1 32 ? -7.957 29.812 -0.017 1 96.94 32 HIS B N 1
ATOM 2854 C CA . HIS B 1 32 ? -8.641 28.516 0.031 1 96.94 32 HIS B CA 1
ATOM 2855 C C . HIS B 1 32 ? -7.93 27.547 0.964 1 96.94 32 HIS B C 1
ATOM 2857 O O . HIS B 1 32 ? -8.414 26.438 1.204 1 96.94 32 HIS B O 1
ATOM 2863 N N . THR B 1 33 ? -6.762 27.906 1.466 1 97.81 33 THR B N 1
ATOM 2864 C CA . THR B 1 33 ? -6.102 27.094 2.492 1 97.81 33 THR B CA 1
ATOM 2865 C C . THR B 1 33 ? -6.488 27.578 3.887 1 97.81 33 THR B C 1
ATOM 2867 O O . THR B 1 33 ? -6.594 28.781 4.125 1 97.81 33 THR B O 1
ATOM 2870 N N . GLY B 1 34 ? -6.758 26.656 4.762 1 97.5 34 GLY B N 1
ATOM 2871 C CA . GLY B 1 34 ? -7.082 26.984 6.141 1 97.5 34 GLY B CA 1
ATOM 2872 C C . GLY B 1 34 ? -5.887 26.922 7.07 1 97.5 34 GLY B C 1
ATOM 2873 O O . GLY B 1 34 ? -5.945 27.391 8.203 1 97.5 34 GLY B O 1
ATOM 2874 N N . ALA B 1 35 ? -4.824 26.344 6.66 1 98.44 35 ALA B N 1
ATOM 2875 C CA . ALA B 1 35 ? -3.492 26.25 7.254 1 98.44 35 ALA B CA 1
ATOM 2876 C C . ALA B 1 35 ? -2.439 25.953 6.191 1 98.44 35 ALA B C 1
ATOM 2878 O O . ALA B 1 35 ? -2.775 25.625 5.051 1 98.44 35 ALA B O 1
ATOM 2879 N N . ILE B 1 36 ? -1.225 26.094 6.504 1 98.81 36 ILE B N 1
ATOM 2880 C CA . ILE B 1 36 ? -0.166 25.609 5.629 1 98.81 36 ILE B CA 1
ATOM 2881 C C . ILE B 1 36 ? 0.806 24.75 6.426 1 98.81 36 ILE B C 1
ATOM 2883 O O . ILE B 1 36 ? 0.896 24.875 7.652 1 98.81 36 ILE B O 1
ATOM 2887 N N . THR B 1 37 ? 1.465 23.844 5.785 1 98.94 37 THR B N 1
ATOM 2888 C CA . THR B 1 37 ? 2.449 22.953 6.371 1 98.94 37 THR B CA 1
ATOM 2889 C C . THR B 1 37 ? 3.809 23.125 5.695 1 98.94 37 THR B C 1
ATOM 2891 O O . THR B 1 37 ? 3.891 23.234 4.473 1 98.94 37 THR B O 1
ATOM 2894 N N . THR B 1 38 ? 4.852 23.172 6.438 1 98.94 38 THR B N 1
ATOM 2895 C CA . THR B 1 38 ? 6.191 23.25 5.871 1 98.94 38 THR B CA 1
ATOM 2896 C C . THR B 1 38 ? 6.668 21.875 5.414 1 98.94 38 THR B C 1
ATOM 2898 O O . THR B 1 38 ? 6.133 20.844 5.855 1 98.94 38 THR B O 1
ATOM 2901 N N . ARG B 1 39 ? 7.641 21.859 4.496 1 98.31 39 ARG B N 1
ATOM 2902 C CA . ARG B 1 39 ? 8.336 20.609 4.254 1 98.31 39 ARG B CA 1
ATOM 2903 C C . ARG B 1 39 ? 9 20.094 5.527 1 98.31 39 ARG B C 1
ATOM 2905 O O . ARG B 1 39 ? 9.508 20.875 6.332 1 98.31 39 ARG B O 1
ATOM 2912 N N . THR B 1 40 ? 9.039 18.766 5.707 1 98.19 40 THR B N 1
ATOM 2913 C CA . THR B 1 40 ? 9.625 18.188 6.906 1 98.19 40 THR B CA 1
ATOM 2914 C C . THR B 1 40 ? 11.109 18.547 7.008 1 98.19 40 THR B C 1
ATOM 2916 O O . THR B 1 40 ? 11.859 18.359 6.051 1 98.19 40 THR B O 1
ATOM 2919 N N . SER B 1 41 ? 11.492 19.094 8.156 1 97.31 41 SER B N 1
ATOM 2920 C CA . SER B 1 41 ? 12.891 19.469 8.344 1 97.31 41 SER B CA 1
ATOM 2921 C C . SER B 1 41 ? 13.492 18.797 9.57 1 97.31 41 SER B C 1
ATOM 2923 O O . SER B 1 41 ? 12.758 18.344 10.453 1 97.31 41 SER B O 1
ATOM 2925 N N . LEU B 1 42 ? 14.742 18.703 9.586 1 96.25 42 LEU B N 1
ATOM 2926 C CA . LEU B 1 42 ? 15.555 18.344 10.742 1 96.25 42 LEU B CA 1
ATOM 2927 C C . LEU B 1 42 ? 16.188 19.594 11.367 1 96.25 42 LEU B C 1
ATOM 2929 O O . LEU B 1 42 ? 16.25 20.641 10.734 1 96.25 42 LEU B O 1
ATOM 2933 N N . ILE B 1 43 ? 16.656 19.453 12.586 1 97.06 43 ILE B N 1
ATOM 2934 C CA . ILE B 1 43 ? 17.375 20.547 13.219 1 97.06 43 ILE B CA 1
ATOM 2935 C C . ILE B 1 43 ? 18.531 20.984 12.336 1 97.06 43 ILE B C 1
ATOM 2937 O O . ILE B 1 43 ? 18.75 22.188 12.141 1 97.06 43 ILE B O 1
ATOM 2941 N N . GLY B 1 44 ? 19.188 20 11.727 1 96 44 GLY B N 1
ATOM 2942 C CA . GLY B 1 44 ? 20.375 20.297 10.953 1 96 44 GLY B CA 1
ATOM 2943 C C . GLY B 1 44 ? 20.141 20.281 9.461 1 96 44 GLY B C 1
ATOM 2944 O O . GLY B 1 44 ? 21.062 20.484 8.672 1 96 44 GLY B O 1
ATOM 2945 N N . GLY B 1 45 ? 18.953 20.047 9.047 1 95.75 45 GLY B N 1
ATOM 2946 C CA . GLY B 1 45 ? 18.672 19.891 7.629 1 95.75 45 GLY B CA 1
ATOM 2947 C C . GLY B 1 45 ? 19.016 18.516 7.09 1 95.75 45 GLY B C 1
ATOM 2948 O O . GLY B 1 45 ? 19.688 17.734 7.762 1 95.75 45 GLY B O 1
ATOM 2949 N N . PHE B 1 46 ? 18.531 18.203 5.906 1 94.75 46 PHE B N 1
ATOM 2950 C CA . PHE B 1 46 ? 18.781 16.938 5.219 1 94.75 46 PHE B CA 1
ATOM 2951 C C . PHE B 1 46 ? 19.781 17.141 4.082 1 94.75 46 PHE B C 1
ATOM 2953 O O . PHE B 1 46 ? 19.688 18.109 3.336 1 94.75 46 PHE B O 1
ATOM 2960 N N . PRO B 1 47 ? 20.75 16.219 3.953 1 93.75 47 PRO B N 1
ATOM 2961 C CA . PRO B 1 47 ? 21.734 16.328 2.871 1 93.75 47 PRO B CA 1
ATOM 2962 C C . PRO B 1 47 ? 21.156 15.969 1.507 1 93.75 47 PRO B C 1
ATOM 2964 O O . PRO B 1 47 ? 21.484 14.914 0.957 1 93.75 47 PRO B O 1
ATOM 2967 N N . HIS B 1 48 ? 20.406 16.844 0.93 1 93.94 48 HIS B N 1
ATOM 2968 C CA . HIS B 1 48 ? 19.719 16.641 -0.343 1 93.94 48 HIS B CA 1
ATOM 2969 C C . HIS B 1 48 ? 20.719 16.547 -1.494 1 93.94 48 HIS B C 1
ATOM 2971 O O . HIS B 1 48 ? 21.672 17.312 -1.549 1 93.94 48 HIS B O 1
ATOM 2977 N N . ASP B 1 49 ? 20.531 15.547 -2.312 1 94.56 49 ASP B N 1
ATOM 2978 C CA . ASP B 1 49 ? 21.266 15.375 -3.566 1 94.56 49 ASP B CA 1
ATOM 2979 C C . ASP B 1 49 ? 20.297 15.172 -4.734 1 94.56 49 ASP B C 1
ATOM 2981 O O . ASP B 1 49 ? 19.734 14.086 -4.895 1 94.56 49 ASP B O 1
ATOM 2985 N N . SER B 1 50 ? 20.188 16.141 -5.574 1 92.62 50 SER B N 1
ATOM 2986 C CA . SER B 1 50 ? 19.219 16.094 -6.66 1 92.62 50 SER B CA 1
ATOM 2987 C C . SER B 1 50 ? 19.531 14.977 -7.645 1 92.62 50 SER B C 1
ATOM 2989 O O . SER B 1 50 ? 18.688 14.609 -8.469 1 92.62 50 SER B O 1
ATOM 2991 N N . GLY B 1 51 ? 20.75 14.445 -7.516 1 93.44 51 GLY B N 1
ATOM 2992 C CA . GLY B 1 51 ? 21.125 13.328 -8.367 1 93.44 51 GLY B CA 1
ATOM 2993 C C . GLY B 1 51 ? 20.422 12.031 -7.992 1 93.44 51 GLY B C 1
ATOM 2994 O O . GLY B 1 51 ? 20.281 11.141 -8.828 1 93.44 51 GLY B O 1
ATOM 2995 N N . HIS B 1 52 ? 19.984 11.93 -6.754 1 93.25 52 HIS B N 1
ATOM 2996 C CA . HIS B 1 52 ? 19.328 10.672 -6.418 1 93.25 52 HIS B CA 1
ATOM 2997 C C . HIS B 1 52 ? 18.062 10.906 -5.617 1 93.25 52 HIS B C 1
ATOM 2999 O O . HIS B 1 52 ? 17.312 9.969 -5.34 1 93.25 52 HIS B O 1
ATOM 3005 N N . HIS B 1 53 ? 17.844 12.156 -5.137 1 95.19 53 HIS B N 1
ATOM 3006 C CA . HIS B 1 53 ? 16.562 12.531 -4.559 1 95.19 53 HIS B CA 1
ATOM 3007 C C . HIS B 1 53 ? 15.656 13.188 -5.605 1 95.19 53 HIS B C 1
ATOM 3009 O O . HIS B 1 53 ? 15.812 14.367 -5.914 1 95.19 53 HIS B O 1
ATOM 3015 N N . GLN B 1 54 ? 14.688 12.375 -6.113 1 97.38 54 GLN B N 1
ATOM 3016 C CA . GLN B 1 54 ? 13.961 12.742 -7.32 1 97.38 54 GLN B CA 1
ATOM 3017 C C . GLN B 1 54 ? 12.469 12.461 -7.168 1 97.38 54 GLN B C 1
ATOM 3019 O O . GLN B 1 54 ? 12.039 11.859 -6.18 1 97.38 54 GLN B O 1
ATOM 3024 N N . PHE B 1 55 ? 11.664 12.984 -8.062 1 97.88 55 PHE B N 1
ATOM 3025 C CA . PHE B 1 55 ? 10.242 12.68 -8.172 1 97.88 55 PHE B CA 1
ATOM 3026 C C . PHE B 1 55 ? 9.805 12.656 -9.633 1 97.88 55 PHE B C 1
ATOM 3028 O O . PHE B 1 55 ? 10.477 13.219 -10.5 1 97.88 55 PHE B O 1
ATOM 3035 N N . ALA B 1 56 ? 8.766 11.984 -9.898 1 98.12 56 ALA B N 1
ATOM 3036 C CA . ALA B 1 56 ? 8.094 12.008 -11.195 1 98.12 56 ALA B CA 1
ATOM 3037 C C . ALA B 1 56 ? 6.586 11.82 -11.039 1 98.12 56 ALA B C 1
ATOM 3039 O O . ALA B 1 56 ? 6.133 11.164 -10.102 1 98.12 56 ALA B O 1
ATOM 3040 N N . PHE B 1 57 ? 5.859 12.438 -11.906 1 98.56 57 PHE B N 1
ATOM 3041 C CA . PHE B 1 57 ? 4.434 12.164 -12.031 1 98.56 57 PHE B CA 1
ATOM 3042 C C . PHE B 1 57 ? 4.18 11.055 -13.047 1 98.56 57 PHE B C 1
ATOM 3044 O O . PHE B 1 57 ? 5 10.828 -13.945 1 98.56 57 PHE B O 1
ATOM 3051 N N . PHE B 1 58 ? 3.049 10.297 -12.906 1 98.56 58 PHE B N 1
ATOM 3052 C CA . PHE B 1 58 ? 2.82 9.219 -13.859 1 98.56 58 PHE B CA 1
ATOM 3053 C C . PHE B 1 58 ? 1.331 8.93 -14 1 98.56 58 PHE B C 1
ATOM 3055 O O . PHE B 1 58 ? 0.532 9.32 -13.148 1 98.56 58 PHE B O 1
ATOM 3062 N N . ASN B 1 59 ? 0.934 8.344 -15.109 1 98.31 59 ASN B N 1
ATOM 3063 C CA . ASN B 1 59 ? -0.415 7.848 -15.359 1 98.31 59 ASN B CA 1
ATOM 3064 C C . ASN B 1 59 ? -0.701 6.582 -14.562 1 98.31 59 ASN B C 1
ATOM 3066 O O . ASN B 1 59 ? -0.021 5.566 -14.734 1 98.31 59 ASN B O 1
ATOM 3070 N N . PRO B 1 60 ? -1.715 6.57 -13.711 1 98.25 60 PRO B N 1
ATOM 3071 C CA . PRO B 1 60 ? -1.933 5.441 -12.805 1 98.25 60 PRO B CA 1
ATOM 3072 C C . PRO B 1 60 ? -2.414 4.188 -13.531 1 98.25 60 PRO B C 1
ATOM 3074 O O . PRO B 1 60 ? -2.465 3.107 -12.945 1 98.25 60 PRO B O 1
ATOM 3077 N N . SER B 1 61 ? -2.762 4.312 -14.781 1 97.62 61 SER B N 1
ATOM 3078 C CA . SER B 1 61 ? -3.24 3.174 -15.555 1 97.62 61 SER B CA 1
ATOM 3079 C C . SER B 1 61 ? -2.141 2.613 -16.453 1 97.62 61 SER B C 1
ATOM 3081 O O . SER B 1 61 ? -1.857 1.415 -16.422 1 97.62 61 SER B O 1
ATOM 3083 N N . THR B 1 62 ? -1.441 3.496 -17.172 1 96.44 62 THR B N 1
ATOM 3084 C CA . THR B 1 62 ? -0.453 3.049 -18.141 1 96.44 62 THR B CA 1
ATOM 3085 C C . THR B 1 62 ? 0.943 3.027 -17.531 1 96.44 62 THR B C 1
ATOM 3087 O O . THR B 1 62 ? 1.862 2.42 -18.078 1 96.44 62 THR B O 1
ATOM 3090 N N . HIS B 1 63 ? 1.173 3.801 -16.438 1 97.69 63 HIS B N 1
ATOM 3091 C CA . HIS B 1 63 ? 2.416 3.924 -15.672 1 97.69 63 HIS B CA 1
ATOM 3092 C C . HIS B 1 63 ? 3.467 4.691 -16.469 1 97.69 63 HIS B C 1
ATOM 3094 O O . HIS B 1 63 ? 4.648 4.676 -16.125 1 97.69 63 HIS B O 1
ATOM 3100 N N . ALA B 1 64 ? 2.969 5.344 -17.578 1 95.88 64 ALA B N 1
ATOM 3101 C CA . ALA B 1 64 ? 3.857 6.285 -18.25 1 95.88 64 ALA B CA 1
ATOM 3102 C C . ALA B 1 64 ? 4.211 7.457 -17.328 1 95.88 64 ALA B C 1
ATOM 3104 O O . ALA B 1 64 ? 3.342 7.992 -16.641 1 95.88 64 ALA B O 1
ATOM 3105 N N . SER B 1 65 ? 5.473 7.832 -17.344 1 96.25 65 SER B N 1
ATOM 3106 C CA . SER B 1 65 ? 5.945 8.82 -16.391 1 96.25 65 SER B CA 1
ATOM 3107 C C . SER B 1 65 ? 6.277 10.148 -17.062 1 96.25 65 SER B C 1
ATOM 3109 O O . SER B 1 65 ? 6.605 10.172 -18.25 1 96.25 65 SER B O 1
ATOM 3111 N N . SER B 1 66 ? 6.227 11.219 -16.297 1 96.31 66 SER B N 1
ATOM 3112 C CA . SER B 1 66 ? 6.77 12.508 -16.703 1 96.31 66 SER B CA 1
ATOM 3113 C C . SER B 1 66 ? 8.289 12.531 -16.562 1 96.31 66 SER B C 1
ATOM 3115 O O . SER B 1 66 ? 8.891 11.594 -16.047 1 96.31 66 SER B O 1
ATOM 3117 N N . THR B 1 67 ? 8.867 13.602 -17.062 1 94.38 67 THR B N 1
ATOM 3118 C CA . THR B 1 67 ? 10.281 13.844 -16.797 1 94.38 67 THR B CA 1
ATOM 3119 C C . THR B 1 67 ? 10.547 14 -15.312 1 94.38 67 THR B C 1
ATOM 3121 O O . THR B 1 67 ? 9.836 14.734 -14.625 1 94.38 67 THR B O 1
ATOM 3124 N N . PRO B 1 68 ? 11.562 13.32 -14.828 1 96.06 68 PRO B N 1
ATOM 3125 C CA . PRO B 1 68 ? 11.875 13.445 -13.398 1 96.06 68 PRO B CA 1
ATOM 3126 C C . PRO B 1 68 ? 12.227 14.875 -13 1 96.06 68 PRO B C 1
ATOM 3128 O O . PRO B 1 68 ? 12.828 15.609 -13.789 1 96.06 68 PRO B O 1
ATOM 3131 N N . ASN B 1 69 ? 11.898 15.266 -11.859 1 96.5 69 ASN B N 1
ATOM 3132 C CA . ASN B 1 69 ? 12.266 16.5 -11.18 1 96.5 69 ASN B CA 1
ATOM 3133 C C . ASN B 1 69 ? 11.781 17.734 -11.945 1 96.5 69 ASN B C 1
ATOM 3135 O O . ASN B 1 69 ? 12.516 18.719 -12.07 1 96.5 69 ASN B O 1
ATOM 3139 N N . LYS B 1 70 ? 10.648 17.656 -12.57 1 96.12 70 LYS B N 1
ATOM 3140 C CA . LYS B 1 70 ? 10.031 18.812 -13.211 1 96.12 70 LYS B CA 1
ATOM 3141 C C . LYS B 1 70 ? 8.75 19.234 -12.484 1 96.12 70 LYS B C 1
ATOM 3143 O O . LYS B 1 70 ? 7.742 18.531 -12.547 1 96.12 70 LYS B O 1
ATOM 3148 N N . ASP B 1 71 ? 8.789 20.375 -11.789 1 94.12 71 ASP B N 1
ATOM 3149 C CA . ASP B 1 71 ? 7.59 20.938 -11.188 1 94.12 71 ASP B CA 1
ATOM 3150 C C . ASP B 1 71 ? 6.551 21.281 -12.25 1 94.12 71 ASP B C 1
ATOM 3152 O O . ASP B 1 71 ? 6.902 21.625 -13.383 1 94.12 71 ASP B O 1
ATOM 3156 N N . LEU B 1 72 ? 5.254 21.266 -11.891 1 94.12 72 LEU B N 1
ATOM 3157 C CA . LEU B 1 72 ? 4.176 21.562 -12.828 1 94.12 72 LEU B CA 1
ATOM 3158 C C . LEU B 1 72 ? 4.336 20.75 -14.109 1 94.12 72 LEU B C 1
ATOM 3160 O O . LEU B 1 72 ? 4.117 21.266 -15.211 1 94.12 72 LEU B O 1
ATOM 3164 N N . GLY B 1 73 ? 4.906 19.531 -13.836 1 89.94 73 GLY B N 1
ATOM 3165 C CA . GLY B 1 73 ? 5.156 18.641 -14.961 1 89.94 73 GLY B CA 1
ATOM 3166 C C . GLY B 1 73 ? 4.051 17.625 -15.18 1 89.94 73 GLY B C 1
ATOM 3167 O O . GLY B 1 73 ? 3.068 17.594 -14.438 1 89.94 73 GLY B O 1
ATOM 3168 N N . GLY B 1 74 ? 4.207 16.891 -16.234 1 90.69 74 GLY B N 1
ATOM 3169 C CA . GLY B 1 74 ? 3.18 15.922 -16.594 1 90.69 74 GLY B CA 1
ATOM 3170 C C . GLY B 1 74 ? 1.987 16.547 -17.297 1 90.69 74 GLY B C 1
ATOM 3171 O O . GLY B 1 74 ? 2.088 17.656 -17.828 1 90.69 74 GLY B O 1
ATOM 3172 N N . ASP B 1 75 ? 0.953 15.766 -17.453 1 93.69 75 ASP B N 1
ATOM 3173 C CA . ASP B 1 75 ? -0.292 16.25 -18.047 1 93.69 75 ASP B CA 1
ATOM 3174 C C . ASP B 1 75 ? -1.498 15.812 -17.219 1 93.69 75 ASP B C 1
ATOM 3176 O O . ASP B 1 75 ? -1.35 15.383 -16.062 1 93.69 75 ASP B O 1
ATOM 3180 N N . ALA B 1 76 ? -2.678 16.047 -17.719 1 93.19 76 ALA B N 1
ATOM 3181 C CA . ALA B 1 76 ? -3.914 15.82 -16.969 1 93.19 76 ALA B CA 1
ATOM 3182 C C . ALA B 1 76 ? -4.066 14.352 -16.594 1 93.19 76 ALA B C 1
ATOM 3184 O O . ALA B 1 76 ? -4.777 14.023 -15.641 1 93.19 76 ALA B O 1
ATOM 3185 N N . SER B 1 77 ? -3.342 13.5 -17.266 1 95.5 77 SER B N 1
ATOM 3186 C CA . SER B 1 77 ? -3.506 12.07 -17.031 1 95.5 77 SER B CA 1
ATOM 3187 C C . SER B 1 77 ? -2.486 11.555 -16.016 1 95.5 77 SER B C 1
ATOM 3189 O O . SER B 1 77 ? -2.611 10.438 -15.523 1 95.5 77 SER B O 1
ATOM 3191 N N . THR B 1 78 ? -1.427 12.305 -15.695 1 97.69 78 THR B N 1
ATOM 3192 C CA . THR B 1 78 ? -0.369 11.875 -14.789 1 97.69 78 THR B CA 1
ATOM 3193 C C . THR B 1 78 ? -0.709 12.242 -13.344 1 97.69 78 THR B C 1
ATOM 3195 O O . THR B 1 78 ? -0.026 13.07 -12.734 1 97.69 78 THR B O 1
ATOM 3198 N N . THR B 1 79 ? -1.659 11.516 -12.773 1 98.5 79 THR B N 1
ATOM 3199 C CA . THR B 1 79 ? -2.244 11.906 -11.492 1 98.5 79 THR B CA 1
ATOM 3200 C C . THR B 1 79 ? -1.568 11.172 -10.336 1 98.5 79 THR B C 1
ATOM 3202 O O . THR B 1 79 ? -1.896 11.406 -9.172 1 98.5 79 THR B O 1
ATOM 3205 N N . GLY B 1 80 ? -0.647 10.219 -10.648 1 98.69 80 GLY B N 1
ATOM 3206 C CA . GLY B 1 80 ? 0.182 9.578 -9.641 1 98.69 80 GLY B CA 1
ATOM 3207 C C . GLY B 1 80 ? 1.555 10.211 -9.508 1 98.69 80 GLY B C 1
ATOM 3208 O O . GLY B 1 80 ? 1.992 10.953 -10.391 1 98.69 80 GLY B O 1
ATOM 3209 N N . SER B 1 81 ? 2.23 9.969 -8.406 1 98.69 81 SER B N 1
ATOM 3210 C CA . SER B 1 81 ? 3.623 10.375 -8.266 1 98.69 81 SER B CA 1
ATOM 3211 C C . SER B 1 81 ? 4.441 9.312 -7.547 1 98.69 81 SER B C 1
ATOM 3213 O O . SER B 1 81 ? 3.898 8.508 -6.785 1 98.69 81 SER B O 1
ATOM 3215 N N . LEU B 1 82 ? 5.641 9.211 -7.891 1 98.25 82 LEU B N 1
ATOM 3216 C CA . LEU B 1 82 ? 6.684 8.477 -7.184 1 98.25 82 LEU B CA 1
ATOM 3217 C C . LEU B 1 82 ? 7.832 9.406 -6.789 1 98.25 82 LEU B C 1
ATOM 3219 O O . LEU B 1 82 ? 8.172 10.328 -7.535 1 98.25 82 LEU B O 1
ATOM 3223 N N . ASN B 1 83 ? 8.398 9.133 -5.57 1 97 83 ASN B N 1
ATOM 3224 C CA . ASN B 1 83 ? 9.547 9.953 -5.203 1 97 83 ASN B CA 1
ATOM 3225 C C . ASN B 1 83 ? 10.57 9.164 -4.391 1 97 83 ASN B C 1
ATOM 3227 O O . ASN B 1 83 ? 10.211 8.203 -3.707 1 97 83 ASN B O 1
ATOM 3231 N N . THR B 1 84 ? 11.781 9.531 -4.547 1 95.88 84 THR B N 1
ATOM 3232 C CA . THR B 1 84 ? 12.883 9.047 -3.725 1 95.88 84 THR B CA 1
ATOM 3233 C C . THR B 1 84 ? 13.477 10.172 -2.889 1 95.88 84 THR B C 1
ATOM 3235 O O . THR B 1 84 ? 14.664 10.172 -2.576 1 95.88 84 THR B O 1
ATOM 3238 N N . LEU B 1 85 ? 12.664 11.125 -2.578 1 94.19 85 LEU B N 1
ATOM 3239 C CA . LEU B 1 85 ? 13.07 12.336 -1.87 1 94.19 85 LEU B CA 1
ATOM 3240 C C . LEU B 1 85 ? 13.32 12.039 -0.395 1 94.19 85 LEU B C 1
ATOM 3242 O O . LEU B 1 85 ? 12.797 11.062 0.146 1 94.19 85 LEU B O 1
ATOM 3246 N N . GLY B 1 86 ? 14.141 12.836 0.174 1 91.5 86 GLY B N 1
ATOM 3247 C CA . GLY B 1 86 ? 14.289 12.891 1.62 1 91.5 86 GLY B CA 1
ATOM 3248 C C . GLY B 1 86 ? 13.547 14.047 2.254 1 91.5 86 GLY B C 1
ATOM 3249 O O . GLY B 1 86 ? 12.414 14.344 1.875 1 91.5 86 GLY B O 1
ATOM 3250 N N . TYR B 1 87 ? 14.172 14.625 3.248 1 94.75 87 TYR B N 1
ATOM 3251 C CA . TYR B 1 87 ? 13.586 15.758 3.961 1 94.75 87 TYR B CA 1
ATOM 3252 C C . TYR B 1 87 ? 14.133 17.078 3.434 1 94.75 87 TYR B C 1
ATOM 3254 O O . TYR B 1 87 ? 14.805 17.109 2.4 1 94.75 87 TYR B O 1
ATOM 3262 N N . SER B 1 88 ? 13.734 18.125 4 1 97.31 88 SER B N 1
ATOM 3263 C CA . SER B 1 88 ? 14.148 19.453 3.545 1 97.31 88 SER B CA 1
ATOM 3264 C C . SER B 1 88 ? 15.633 19.688 3.797 1 97.31 88 SER B C 1
ATOM 3266 O O . SER B 1 88 ? 16.141 19.344 4.863 1 97.31 88 SER B O 1
ATOM 3268 N N . PRO B 1 89 ? 16.312 20.203 2.795 1 97.19 89 PRO B N 1
ATOM 3269 C CA . PRO B 1 89 ? 17.703 20.625 3.061 1 97.19 89 PRO B CA 1
ATOM 3270 C C . PRO B 1 89 ? 17.781 21.844 3.986 1 97.19 89 PRO B C 1
ATOM 3272 O O . PRO B 1 89 ? 18.859 22.172 4.484 1 97.19 89 PRO B O 1
ATOM 3275 N N . ILE B 1 90 ? 16.719 22.547 4.199 1 98.56 90 ILE B N 1
ATOM 3276 C CA . ILE B 1 90 ? 16.672 23.75 5.023 1 98.56 90 ILE B CA 1
ATOM 3277 C C . ILE B 1 90 ? 16.5 23.359 6.492 1 98.56 90 ILE B C 1
ATOM 3279 O O . ILE B 1 90 ? 15.586 22.625 6.844 1 98.56 90 ILE B O 1
ATOM 3283 N N . PRO B 1 91 ? 17.406 23.812 7.371 1 98.56 91 PRO B N 1
ATOM 3284 C CA . PRO B 1 91 ? 17.297 23.484 8.797 1 98.56 91 PRO B CA 1
ATOM 3285 C C . PRO B 1 91 ? 16.094 24.125 9.469 1 98.56 91 PRO B C 1
ATOM 3287 O O . PRO B 1 91 ? 15.555 25.125 8.969 1 98.56 91 PRO B O 1
ATOM 3290 N N . LEU B 1 92 ? 15.695 23.656 10.633 1 98.75 92 LEU B N 1
ATOM 3291 C CA . LEU B 1 92 ? 14.516 24.141 11.344 1 98.75 92 LEU B CA 1
ATOM 3292 C C . LEU B 1 92 ? 14.641 25.625 11.648 1 98.75 92 LEU B C 1
ATOM 3294 O O . LEU B 1 92 ? 13.664 26.375 11.531 1 98.75 92 LEU B O 1
ATOM 3298 N N . SER B 1 93 ? 15.836 26.062 12.055 1 98.69 93 SER B N 1
ATOM 3299 C CA . SER B 1 93 ? 16.031 27.469 12.422 1 98.69 93 SER B CA 1
ATOM 3300 C C . SER B 1 93 ? 15.633 28.391 11.273 1 98.69 93 SER B C 1
ATOM 3302 O O . SER B 1 93 ? 15.047 29.453 11.508 1 98.69 93 SER B O 1
ATOM 3304 N N . GLU B 1 94 ? 15.945 27.984 10.086 1 98.81 94 GLU B N 1
ATOM 3305 C CA . GLU B 1 94 ? 15.586 28.797 8.922 1 98.81 94 GLU B CA 1
ATOM 3306 C C . GLU B 1 94 ? 14.086 28.766 8.672 1 98.81 94 GLU B C 1
ATOM 3308 O O . GLU B 1 94 ? 13.492 29.781 8.312 1 98.81 94 GLU B O 1
ATOM 3313 N N . TYR B 1 95 ? 13.414 27.609 8.82 1 98.88 95 TYR B N 1
ATOM 3314 C CA . TYR B 1 95 ? 11.961 27.547 8.68 1 98.88 95 TYR B CA 1
ATOM 3315 C C . TYR B 1 95 ? 11.273 28.438 9.711 1 98.88 95 TYR B C 1
ATOM 3317 O O . TYR B 1 95 ? 10.258 29.062 9.414 1 98.88 95 TYR B O 1
ATOM 3325 N N . LEU B 1 96 ? 11.836 28.422 10.93 1 98.88 96 LEU B N 1
ATOM 3326 C CA . LEU B 1 96 ? 11.289 29.312 11.953 1 98.88 96 LEU B CA 1
ATOM 3327 C C . LEU B 1 96 ? 11.43 30.781 11.531 1 98.88 96 LEU B C 1
ATOM 3329 O O . LEU B 1 96 ? 10.547 31.594 11.805 1 98.88 96 LEU B O 1
ATOM 3333 N N . GLY B 1 97 ? 12.531 31.047 10.883 1 98.88 97 GLY B N 1
ATOM 3334 C CA . GLY B 1 97 ? 12.688 32.375 10.297 1 98.88 97 GLY B CA 1
ATOM 3335 C C . GLY B 1 97 ? 11.656 32.688 9.234 1 98.88 97 GLY B C 1
ATOM 3336 O O . GLY B 1 97 ? 11.156 33.781 9.148 1 98.88 97 GLY B O 1
ATOM 3337 N N . PHE B 1 98 ? 11.336 31.688 8.328 1 98.94 98 PHE B N 1
ATOM 3338 C CA . PHE B 1 98 ? 10.297 31.844 7.316 1 98.94 98 PHE B CA 1
ATOM 3339 C C . PHE B 1 98 ? 8.953 32.188 7.965 1 98.94 98 PHE B C 1
ATOM 3341 O O . PHE B 1 98 ? 8.242 33.062 7.516 1 98.94 98 PHE B O 1
ATOM 3348 N N . VAL B 1 99 ? 8.641 31.438 9.031 1 98.88 99 VAL B N 1
ATOM 3349 C CA . VAL B 1 99 ? 7.387 31.641 9.75 1 98.88 99 VAL B CA 1
ATOM 3350 C C . VAL B 1 99 ? 7.332 33.062 10.328 1 98.88 99 VAL B C 1
ATOM 3352 O O . VAL B 1 99 ? 6.312 33.719 10.227 1 98.88 99 VAL B O 1
ATOM 3355 N N . LYS B 1 100 ? 8.414 33.5 10.961 1 98.81 100 LYS B N 1
ATOM 3356 C CA . LYS B 1 100 ? 8.492 34.844 11.516 1 98.81 100 LYS B CA 1
ATOM 3357 C C . LYS B 1 100 ? 8.305 35.906 10.43 1 98.81 100 LYS B C 1
ATOM 3359 O O . LYS B 1 100 ? 7.602 36.875 10.633 1 98.81 100 LYS B O 1
ATOM 3364 N N . ALA B 1 101 ? 8.961 35.656 9.305 1 98.81 101 ALA B N 1
ATOM 3365 C CA . ALA B 1 101 ? 8.844 36.594 8.195 1 98.81 101 ALA B CA 1
ATOM 3366 C C . ALA B 1 101 ? 7.402 36.719 7.719 1 98.81 101 ALA B C 1
ATOM 3368 O O . ALA B 1 101 ? 6.922 37.812 7.434 1 98.81 101 ALA B O 1
ATOM 3369 N N . ILE B 1 102 ? 6.703 35.625 7.582 1 98.75 102 ILE B N 1
ATOM 3370 C CA . ILE B 1 102 ? 5.301 35.625 7.18 1 98.75 102 ILE B CA 1
ATOM 3371 C C . ILE B 1 102 ? 4.469 36.375 8.211 1 98.75 102 ILE B C 1
ATOM 3373 O O . ILE B 1 102 ? 3.643 37.219 7.855 1 98.75 102 ILE B O 1
ATOM 3377 N N . SER B 1 103 ? 4.699 36.062 9.461 1 98.44 103 SER B N 1
ATOM 3378 C CA . SER B 1 103 ? 3.992 36.75 10.547 1 98.44 103 SER B CA 1
ATOM 3379 C C . SER B 1 103 ? 4.203 38.25 10.492 1 98.44 103 SER B C 1
ATOM 3381 O O . SER B 1 103 ? 3.248 39.031 10.609 1 98.44 103 SER B O 1
ATOM 3383 N N . ASP B 1 104 ? 5.469 38.656 10.352 1 98.12 104 ASP B N 1
ATOM 3384 C CA . ASP B 1 104 ? 5.832 40.062 10.359 1 98.12 104 ASP B CA 1
ATOM 3385 C C . ASP B 1 104 ? 5.168 40.812 9.195 1 98.12 104 ASP B C 1
ATOM 3387 O O . ASP B 1 104 ? 4.969 42.031 9.258 1 98.12 104 ASP B O 1
ATOM 3391 N N . GLY B 1 105 ? 4.824 40.062 8.172 1 97.19 105 GLY B N 1
ATOM 3392 C CA . GLY B 1 105 ? 4.195 40.656 7.008 1 97.19 105 GLY B CA 1
ATOM 3393 C C . GLY B 1 105 ? 2.691 40.812 7.152 1 97.19 105 GLY B C 1
ATOM 3394 O O . GLY B 1 105 ? 2.037 41.438 6.312 1 97.19 105 GLY B O 1
ATOM 3395 N N . LEU B 1 106 ? 2.166 40.312 8.172 1 96.69 106 LEU B N 1
ATOM 3396 C CA . LEU B 1 106 ? 0.722 40.375 8.375 1 96.69 106 LEU B CA 1
ATOM 3397 C C . LEU B 1 106 ? 0.3 41.688 9.031 1 96.69 106 LEU B C 1
ATOM 3399 O O . LEU B 1 106 ? 1.062 42.25 9.805 1 96.69 106 LEU B O 1
ATOM 3403 N N . GLY B 1 107 ? -0.911 42.094 8.805 1 94.31 107 GLY B N 1
ATOM 3404 C CA . GLY B 1 107 ? -1.504 43.219 9.508 1 94.31 107 GLY B CA 1
ATOM 3405 C C . GLY B 1 107 ? -1.913 42.875 10.93 1 94.31 107 GLY B C 1
ATOM 3406 O O . GLY B 1 107 ? -1.6 41.812 11.438 1 94.31 107 GLY B O 1
ATOM 3407 N N . ASP B 1 108 ? -2.65 43.781 11.539 1 93.25 108 ASP B N 1
ATOM 3408 C CA . ASP B 1 108 ? -2.99 43.625 12.953 1 93.25 108 ASP B CA 1
ATOM 3409 C C . ASP B 1 108 ? -4.195 42.719 13.141 1 93.25 108 ASP B C 1
ATOM 3411 O O . ASP B 1 108 ? -4.398 42.188 14.234 1 93.25 108 ASP B O 1
ATOM 3415 N N . GLU B 1 109 ? -4.871 42.594 11.977 1 93.56 109 GLU B N 1
ATOM 3416 C CA . GLU B 1 109 ? -6.055 41.75 12.047 1 93.56 109 GLU B CA 1
ATOM 3417 C C . GLU B 1 109 ? -5.988 40.625 11 1 93.56 109 GLU B C 1
ATOM 3419 O O . GLU B 1 109 ? -5.402 40.812 9.93 1 93.56 109 GLU B O 1
ATOM 3424 N N . PRO B 1 110 ? -6.602 39.5 11.32 1 92.81 110 PRO B N 1
ATOM 3425 C CA . PRO B 1 110 ? -6.637 38.406 10.312 1 92.81 110 PRO B CA 1
ATOM 3426 C C . PRO B 1 110 ? -7.312 38.844 9.016 1 92.81 110 PRO B C 1
ATOM 3428 O O . PRO B 1 110 ? -8.305 39.594 9.047 1 92.81 110 PRO B O 1
ATOM 3431 N N . PRO B 1 111 ? -6.785 38.438 8 1 86.12 111 PRO B N 1
ATOM 3432 C CA . PRO B 1 111 ? -7.336 38.875 6.719 1 86.12 111 PRO B CA 1
ATOM 3433 C C . PRO B 1 111 ? -8.648 38.188 6.367 1 86.12 111 PRO B C 1
ATOM 3435 O O . PRO B 1 111 ? -8.969 37.156 6.945 1 86.12 111 PRO B O 1
ATOM 3438 N N . SER B 1 112 ? -9.43 38.844 5.379 1 80 112 SER B N 1
ATOM 3439 C CA . SER B 1 112 ? -10.562 38.25 4.66 1 80 112 SER B CA 1
ATOM 3440 C C . SER B 1 112 ? -11.648 37.781 5.629 1 80 112 SER B C 1
ATOM 3442 O O . SER B 1 112 ? -12.281 36.75 5.402 1 80 112 SER B O 1
ATOM 3444 N N . GLY B 1 113 ? -11.727 38.344 6.766 1 79.81 113 GLY B N 1
ATOM 3445 C CA . GLY B 1 113 ? -12.82 38.031 7.676 1 79.81 113 GLY B CA 1
ATOM 3446 C C . GLY B 1 113 ? -12.57 36.781 8.523 1 79.81 113 GLY B C 1
ATOM 3447 O O . GLY B 1 113 ? -13.461 36.312 9.234 1 79.81 113 GLY B O 1
ATOM 3448 N N . ARG B 1 114 ? -11.359 36.312 8.469 1 87.56 114 ARG B N 1
ATOM 3449 C CA . ARG B 1 114 ? -11 35.188 9.344 1 87.56 114 ARG B CA 1
ATOM 3450 C C . ARG B 1 114 ? -11.016 35.625 10.805 1 87.56 114 ARG B C 1
ATOM 3452 O O . ARG B 1 114 ? -10.656 36.75 11.133 1 87.56 114 ARG B O 1
ATOM 3459 N N . LYS B 1 115 ? -11.43 34.688 11.664 1 85.75 115 LYS B N 1
ATOM 3460 C CA . LYS B 1 115 ? -11.445 34.938 13.102 1 85.75 115 LYS B CA 1
ATOM 3461 C C . LYS B 1 115 ? -10.031 34.906 13.68 1 85.75 115 LYS B C 1
ATOM 3463 O O . LYS B 1 115 ? -9.742 35.594 14.664 1 85.75 115 LYS B O 1
ATOM 3468 N N . THR B 1 116 ? -9.219 34.125 13.102 1 91.25 116 THR B N 1
ATOM 3469 C CA . THR B 1 116 ? -7.84 33.969 13.539 1 91.25 116 THR B CA 1
ATOM 3470 C C . THR B 1 116 ? -6.891 33.969 12.344 1 91.25 116 THR B C 1
ATOM 3472 O O . THR B 1 116 ? -7.316 33.75 11.211 1 91.25 116 THR B O 1
ATOM 3475 N N . PHE B 1 117 ? -5.676 34.344 12.656 1 96.19 117 PHE B N 1
ATOM 3476 C CA . PHE B 1 117 ? -4.672 34.188 11.609 1 96.19 117 PHE B CA 1
ATOM 3477 C C . PHE B 1 117 ? -4.523 32.719 11.219 1 96.19 117 PHE B C 1
ATOM 3479 O O . PHE B 1 117 ? -4.703 31.828 12.055 1 96.19 117 PHE B O 1
ATOM 3486 N N . LYS B 1 118 ? -4.305 32.5 9.945 1 96.94 118 LYS B N 1
ATOM 3487 C CA . LYS B 1 118 ? -4.129 31.141 9.422 1 96.94 118 LYS B CA 1
ATOM 3488 C C . LYS B 1 118 ? -2.971 30.422 10.117 1 96.94 118 LYS B C 1
ATOM 3490 O O . LYS B 1 118 ? -1.84 30.922 10.117 1 96.94 118 LYS B O 1
ATOM 3495 N N . PRO B 1 119 ? -3.24 29.297 10.727 1 97.69 119 PRO B N 1
ATOM 3496 C CA . PRO B 1 119 ? -2.158 28.594 11.422 1 97.69 119 PRO B CA 1
ATOM 3497 C C . PRO B 1 119 ? -1.113 28.016 10.461 1 97.69 119 PRO B C 1
ATOM 3499 O O . PRO B 1 119 ? -1.394 27.828 9.273 1 97.69 119 PRO B O 1
ATOM 3502 N N . ILE B 1 120 ? 0.104 27.766 11.023 1 98.75 120 ILE B N 1
ATOM 3503 C CA . ILE B 1 120 ? 1.182 27.109 10.289 1 98.75 120 ILE B CA 1
ATOM 3504 C C . ILE B 1 120 ? 1.598 25.828 11.023 1 98.75 120 ILE B C 1
ATOM 3506 O O . ILE B 1 120 ? 1.887 25.859 12.227 1 98.75 120 ILE B O 1
ATOM 3510 N N . VAL B 1 121 ? 1.518 24.719 10.328 1 98.88 121 VAL B N 1
ATOM 3511 C CA . VAL B 1 121 ? 2.02 23.438 10.828 1 98.88 121 VAL B CA 1
ATOM 3512 C C . VAL B 1 121 ? 3.486 23.266 10.438 1 98.88 121 VAL B C 1
ATOM 3514 O O . VAL B 1 121 ? 3.818 23.234 9.25 1 98.88 121 VAL B O 1
ATOM 3517 N N . ILE B 1 122 ? 4.352 23.188 11.398 1 98.88 122 ILE B N 1
ATOM 3518 C CA . ILE B 1 122 ? 5.773 22.969 11.164 1 98.88 122 ILE B CA 1
ATOM 3519 C C . ILE B 1 122 ? 6.082 21.469 11.242 1 98.88 122 ILE B C 1
ATOM 3521 O O . ILE B 1 122 ? 5.996 20.875 12.32 1 98.88 122 ILE B O 1
ATOM 3525 N N . SER B 1 123 ? 6.434 20.906 10.102 1 98.75 123 SER B N 1
ATOM 3526 C CA . SER B 1 123 ? 6.719 19.484 10.039 1 98.75 123 SER B CA 1
ATOM 3527 C C . SER B 1 123 ? 8.195 19.203 10.32 1 98.75 123 SER B C 1
ATOM 3529 O O . SER B 1 123 ? 9.07 19.797 9.703 1 98.75 123 SER B O 1
ATOM 3531 N N . ILE B 1 124 ? 8.422 18.328 11.289 1 97.88 124 ILE B N 1
ATOM 3532 C CA . ILE B 1 124 ? 9.789 18.016 11.703 1 97.88 124 ILE B CA 1
ATOM 3533 C C . ILE B 1 124 ? 9.977 16.5 11.789 1 97.88 124 ILE B C 1
ATOM 3535 O O . ILE B 1 124 ? 9 15.75 11.734 1 97.88 124 ILE B O 1
ATOM 3539 N N . THR B 1 125 ? 11.227 16.062 11.797 1 95.75 125 THR B N 1
ATOM 3540 C CA . THR B 1 125 ? 11.594 14.688 12.133 1 95.75 125 THR B CA 1
ATOM 3541 C C . THR B 1 125 ? 12.914 14.656 12.891 1 95.75 125 THR B C 1
ATOM 3543 O O . THR B 1 125 ? 13.539 15.703 13.109 1 95.75 125 THR B O 1
ATOM 3546 N N . GLY B 1 126 ? 13.273 13.539 13.445 1 93.12 126 GLY B N 1
ATOM 3547 C CA . GLY B 1 126 ? 14.477 13.344 14.242 1 93.12 126 GLY B CA 1
ATOM 3548 C C . GLY B 1 126 ? 14.297 12.328 15.352 1 93.12 126 GLY B C 1
ATOM 3549 O O . GLY B 1 126 ? 13.25 11.68 15.445 1 93.12 126 GLY B O 1
ATOM 3550 N N . SER B 1 127 ? 15.336 12.18 16.125 1 91.44 127 SER B N 1
ATOM 3551 C CA . SER B 1 127 ? 15.234 11.344 17.312 1 91.44 127 SER B CA 1
ATOM 3552 C C . SER B 1 127 ? 14.242 11.93 18.328 1 91.44 127 SER B C 1
ATOM 3554 O O . SER B 1 127 ? 13.82 13.078 18.188 1 91.44 127 SER B O 1
ATOM 3556 N N . ALA B 1 128 ? 13.859 11.141 19.297 1 92.75 128 ALA B N 1
ATOM 3557 C CA . ALA B 1 128 ? 12.953 11.625 20.344 1 92.75 128 ALA B CA 1
ATOM 3558 C C . ALA B 1 128 ? 13.516 12.883 21.016 1 92.75 128 ALA B C 1
ATOM 3560 O O . ALA B 1 128 ? 12.773 13.828 21.281 1 92.75 128 ALA B O 1
ATOM 3561 N N . GLU B 1 129 ? 14.797 12.914 21.234 1 94.81 129 GLU B N 1
ATOM 3562 C CA . GLU B 1 129 ? 15.461 14.07 21.828 1 94.81 129 GLU B CA 1
ATOM 3563 C C . GLU B 1 129 ? 15.367 15.289 20.922 1 94.81 129 GLU B C 1
ATOM 3565 O O . GLU B 1 129 ? 15.086 16.391 21.375 1 94.81 129 GLU B O 1
ATOM 3570 N N . GLU B 1 130 ? 15.594 15.07 19.672 1 96.06 130 GLU B N 1
ATOM 3571 C CA . GLU B 1 130 ? 15.531 16.172 18.703 1 96.06 130 GLU B CA 1
ATOM 3572 C C . GLU B 1 130 ? 14.109 16.703 18.578 1 96.06 130 GLU B C 1
ATOM 3574 O O . GLU B 1 130 ? 13.914 17.922 18.438 1 96.06 130 GLU B O 1
ATOM 3579 N N . VAL B 1 131 ? 13.18 15.82 18.609 1 96.19 131 VAL B N 1
ATOM 3580 C CA . VAL B 1 131 ? 11.781 16.219 18.484 1 96.19 131 VAL B CA 1
ATOM 3581 C C . VAL B 1 131 ? 11.391 17.094 19.672 1 96.19 131 VAL B C 1
ATOM 3583 O O . VAL B 1 131 ? 10.672 18.094 19.5 1 96.19 131 VAL B O 1
ATOM 3586 N N . THR B 1 132 ? 11.844 16.781 20.891 1 97.25 132 THR B N 1
ATOM 3587 C CA . THR B 1 132 ? 11.539 17.594 22.047 1 97.25 132 THR B CA 1
ATOM 3588 C C . THR B 1 132 ? 12.188 18.984 21.938 1 97.25 132 THR B C 1
ATOM 3590 O O . THR B 1 132 ? 11.602 19.984 22.328 1 97.25 132 THR B O 1
ATOM 3593 N N . LYS B 1 133 ? 13.375 19 21.375 1 97.88 133 LYS B N 1
ATOM 3594 C CA . LYS B 1 133 ? 14.031 20.281 21.125 1 97.88 133 LYS B CA 1
ATOM 3595 C C . LYS B 1 133 ? 13.242 21.109 20.109 1 97.88 133 LYS B C 1
ATOM 3597 O O . LYS B 1 133 ? 13.102 22.328 20.281 1 97.88 133 LYS B O 1
ATOM 3602 N N . CYS B 1 134 ? 12.789 20.469 19.078 1 98.38 134 CYS B N 1
ATOM 3603 C CA . CYS B 1 134 ? 11.977 21.141 18.078 1 98.38 134 CYS B CA 1
ATOM 3604 C C . CYS B 1 134 ? 10.719 21.734 18.719 1 98.38 134 CYS B C 1
ATOM 3606 O O . CYS B 1 134 ? 10.352 22.875 18.422 1 98.38 134 CYS B O 1
ATOM 3608 N N . TYR B 1 135 ? 10.07 20.953 19.578 1 97.94 135 TYR B N 1
ATOM 3609 C CA . TYR B 1 135 ? 8.875 21.438 20.25 1 97.94 135 TYR B CA 1
ATOM 3610 C C . TYR B 1 135 ? 9.172 22.719 21.031 1 97.94 135 TYR B C 1
ATOM 3612 O O . TYR B 1 135 ? 8.406 23.672 20.953 1 97.94 135 TYR B O 1
ATOM 3620 N N . HIS B 1 136 ? 10.258 22.672 21.734 1 97.12 136 HIS B N 1
ATOM 3621 C CA . HIS B 1 136 ? 10.656 23.828 22.531 1 97.12 136 HIS B CA 1
ATOM 3622 C C . HIS B 1 136 ? 10.836 25.062 21.656 1 97.12 136 HIS B C 1
ATOM 3624 O O . HIS B 1 136 ? 10.32 26.141 21.969 1 97.12 136 HIS B O 1
ATOM 3630 N N . LEU B 1 137 ? 11.539 24.906 20.562 1 98 137 LEU B N 1
ATOM 3631 C CA . LEU B 1 137 ? 11.828 26.031 19.672 1 98 137 LEU B CA 1
ATOM 3632 C C . LEU B 1 137 ? 10.539 26.578 19.047 1 98 137 LEU B C 1
ATOM 3634 O O . LEU B 1 137 ? 10.367 27.781 18.938 1 98 137 LEU B O 1
ATOM 3638 N N . ILE B 1 138 ? 9.648 25.688 18.656 1 98.31 138 ILE B N 1
ATOM 3639 C CA . ILE B 1 138 ? 8.391 26.078 18.031 1 98.31 138 ILE B CA 1
ATOM 3640 C C . ILE B 1 138 ? 7.504 26.781 19.062 1 98.31 138 ILE B C 1
ATOM 3642 O O . ILE B 1 138 ? 6.863 27.797 18.75 1 98.31 138 ILE B O 1
ATOM 3646 N N . HIS B 1 139 ? 7.488 26.219 20.266 1 96.19 139 HIS B N 1
ATOM 3647 C CA . HIS B 1 139 ? 6.73 26.812 21.359 1 96.19 139 HIS B CA 1
ATOM 3648 C C . HIS B 1 139 ? 7.215 28.234 21.641 1 96.19 139 HIS B C 1
ATOM 3650 O O . HIS B 1 139 ? 6.406 29.156 21.812 1 96.19 139 HIS B O 1
ATOM 3656 N N . GLU B 1 140 ? 8.5 28.422 21.703 1 95.75 140 GLU B N 1
ATOM 3657 C CA . GLU B 1 140 ? 9.07 29.75 21.969 1 95.75 140 GLU B CA 1
ATOM 3658 C C . GLU B 1 140 ? 8.734 30.719 20.844 1 95.75 140 GLU B C 1
ATOM 3660 O O . GLU B 1 140 ? 8.391 31.875 21.094 1 95.75 140 GLU B O 1
ATOM 3665 N N . LEU B 1 141 ? 8.812 30.281 19.594 1 97.38 141 LEU B N 1
ATOM 3666 C CA . LEU B 1 141 ? 8.469 31.141 18.469 1 97.38 141 LEU B CA 1
ATOM 3667 C C . LEU B 1 141 ? 7.004 31.547 18.531 1 97.38 141 LEU B C 1
ATOM 3669 O O . LEU B 1 141 ? 6.652 32.656 18.141 1 97.38 141 LEU B O 1
ATOM 3673 N N . GLY B 1 142 ? 6.195 30.641 18.969 1 95.62 142 GLY B N 1
ATOM 3674 C CA . GLY B 1 142 ? 4.766 30.891 19.047 1 95.62 142 GLY B CA 1
ATOM 3675 C C . GLY B 1 142 ? 4.422 32.125 19.859 1 95.62 142 GLY B C 1
ATOM 3676 O O . GLY B 1 142 ? 3.383 32.75 19.641 1 95.62 142 GLY B O 1
ATOM 3677 N N . LYS B 1 143 ? 5.285 32.531 20.719 1 92.75 143 LYS B N 1
ATOM 3678 C CA . LYS B 1 143 ? 5.07 33.719 21.578 1 92.75 143 LYS B CA 1
ATOM 3679 C C . LYS B 1 143 ? 5.344 35 20.828 1 92.75 143 LYS B C 1
ATOM 3681 O O . LYS B 1 143 ? 4.969 36.094 21.281 1 92.75 143 LYS B O 1
ATOM 3686 N N . SER B 1 144 ? 5.957 34.844 19.719 1 95.5 144 SER B N 1
ATOM 3687 C CA . SER B 1 144 ? 6.441 36.031 19.047 1 95.5 144 SER B CA 1
ATOM 3688 C C . SER B 1 144 ? 5.828 36.188 17.656 1 95.5 144 SER B C 1
ATOM 3690 O O . SER B 1 144 ? 6.254 37.031 16.875 1 95.5 144 SER B O 1
ATOM 3692 N N . VAL B 1 145 ? 4.914 35.312 17.297 1 97.25 145 VAL B N 1
ATOM 3693 C CA . VAL B 1 145 ? 4.266 35.406 16 1 97.25 145 VAL B CA 1
ATOM 3694 C C . VAL B 1 145 ? 2.756 35.562 16.172 1 97.25 145 VAL B C 1
ATOM 3696 O O . VAL B 1 145 ? 2.225 35.281 17.266 1 97.25 145 VAL B O 1
ATOM 3699 N N . LYS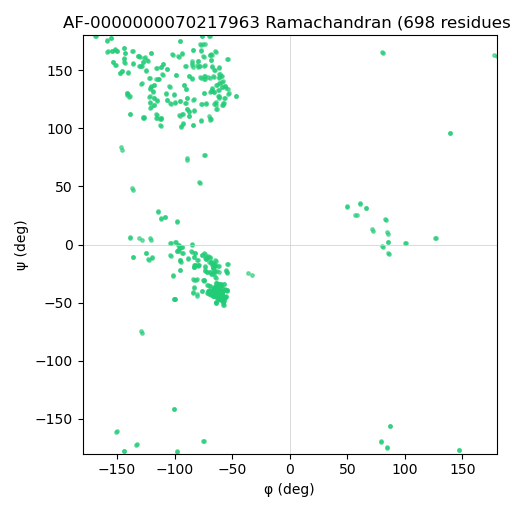 B 1 146 ? 2.068 35.969 15.133 1 96.5 146 LYS B N 1
ATOM 3700 C CA . LYS B 1 146 ? 0.651 36.312 15.219 1 96.5 146 LYS B CA 1
ATOM 3701 C C . LYS B 1 146 ? -0.222 35.062 15.102 1 96.5 146 LYS B C 1
ATOM 3703 O O . LYS B 1 146 ? -1.27 34.969 15.742 1 96.5 146 LYS B O 1
ATOM 3708 N N . MET B 1 147 ? 0.143 34.188 14.219 1 96.31 147 MET B N 1
ATOM 3709 C CA . MET B 1 147 ? -0.684 33 13.977 1 96.31 147 MET B CA 1
ATOM 3710 C C . MET B 1 147 ? -0.35 31.891 14.969 1 96.31 147 MET B C 1
ATOM 3712 O O . MET B 1 147 ? 0.757 31.844 15.508 1 96.31 147 MET B O 1
ATOM 3716 N N . ARG B 1 148 ? -1.229 30.969 15.203 1 95.44 148 ARG B N 1
ATOM 3717 C CA . ARG B 1 148 ? -0.965 29.766 15.977 1 95.44 148 ARG B CA 1
ATOM 3718 C C . ARG B 1 148 ? -0.053 28.812 15.211 1 95.44 148 ARG B C 1
ATOM 3720 O O . ARG B 1 148 ? -0.167 28.688 13.992 1 95.44 148 ARG B O 1
ATOM 3727 N N . LEU B 1 149 ? 0.795 28.156 15.953 1 97.5 149 LEU B N 1
ATOM 3728 C CA . LEU B 1 149 ? 1.688 27.156 15.375 1 97.5 149 LEU B CA 1
ATOM 3729 C C . LEU B 1 149 ? 1.305 25.766 15.828 1 97.5 149 LEU B C 1
ATOM 3731 O O . LEU B 1 149 ? 0.777 25.578 16.922 1 97.5 149 LEU B O 1
ATOM 3735 N N . ALA B 1 150 ? 1.488 24.812 15 1 98.31 150 ALA B N 1
ATOM 3736 C CA . ALA B 1 150 ? 1.396 23.391 15.297 1 98.31 150 ALA B CA 1
ATOM 3737 C C . ALA B 1 150 ? 2.65 22.656 14.844 1 98.31 150 ALA B C 1
ATOM 3739 O O . ALA B 1 150 ? 3.424 23.172 14.031 1 98.31 150 ALA B O 1
ATOM 3740 N N . MET B 1 151 ? 2.9 21.516 15.453 1 98.5 151 MET B N 1
ATOM 3741 C CA . MET B 1 151 ? 4.039 20.672 15.094 1 98.5 151 MET B CA 1
ATOM 3742 C C . MET B 1 151 ? 3.568 19.312 14.586 1 98.5 151 MET B C 1
ATOM 3744 O O . MET B 1 151 ? 2.727 18.672 15.211 1 98.5 151 MET B O 1
ATOM 3748 N N . GLU B 1 152 ? 4.012 18.938 13.422 1 98.38 152 GLU B N 1
ATOM 3749 C CA . GLU B 1 152 ? 3.814 17.594 12.898 1 98.38 152 GLU B CA 1
ATOM 3750 C C . GLU B 1 152 ? 5.109 16.797 12.938 1 98.38 152 GLU B C 1
ATOM 3752 O O . GLU B 1 152 ? 6.133 17.234 12.406 1 98.38 152 GLU B O 1
ATOM 3757 N N . ILE B 1 153 ? 5.07 15.672 13.562 1 97.19 153 ILE B N 1
ATOM 3758 C CA . ILE B 1 153 ? 6.227 14.781 13.578 1 97.19 153 ILE B CA 1
ATOM 3759 C C . ILE B 1 153 ? 6.086 13.727 12.477 1 97.19 153 ILE B C 1
ATOM 3761 O O . ILE B 1 153 ? 5.211 12.867 12.547 1 97.19 153 ILE B O 1
ATOM 3765 N N . ASN B 1 154 ? 6.934 13.867 11.516 1 95.56 154 ASN B N 1
ATOM 3766 C CA . ASN B 1 154 ? 6.965 12.867 10.453 1 95.56 154 ASN B CA 1
ATOM 3767 C C . ASN B 1 154 ? 7.676 11.594 10.898 1 95.56 154 ASN B C 1
ATOM 3769 O O . ASN B 1 154 ? 8.906 11.562 10.992 1 95.56 154 ASN B O 1
ATOM 3773 N N . LEU B 1 155 ? 6.965 10.555 11.133 1 89.38 155 LEU B N 1
ATOM 3774 C CA . LEU B 1 155 ? 7.5 9.289 11.633 1 89.38 155 LEU B CA 1
ATOM 3775 C C . LEU B 1 155 ? 7.473 8.227 10.539 1 89.38 155 LEU B C 1
ATOM 3777 O O . LEU B 1 155 ? 7.434 7.027 10.836 1 89.38 155 LEU B O 1
ATOM 3781 N N . SER B 1 156 ? 7.469 8.5 9.258 1 78.12 156 SER B N 1
ATOM 3782 C CA . SER B 1 156 ? 7.102 7.547 8.219 1 78.12 156 SER B CA 1
ATOM 3783 C C . SER B 1 156 ? 8.148 7.508 7.105 1 78.12 156 SER B C 1
ATOM 3785 O O . SER B 1 156 ? 7.992 6.77 6.129 1 78.12 156 SER B O 1
ATOM 3787 N N . CYS B 1 157 ? 9.172 8.156 7.23 1 65.69 157 CYS B N 1
ATOM 3788 C CA . CYS B 1 157 ? 9.938 8.25 5.996 1 65.69 157 CYS B CA 1
ATOM 3789 C C . CYS B 1 157 ? 10.547 6.898 5.637 1 65.69 157 CYS B C 1
ATOM 3791 O O . CYS B 1 157 ? 11.461 6.418 6.316 1 65.69 157 CYS B O 1
ATOM 3793 N N . PRO B 1 158 ? 10.047 6.305 4.598 1 53.28 158 PRO B N 1
ATOM 3794 C CA . PRO B 1 158 ? 10.484 4.965 4.191 1 53.28 158 PRO B CA 1
ATOM 3795 C C . PRO B 1 158 ? 11.844 4.973 3.49 1 53.28 158 PRO B C 1
ATOM 3797 O O . PRO B 1 158 ? 12.43 3.91 3.26 1 53.28 158 PRO B O 1
ATOM 3800 N N . ASN B 1 159 ? 12.305 6.176 3.195 1 51.91 159 ASN B N 1
ATOM 3801 C CA . ASN B 1 159 ? 13.422 6.273 2.26 1 51.91 159 ASN B CA 1
ATOM 3802 C C . ASN B 1 159 ? 14.766 6.305 2.984 1 51.91 159 ASN B C 1
ATOM 3804 O O . ASN B 1 159 ? 15.812 6.469 2.355 1 51.91 159 ASN B O 1
ATOM 3808 N N . ILE B 1 160 ? 14.641 6.289 4.312 1 53.66 160 ILE B N 1
ATOM 3809 C CA . ILE B 1 160 ? 15.914 6.324 5.031 1 53.66 160 ILE B CA 1
ATOM 3810 C C . ILE B 1 160 ? 16.438 4.906 5.223 1 53.66 160 ILE B C 1
ATOM 3812 O O . ILE B 1 160 ? 15.844 4.109 5.953 1 53.66 160 ILE B O 1
ATOM 3816 N N . PRO B 1 161 ? 17.594 4.598 4.465 1 50.81 161 PRO B N 1
ATOM 3817 C CA . PRO B 1 161 ? 18.125 3.24 4.531 1 50.81 161 PRO B CA 1
ATOM 3818 C C . PRO B 1 161 ? 18.422 2.791 5.961 1 50.81 161 PRO B C 1
ATOM 3820 O O . PRO B 1 161 ? 18.969 3.562 6.754 1 50.81 161 PRO B O 1
ATOM 3823 N N . GLY B 1 162 ? 18.047 1.646 6.32 1 49.88 162 GLY B N 1
ATOM 3824 C CA . GLY B 1 162 ? 18.453 1.029 7.574 1 49.88 162 GLY B CA 1
ATOM 3825 C C . GLY B 1 162 ? 17.562 1.421 8.742 1 49.88 162 GLY B C 1
ATOM 3826 O O . GLY B 1 162 ? 17.75 0.933 9.859 1 49.88 162 GLY B O 1
ATOM 3827 N N . LYS B 1 163 ? 16.672 2.367 8.492 1 55.69 163 LYS B N 1
ATOM 3828 C CA . LYS B 1 163 ? 15.828 2.764 9.617 1 55.69 163 LYS B CA 1
ATOM 3829 C C . LYS B 1 163 ? 14.367 2.426 9.359 1 55.69 163 LYS B C 1
ATOM 3831 O O . LYS B 1 163 ? 13.789 2.855 8.359 1 55.69 163 LYS B O 1
ATOM 3836 N N . THR B 1 164 ? 13.898 1.411 10.195 1 57.94 164 THR B N 1
ATOM 3837 C CA . THR B 1 164 ? 12.453 1.2 10.188 1 57.94 164 THR B CA 1
ATOM 3838 C C . THR B 1 164 ? 11.719 2.449 10.664 1 57.94 164 THR B C 1
ATOM 3840 O O . THR B 1 164 ? 12.07 3.02 11.703 1 57.94 164 THR B O 1
ATOM 3843 N N . PRO B 1 165 ? 10.766 2.885 9.805 1 61.78 165 PRO B N 1
ATOM 3844 C CA . PRO B 1 165 ? 9.984 4.02 10.305 1 61.78 165 PRO B CA 1
ATOM 3845 C C . PRO B 1 165 ? 9.375 3.756 11.68 1 61.78 165 PRO B C 1
ATOM 3847 O O . PRO B 1 165 ? 8.789 2.695 11.906 1 61.78 165 PRO B O 1
ATOM 3850 N N . PRO B 1 166 ? 9.57 4.68 12.594 1 61.53 166 PRO B N 1
ATOM 3851 C CA . PRO B 1 166 ? 9.055 4.496 13.953 1 61.53 166 PRO B CA 1
ATOM 3852 C C . PRO B 1 166 ? 7.555 4.199 13.977 1 61.53 166 PRO B C 1
ATOM 3854 O O . PRO B 1 166 ? 7.062 3.576 14.922 1 61.53 166 PRO B O 1
ATOM 3857 N N . ALA B 1 167 ? 6.953 4.652 12.922 1 70.62 167 ALA B N 1
ATOM 3858 C CA . ALA B 1 167 ? 5.504 4.465 12.898 1 70.62 167 ALA B CA 1
ATOM 3859 C C . ALA B 1 167 ? 5.145 3.006 12.641 1 70.62 167 ALA B C 1
ATOM 3861 O O . ALA B 1 167 ? 4 2.596 12.844 1 70.62 167 ALA B O 1
ATOM 3862 N N . TYR B 1 168 ? 6.098 2.221 12.328 1 75.06 168 TYR B N 1
ATOM 3863 C CA . TYR B 1 168 ? 5.883 0.781 12.234 1 75.06 168 TYR B CA 1
ATOM 3864 C C . TYR B 1 168 ? 6.438 0.067 13.461 1 75.06 168 TYR B C 1
ATOM 3866 O O . TYR B 1 168 ? 6.203 -1.129 13.648 1 75.06 168 TYR B O 1
ATOM 3874 N N . ASP B 1 169 ? 7.172 0.857 14.234 1 77.31 169 ASP B N 1
ATOM 3875 C CA . ASP B 1 169 ? 7.777 0.397 15.477 1 77.31 169 ASP B CA 1
ATOM 3876 C C . ASP B 1 169 ? 7.121 1.067 16.688 1 77.31 169 ASP B C 1
ATOM 3878 O O . ASP B 1 169 ? 7.508 2.174 17.078 1 77.31 169 ASP B O 1
ATOM 3882 N N . PHE B 1 170 ? 6.289 0.389 17.344 1 86.81 170 PHE B N 1
ATOM 3883 C CA . PHE B 1 170 ? 5.449 1.005 18.375 1 86.81 170 PHE B CA 1
ATOM 3884 C C . PHE B 1 170 ? 6.227 1.202 19.672 1 86.81 170 PHE B C 1
ATOM 3886 O O . PHE B 1 170 ? 5.852 2.027 20.5 1 86.81 170 PHE B O 1
ATOM 3893 N N . THR B 1 171 ? 7.348 0.491 19.797 1 87.31 171 THR B N 1
ATOM 3894 C CA . THR B 1 171 ? 8.258 0.789 20.891 1 87.31 171 THR B CA 1
ATOM 3895 C C . THR B 1 171 ? 8.898 2.16 20.719 1 87.31 171 THR B C 1
ATOM 3897 O O . THR B 1 171 ? 9 2.936 21.672 1 87.31 171 THR B O 1
ATOM 3900 N N . ALA B 1 172 ? 9.258 2.42 19.484 1 88.19 172 ALA B N 1
ATOM 3901 C CA . ALA B 1 172 ? 9.836 3.727 19.172 1 88.19 172 ALA B CA 1
ATOM 3902 C C . ALA B 1 172 ? 8.797 4.836 19.344 1 88.19 172 ALA B C 1
ATOM 3904 O O . ALA B 1 172 ? 9.102 5.891 19.906 1 88.19 172 ALA B O 1
ATOM 3905 N N . LEU B 1 173 ? 7.609 4.594 18.859 1 92.25 173 LEU B N 1
ATOM 3906 C CA . LEU B 1 173 ? 6.547 5.586 18.984 1 92.25 173 LEU B CA 1
ATOM 3907 C C . LEU B 1 173 ? 6.281 5.922 20.438 1 92.25 173 LEU B C 1
ATOM 3909 O O . LEU B 1 173 ? 6.07 7.086 20.797 1 92.25 173 LEU B O 1
ATOM 3913 N N . ARG B 1 174 ? 6.348 4.941 21.359 1 93.69 174 ARG B N 1
ATOM 3914 C CA . ARG B 1 174 ? 6.172 5.137 22.781 1 93.69 174 ARG B CA 1
ATOM 3915 C C . ARG B 1 174 ? 7.207 6.105 23.344 1 93.69 174 ARG B C 1
ATOM 3917 O O . ARG B 1 174 ? 6.875 7.004 24.125 1 93.69 174 ARG B O 1
ATOM 3924 N N . THR B 1 175 ? 8.375 5.906 22.906 1 93.44 175 THR B N 1
ATOM 3925 C CA . THR B 1 175 ? 9.477 6.742 23.375 1 93.44 175 THR B CA 1
ATOM 3926 C C . THR B 1 175 ? 9.266 8.195 22.969 1 93.44 175 THR B C 1
ATOM 3928 O O . THR B 1 175 ? 9.516 9.109 23.75 1 93.44 175 THR B O 1
ATOM 3931 N N . TYR B 1 176 ? 8.82 8.406 21.781 1 94.19 176 TYR B N 1
ATOM 3932 C CA . TYR B 1 176 ? 8.547 9.758 21.297 1 94.19 176 TYR B CA 1
ATOM 3933 C C . TYR B 1 176 ? 7.449 10.422 22.125 1 94.19 176 TYR B C 1
ATOM 3935 O O . TYR B 1 176 ? 7.594 11.578 22.531 1 94.19 176 TYR B O 1
ATOM 3943 N N . LEU B 1 177 ? 6.379 9.672 22.375 1 95.94 177 LEU B N 1
ATOM 3944 C CA . LEU B 1 177 ? 5.227 10.266 23.047 1 95.94 177 LEU B CA 1
ATOM 3945 C C . LEU B 1 177 ? 5.531 10.555 24.516 1 95.94 177 LEU B C 1
ATOM 3947 O O . LEU B 1 177 ? 5.082 11.57 25.062 1 95.94 177 LEU B O 1
ATOM 3951 N N . GLU B 1 178 ? 6.32 9.695 25.109 1 96.25 178 GLU B N 1
ATOM 3952 C CA . GLU B 1 178 ? 6.73 9.922 26.5 1 96.25 178 GLU B CA 1
ATOM 3953 C C . GLU B 1 178 ? 7.566 11.195 26.625 1 96.25 178 GLU B C 1
ATOM 3955 O O . GLU B 1 178 ? 7.309 12.031 27.484 1 96.25 178 GLU B O 1
ATOM 3960 N N . ALA B 1 179 ? 8.523 11.312 25.797 1 95.94 179 ALA B N 1
ATOM 3961 C CA . ALA B 1 179 ? 9.406 12.477 25.812 1 95.94 179 ALA B CA 1
ATOM 3962 C C . ALA B 1 179 ? 8.641 13.758 25.5 1 95.94 179 ALA B C 1
ATOM 3964 O O . ALA B 1 179 ? 8.875 14.797 26.125 1 95.94 179 ALA B O 1
ATOM 3965 N N . LEU B 1 180 ? 7.789 13.68 24.578 1 96.19 180 LEU B N 1
ATOM 3966 C CA . LEU B 1 180 ? 7 14.828 24.156 1 96.19 180 LEU B CA 1
ATOM 3967 C C . LEU B 1 180 ? 6.098 15.32 25.281 1 96.19 180 LEU B C 1
ATOM 3969 O O . LEU B 1 180 ? 5.965 16.531 25.484 1 96.19 180 LEU B O 1
ATOM 3973 N N . LYS B 1 181 ? 5.438 14.398 25.938 1 96.19 181 LYS B N 1
ATOM 3974 C CA . LYS B 1 181 ? 4.52 14.766 27.016 1 96.19 181 LYS B CA 1
ATOM 3975 C C . LYS B 1 181 ? 5.242 15.531 28.109 1 96.19 181 LYS B C 1
ATOM 3977 O O . LYS B 1 181 ? 4.727 16.516 28.641 1 96.19 181 LYS B O 1
ATOM 3982 N N . VAL B 1 182 ? 6.402 15.102 28.453 1 96.38 182 VAL B N 1
ATOM 3983 C CA . VAL B 1 182 ? 7.223 15.781 29.453 1 96.38 182 VAL B CA 1
ATOM 3984 C C . VAL B 1 182 ? 7.574 17.188 28.953 1 96.38 182 VAL B C 1
ATOM 3986 O O . VAL B 1 182 ? 7.48 18.156 29.703 1 96.38 182 VAL B O 1
ATOM 3989 N N . GLU B 1 183 ? 7.965 17.281 27.719 1 95.62 183 GLU B N 1
ATOM 3990 C CA . GLU B 1 183 ? 8.352 18.578 27.156 1 95.62 183 GLU B CA 1
ATOM 3991 C C . GLU B 1 183 ? 7.168 19.547 27.125 1 95.62 183 GLU B C 1
ATOM 3993 O O . GLU B 1 183 ? 7.328 20.734 27.344 1 95.62 183 GLU B O 1
ATOM 3998 N N . ILE B 1 184 ? 6.016 19.031 26.781 1 95.06 184 ILE B N 1
ATOM 3999 C CA . ILE B 1 184 ? 4.805 19.844 26.781 1 95.06 184 ILE B CA 1
ATOM 4000 C C . ILE B 1 184 ? 4.547 20.406 28.172 1 95.06 184 ILE B C 1
ATOM 4002 O O . ILE B 1 184 ? 4.242 21.594 28.312 1 95.06 184 ILE B O 1
ATOM 4006 N N . ASP B 1 185 ? 4.727 19.578 29.125 1 94.38 185 ASP B N 1
ATOM 4007 C CA . ASP B 1 185 ? 4.543 20 30.516 1 94.38 185 ASP B CA 1
ATOM 4008 C C . ASP B 1 185 ? 5.516 21.109 30.891 1 94.38 185 ASP B C 1
ATOM 4010 O O . ASP B 1 185 ? 5.117 22.109 31.5 1 94.38 185 ASP B O 1
ATOM 4014 N N . VAL B 1 186 ? 6.703 20.906 30.531 1 92.69 186 VAL B N 1
ATOM 4015 C CA . VAL B 1 186 ? 7.73 21.906 30.812 1 92.69 186 VAL B CA 1
ATOM 4016 C C . VAL B 1 186 ? 7.355 23.234 30.172 1 92.69 186 VAL B C 1
ATOM 4018 O O . VAL B 1 186 ? 7.469 24.281 30.812 1 92.69 186 VAL B O 1
ATOM 4021 N N . GLY B 1 187 ? 6.926 23.188 28.969 1 89.44 187 GLY B N 1
ATOM 4022 C CA . GLY B 1 187 ? 6.527 24.406 28.266 1 89.44 187 GLY B CA 1
ATOM 4023 C C . GLY B 1 187 ? 5.363 25.125 28.922 1 89.44 187 GLY B C 1
ATOM 4024 O O . GLY B 1 187 ? 5.367 26.344 29.016 1 89.44 187 GLY B O 1
ATOM 4025 N N . LEU B 1 188 ? 4.449 24.406 29.406 1 89.5 188 LEU B N 1
ATOM 4026 C CA . LEU B 1 188 ? 3.264 24.969 30.031 1 89.5 188 LEU B CA 1
ATOM 4027 C C . LEU B 1 188 ? 3.605 25.594 31.375 1 89.5 188 LEU B C 1
ATOM 4029 O O . LEU B 1 188 ? 3.141 26.703 31.688 1 89.5 188 LEU B O 1
ATOM 4033 N N . VAL B 1 189 ? 4.414 24.906 32.062 1 89.31 189 VAL B N 1
ATOM 4034 C CA . VAL B 1 189 ? 4.801 25.375 33.375 1 89.31 189 VAL B CA 1
ATOM 4035 C C . VAL B 1 189 ? 5.594 26.688 33.25 1 89.31 189 VAL B C 1
ATOM 4037 O O . VAL B 1 189 ? 5.355 27.641 34 1 89.31 189 VAL B O 1
ATOM 4040 N N . LYS B 1 190 ? 6.422 26.75 32.312 1 88.06 190 LYS B N 1
ATOM 4041 C CA . LYS B 1 190 ? 7.242 27.938 32.094 1 88.06 190 LYS B CA 1
ATOM 4042 C C . LYS B 1 190 ? 6.387 29.109 31.641 1 88.06 190 LYS B C 1
ATOM 4044 O O . LYS B 1 190 ? 6.742 30.266 31.875 1 88.06 190 LYS B O 1
ATOM 4049 N N . ALA B 1 191 ? 5.285 28.797 31.047 1 83.06 191 ALA B N 1
ATOM 4050 C CA . ALA B 1 191 ? 4.391 29.828 30.547 1 83.06 191 ALA B CA 1
ATOM 4051 C C . ALA B 1 191 ? 3.457 30.328 31.641 1 83.06 191 ALA B C 1
ATOM 4053 O O . ALA B 1 191 ? 2.652 31.234 31.422 1 83.06 191 ALA B O 1
ATOM 4054 N N . GLY B 1 192 ? 3.586 29.781 32.875 1 80.94 192 GLY B N 1
ATOM 4055 C CA . GLY B 1 192 ? 2.877 30.312 34.031 1 80.94 192 GLY B CA 1
ATOM 4056 C C . GLY B 1 192 ? 1.637 29.516 34.375 1 80.94 192 GLY B C 1
ATOM 4057 O O . GLY B 1 192 ? 0.817 29.969 35.188 1 80.94 192 GLY B O 1
ATOM 4058 N N . GLY B 1 193 ? 1.449 28.438 33.531 1 76.88 193 GLY B N 1
ATOM 4059 C CA . GLY B 1 193 ? 0.268 27.641 33.844 1 76.88 193 GLY B CA 1
ATOM 4060 C C . GLY B 1 193 ? 0.204 26.344 33.094 1 76.88 193 GLY B C 1
ATOM 4061 O O . GLY B 1 193 ? 1.087 26.047 32.281 1 76.88 193 GLY B O 1
ATOM 4062 N N . ILE B 1 194 ? -0.937 25.609 33.438 1 73.31 194 ILE B N 1
ATOM 4063 C CA . ILE B 1 194 ? -1.126 24.281 32.875 1 73.31 194 ILE B CA 1
ATOM 4064 C C . ILE B 1 194 ? -2.311 24.297 31.906 1 73.31 194 ILE B C 1
ATOM 4066 O O . ILE B 1 194 ? -2.9 23.25 31.625 1 73.31 194 ILE B O 1
ATOM 4070 N N . ASP B 1 195 ? -2.547 25.516 31.469 1 79 195 ASP B N 1
ATOM 4071 C CA . ASP B 1 195 ? -3.648 25.578 30.516 1 79 195 ASP B CA 1
ATOM 4072 C C . ASP B 1 195 ? -3.277 24.891 29.188 1 79 195 ASP B C 1
ATOM 4074 O O . ASP B 1 195 ? -2.508 25.438 28.406 1 79 195 ASP B O 1
ATOM 4078 N N . GLU B 1 196 ? -3.824 23.75 28.891 1 80.06 196 GLU B N 1
ATOM 4079 C CA . GLU B 1 196 ? -3.482 22.906 27.75 1 80.06 196 GLU B CA 1
ATOM 4080 C C . GLU B 1 196 ? -3.857 23.578 26.438 1 80.06 196 GLU B C 1
ATOM 4082 O O . GLU B 1 196 ? -3.354 23.219 25.375 1 80.06 196 GLU B O 1
ATOM 4087 N N . ASN B 1 197 ? -4.664 24.531 26.562 1 77.69 197 ASN B N 1
ATOM 4088 C CA . ASN B 1 197 ? -5.082 25.219 25.359 1 77.69 197 ASN B CA 1
ATOM 4089 C C . ASN B 1 197 ? -3.961 26.094 24.797 1 77.69 197 ASN B C 1
ATOM 4091 O O . ASN B 1 197 ? -4.031 26.531 23.641 1 77.69 197 ASN B O 1
ATOM 4095 N N . GLU B 1 198 ? -2.949 26.281 25.578 1 80.31 198 GLU B N 1
ATOM 4096 C CA . GLU B 1 198 ? -1.852 27.156 25.188 1 80.31 198 GLU B CA 1
ATOM 4097 C C . GLU B 1 198 ? -0.705 26.375 24.562 1 80.31 198 GLU B C 1
ATOM 4099 O O . GLU B 1 198 ? 0.266 26.953 24.078 1 80.31 198 GLU B O 1
ATOM 4104 N N . ARG B 1 199 ? -0.888 25.125 24.547 1 87.88 199 ARG B N 1
ATOM 4105 C CA . ARG B 1 199 ? 0.225 24.344 24.031 1 87.88 199 ARG B CA 1
ATOM 4106 C C . ARG B 1 199 ? 0.229 24.344 22.5 1 87.88 199 ARG B C 1
ATOM 4108 O O . ARG B 1 199 ? -0.795 24.625 21.875 1 87.88 199 ARG B O 1
ATOM 4115 N N . VAL B 1 200 ? 1.363 24.156 21.953 1 93.88 200 VAL B N 1
ATOM 4116 C CA . VAL B 1 200 ? 1.493 23.906 20.516 1 93.88 200 VAL B CA 1
ATOM 4117 C C . VAL B 1 200 ? 0.83 22.562 20.172 1 93.88 200 VAL B C 1
ATOM 4119 O O . VAL B 1 200 ? 1.146 21.531 20.766 1 93.88 200 VAL B O 1
ATOM 4122 N N . ALA B 1 201 ? -0.142 22.609 19.312 1 96.38 201 ALA B N 1
ATOM 4123 C CA . ALA B 1 201 ? -0.754 21.359 18.875 1 96.38 201 ALA B CA 1
ATOM 4124 C C . ALA B 1 201 ? 0.279 20.438 18.234 1 96.38 201 ALA B C 1
ATOM 4126 O O . ALA B 1 201 ? 1.118 20.891 17.438 1 96.38 201 ALA B O 1
ATOM 4127 N N . VAL B 1 202 ? 0.226 19.172 18.594 1 97.62 202 VAL B N 1
ATOM 4128 C CA . VAL B 1 202 ? 1.188 18.203 18.078 1 97.62 202 VAL B CA 1
ATOM 4129 C C . VAL B 1 202 ? 0.46 17.109 17.281 1 97.62 202 VAL B C 1
ATOM 4131 O O . VAL B 1 202 ? -0.563 16.594 17.734 1 97.62 202 VAL B O 1
ATOM 4134 N N . GLY B 1 203 ? 0.95 16.844 16.125 1 97.19 203 GLY B N 1
ATOM 4135 C CA . GLY B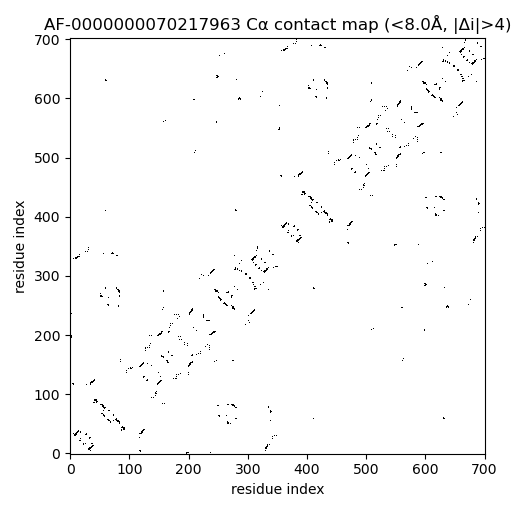 1 203 ? 0.461 15.734 15.32 1 97.19 203 GLY B CA 1
ATOM 4136 C C . GLY B 1 203 ? 1.559 14.781 14.891 1 97.19 203 GLY B C 1
ATOM 4137 O O . GLY B 1 203 ? 2.744 15.109 14.977 1 97.19 203 GLY B O 1
ATOM 4138 N N . ILE B 1 204 ? 1.19 13.609 14.508 1 97 204 ILE B N 1
ATOM 4139 C CA . ILE B 1 204 ? 2.104 12.641 13.906 1 97 204 ILE B CA 1
ATOM 4140 C C . ILE B 1 204 ? 1.647 12.312 12.484 1 97 204 ILE B C 1
ATOM 4142 O O . ILE B 1 204 ? 0.447 12.242 12.211 1 97 204 ILE B O 1
ATOM 4146 N N . LYS B 1 205 ? 2.627 12.258 11.609 1 97.31 205 LYS B N 1
ATOM 4147 C CA . LYS B 1 205 ? 2.385 11.789 10.25 1 97.31 205 LYS B CA 1
ATOM 4148 C C . LYS B 1 205 ? 2.811 10.336 10.086 1 97.31 205 LYS B C 1
ATOM 4150 O O . LYS B 1 205 ? 3.975 9.992 10.305 1 97.31 205 LYS B O 1
ATOM 4155 N N . ILE B 1 206 ? 1.863 9.523 9.688 1 96 206 ILE B N 1
ATOM 4156 C CA . ILE B 1 206 ? 2.127 8.094 9.711 1 96 206 ILE B CA 1
ATOM 4157 C C . ILE B 1 206 ? 2.189 7.551 8.289 1 96 206 ILE B C 1
ATOM 4159 O O . ILE B 1 206 ? 1.615 8.141 7.367 1 96 206 ILE B O 1
ATOM 4163 N N . PRO B 1 207 ? 2.945 6.445 8.094 1 94.5 207 PRO B N 1
ATOM 4164 C CA . PRO B 1 207 ? 2.85 5.738 6.816 1 94.5 207 PRO B CA 1
ATOM 4165 C C . PRO B 1 207 ? 1.508 5.031 6.633 1 94.5 207 PRO B C 1
ATOM 4167 O O . PRO B 1 207 ? 0.749 4.879 7.594 1 94.5 207 PRO B O 1
ATOM 4170 N N . PRO B 1 208 ? 1.171 4.672 5.449 1 95.81 208 PRO B N 1
ATOM 4171 C CA . PRO B 1 208 ? -0.062 3.896 5.301 1 95.81 208 PRO B CA 1
ATOM 4172 C C . PRO B 1 208 ? 0.026 2.521 5.961 1 95.81 208 PRO B C 1
ATOM 4174 O O . PRO B 1 208 ? 1.04 1.831 5.824 1 95.81 208 PRO B O 1
ATOM 4177 N N . TYR B 1 209 ? -0.96 2.232 6.711 1 94.12 209 TYR B N 1
ATOM 4178 C CA . TYR B 1 209 ? -1.104 0.902 7.293 1 94.12 209 TYR B CA 1
ATOM 4179 C C . TYR B 1 209 ? -1.854 -0.028 6.348 1 94.12 209 TYR B C 1
ATOM 4181 O O . TYR B 1 209 ? -2.793 0.393 5.668 1 94.12 209 TYR B O 1
ATOM 4189 N N . THR B 1 210 ? -1.447 -1.331 6.359 1 93.44 210 THR B N 1
ATOM 4190 C CA . THR B 1 210 ? -1.982 -2.213 5.328 1 93.44 210 THR B CA 1
ATOM 4191 C C . THR B 1 210 ? -2.652 -3.434 5.953 1 93.44 210 THR B C 1
ATOM 4193 O O . THR B 1 210 ? -3.27 -4.238 5.254 1 93.44 210 THR B O 1
ATOM 4196 N N . TYR B 1 211 ? -2.551 -3.623 7.262 1 89.94 211 TYR B N 1
ATOM 4197 C CA . TYR B 1 211 ? -3.232 -4.719 7.945 1 89.94 211 TYR B CA 1
ATOM 4198 C C . TYR B 1 211 ? -3.586 -4.332 9.375 1 89.94 211 TYR B C 1
ATOM 4200 O O . TYR B 1 211 ? -3.041 -3.367 9.922 1 89.94 211 TYR B O 1
ATOM 4208 N N . GLN B 1 212 ? -4.379 -4.984 10.078 1 89.81 212 GLN B N 1
ATOM 4209 C CA . GLN B 1 212 ? -5.102 -4.613 11.289 1 89.81 212 GLN B CA 1
ATOM 4210 C C . GLN B 1 212 ? -4.141 -4.355 12.445 1 89.81 212 GLN B C 1
ATOM 4212 O O . GLN B 1 212 ? -4.336 -3.414 13.219 1 89.81 212 GLN B O 1
ATOM 4217 N N . GLU B 1 213 ? -3.08 -5.148 12.609 1 88.75 213 GLU B N 1
ATOM 4218 C CA . GLU B 1 213 ? -2.188 -5.062 13.766 1 88.75 213 GLU B CA 1
ATOM 4219 C C . GLU B 1 213 ? -1.445 -3.73 13.789 1 88.75 213 GLU B C 1
ATOM 4221 O O . GLU B 1 213 ? -1.079 -3.238 14.859 1 88.75 213 GLU B O 1
ATOM 4226 N N . GLN B 1 214 ? -1.238 -3.17 12.625 1 91.81 214 GLN B N 1
ATOM 4227 C CA . GLN B 1 214 ? -0.593 -1.861 12.578 1 91.81 214 GLN B CA 1
ATOM 4228 C C . GLN B 1 214 ? -1.483 -0.785 13.195 1 91.81 214 GLN B C 1
ATOM 4230 O O . GLN B 1 214 ? -1.006 0.07 13.938 1 91.81 214 GLN B O 1
ATOM 4235 N N . PHE B 1 215 ? -2.799 -0.856 12.898 1 95.12 215 PHE B N 1
ATOM 4236 C CA . PHE B 1 215 ? -3.754 0.082 13.477 1 95.12 215 PHE B CA 1
ATOM 4237 C C . PHE B 1 215 ? -3.855 -0.107 14.984 1 95.12 215 PHE B C 1
ATOM 4239 O O . PHE B 1 215 ? -3.883 0.869 15.734 1 95.12 215 PHE B O 1
ATOM 4246 N N . GLU B 1 216 ? -3.91 -1.349 15.359 1 93.56 216 GLU B N 1
ATOM 4247 C CA . GLU B 1 216 ? -4.004 -1.677 16.781 1 93.56 216 GLU B CA 1
ATOM 4248 C C . GLU B 1 216 ? -2.777 -1.188 17.547 1 93.56 216 GLU B C 1
ATOM 4250 O O . GLU B 1 216 ? -2.889 -0.741 18.688 1 93.56 216 GLU B O 1
ATOM 4255 N N . GLY B 1 217 ? -1.638 -1.347 16.875 1 93.25 217 GLY B N 1
ATOM 4256 C CA . GLY B 1 217 ? -0.418 -0.848 17.484 1 93.25 217 GLY B CA 1
ATOM 4257 C C . GLY B 1 217 ? -0.442 0.649 17.734 1 93.25 217 GLY B C 1
ATOM 4258 O O . GLY B 1 217 ? -0.092 1.109 18.828 1 93.25 217 GLY B O 1
ATOM 4259 N N . LEU B 1 218 ? -0.851 1.413 16.734 1 95.38 218 LEU B N 1
ATOM 4260 C CA . LEU B 1 218 ? -0.974 2.861 16.875 1 95.38 218 LEU B CA 1
ATOM 4261 C C . LEU B 1 218 ? -1.924 3.221 18.016 1 95.38 218 LEU B C 1
ATOM 4263 O O . LEU B 1 218 ? -1.579 4.02 18.891 1 95.38 218 LEU B O 1
ATOM 4267 N N . LEU B 1 219 ? -3.111 2.609 18.031 1 96.88 219 LEU B N 1
ATOM 4268 C CA . LEU B 1 219 ? -4.113 2.895 19.047 1 96.88 219 LEU B CA 1
ATOM 4269 C C . LEU B 1 219 ? -3.592 2.533 20.438 1 96.88 219 LEU B C 1
ATOM 4271 O O . LEU B 1 219 ? -3.84 3.256 21.406 1 96.88 219 LEU B O 1
ATOM 4275 N N . GLY B 1 220 ? -2.943 1.385 20.453 1 96.25 220 GLY B N 1
ATOM 4276 C CA . GLY B 1 220 ? -2.379 0.952 21.719 1 96.25 220 GLY B CA 1
ATOM 4277 C C . GLY B 1 220 ? -1.436 1.97 22.328 1 96.25 220 GLY B C 1
ATOM 4278 O O . GLY B 1 220 ? -1.528 2.273 23.531 1 96.25 220 GLY B O 1
ATOM 4279 N N . VAL B 1 221 ? -0.566 2.516 21.531 1 96.19 221 VAL B N 1
ATOM 4280 C CA . VAL B 1 221 ? 0.416 3.473 22.031 1 96.19 221 VAL B CA 1
ATOM 4281 C C . VAL B 1 221 ? -0.281 4.773 22.422 1 96.19 221 VAL B C 1
ATOM 4283 O O . VAL B 1 221 ? 0.074 5.402 23.422 1 96.19 221 VAL B O 1
ATOM 4286 N N . LEU B 1 222 ? -1.257 5.227 21.641 1 97.25 222 LEU B N 1
ATOM 4287 C CA . LEU B 1 222 ? -2.01 6.434 21.969 1 97.25 222 LEU B CA 1
ATOM 4288 C C . LEU B 1 222 ? -2.744 6.281 23.297 1 97.25 222 LEU B C 1
ATOM 4290 O O . LEU B 1 222 ? -2.732 7.195 24.125 1 97.25 222 LEU B O 1
ATOM 4294 N N . LYS B 1 223 ? -3.324 5.094 23.5 1 96.81 223 LYS B N 1
ATOM 4295 C CA . LYS B 1 223 ? -4.012 4.82 24.766 1 96.81 223 LYS B CA 1
ATOM 4296 C C . LYS B 1 223 ? -3.043 4.855 25.938 1 96.81 223 LYS B C 1
ATOM 4298 O O . LYS B 1 223 ? -3.35 5.434 26.984 1 96.81 223 LYS B O 1
ATOM 4303 N N . GLU B 1 224 ? -1.95 4.262 25.734 1 96.56 224 GLU B N 1
ATOM 4304 C CA . GLU B 1 224 ? -0.93 4.238 26.766 1 96.56 224 GLU B CA 1
ATOM 4305 C C . GLU B 1 224 ? -0.46 5.648 27.125 1 96.56 224 GLU B C 1
ATOM 4307 O O . GLU B 1 224 ? -0.152 5.938 28.281 1 96.56 224 GLU B O 1
ATOM 4312 N N . SER B 1 225 ? -0.42 6.465 26.109 1 95.94 225 SER B N 1
ATOM 4313 C CA . SER B 1 225 ? 0.123 7.805 26.297 1 95.94 225 SER B CA 1
ATOM 4314 C C . SER B 1 225 ? -0.752 8.633 27.234 1 95.94 225 SER B C 1
ATOM 4316 O O . SER B 1 225 ? -0.274 9.57 27.875 1 95.94 225 SER B O 1
ATOM 4318 N N . VAL B 1 226 ? -1.996 8.32 27.359 1 95.44 226 VAL B N 1
ATOM 4319 C CA . VAL B 1 226 ? -2.918 9 28.25 1 95.44 226 VAL B CA 1
ATOM 4320 C C . VAL B 1 226 ? -2.459 8.812 29.703 1 95.44 226 VAL B C 1
ATOM 4322 O O . VAL B 1 226 ? -2.541 9.734 30.516 1 95.44 226 VAL B O 1
ATOM 4325 N N . SER B 1 227 ? -1.865 7.652 29.953 1 95.31 227 SER B N 1
ATOM 4326 C CA . SER B 1 227 ? -1.482 7.312 31.312 1 95.31 227 SER B CA 1
ATOM 4327 C C . SER B 1 227 ? -0.007 7.605 31.562 1 95.31 227 SER B C 1
ATOM 4329 O O . SER B 1 227 ? 0.48 7.457 32.688 1 95.31 227 SER B O 1
ATOM 4331 N N . MET B 1 228 ? 0.669 7.988 30.547 1 95.31 228 MET B N 1
ATOM 4332 C CA . MET B 1 228 ? 2.076 8.344 30.719 1 95.31 228 MET B CA 1
ATOM 4333 C C . MET B 1 228 ? 2.225 9.609 31.562 1 95.31 228 MET B C 1
ATOM 4335 O O . MET B 1 228 ? 1.312 10.43 31.609 1 95.31 228 MET B O 1
ATOM 4339 N N . LYS B 1 229 ? 3.33 9.781 32.25 1 93.12 229 LYS B N 1
ATOM 4340 C CA . LYS B 1 229 ? 3.586 10.977 33.062 1 93.12 229 LYS B CA 1
ATOM 4341 C C . LYS B 1 229 ? 3.914 12.172 32.156 1 93.12 229 LYS B C 1
ATOM 4343 O O . LYS B 1 229 ? 4.602 12.031 31.156 1 93.12 229 LYS B O 1
ATOM 4348 N N . PRO B 1 230 ? 3.48 13.352 32.562 1 94.06 230 PRO B N 1
ATOM 4349 C CA . PRO B 1 230 ? 2.598 13.617 33.719 1 94.06 230 PRO B CA 1
ATOM 4350 C C . PRO B 1 230 ? 1.146 13.227 33.438 1 94.06 230 PRO B C 1
ATOM 4352 O O . PRO B 1 230 ? 0.6 13.57 32.375 1 94.06 230 PRO B O 1
ATOM 4355 N N . VAL B 1 231 ? 0.411 12.719 34.312 1 92.12 231 VAL B N 1
ATOM 4356 C CA . VAL B 1 231 ? -0.858 12.031 34.125 1 92.12 231 VAL B CA 1
ATOM 4357 C C . VAL B 1 231 ? -1.99 13.047 34 1 92.12 231 VAL B C 1
ATOM 4359 O O . VAL B 1 231 ? -3.08 12.719 33.531 1 92.12 231 VAL B O 1
ATOM 4362 N N . TYR B 1 232 ? -1.701 14.266 34.438 1 90.88 232 TYR B N 1
ATOM 4363 C CA . TYR B 1 232 ? -2.77 15.258 34.406 1 90.88 232 TYR B CA 1
ATOM 4364 C C . TYR B 1 232 ? -2.928 15.828 33 1 90.88 232 TYR B C 1
ATOM 4366 O O . TYR B 1 232 ? -3.928 16.484 32.688 1 90.88 232 TYR B O 1
ATOM 4374 N N . LEU B 1 233 ? -1.896 15.633 32.188 1 91.88 233 LEU B N 1
ATOM 4375 C CA . LEU B 1 233 ? -1.988 16.062 30.781 1 91.88 233 LEU B CA 1
ATOM 4376 C C . LEU B 1 233 ? -2.654 14.992 29.922 1 91.88 233 LEU B C 1
ATOM 4378 O O . LEU B 1 233 ? -2.424 13.797 30.125 1 91.88 233 LEU B O 1
ATOM 4382 N N . SER B 1 234 ? -3.432 15.391 28.984 1 91.56 234 SER B N 1
ATOM 4383 C CA . SER B 1 234 ? -4.059 14.492 28.031 1 91.56 234 SER B CA 1
ATOM 4384 C C . SER B 1 234 ? -3.029 13.906 27.062 1 91.56 234 SER B C 1
ATOM 4386 O O . SER B 1 234 ? -1.83 14.156 27.203 1 91.56 234 SER B O 1
ATOM 4388 N N . CYS B 1 235 ? -3.477 13.047 26.141 1 93.88 235 CYS B N 1
ATOM 4389 C CA . CYS B 1 235 ? -2.656 12.523 25.047 1 93.88 235 CYS B CA 1
ATOM 4390 C C . CYS B 1 235 ? -1.884 13.648 24.359 1 93.88 235 CYS B C 1
ATOM 4392 O O . CYS B 1 235 ? -2.451 14.695 24.047 1 93.88 235 CYS B O 1
ATOM 4394 N N . PRO B 1 236 ? -0.605 13.438 24.25 1 95.44 236 PRO B N 1
ATOM 4395 C CA . PRO B 1 236 ? 0.196 14.508 23.656 1 95.44 236 PRO B CA 1
ATOM 4396 C C . PRO B 1 236 ? -0.078 14.695 22.172 1 95.44 236 PRO B C 1
ATOM 4398 O O . PRO B 1 236 ? 0.363 15.68 21.578 1 95.44 236 PRO B O 1
ATOM 4401 N N . VAL B 1 237 ? -0.775 13.805 21.547 1 96.75 237 VAL B N 1
ATOM 4402 C CA . VAL B 1 237 ? -1.084 13.891 20.125 1 96.75 237 VAL B CA 1
ATOM 4403 C C . VAL B 1 237 ? -2.457 14.531 19.922 1 96.75 237 VAL B C 1
ATOM 4405 O O . VAL B 1 237 ? -3.457 14.039 20.453 1 96.75 237 VAL B O 1
ATOM 4408 N N . ASP B 1 238 ? -2.439 15.602 19.156 1 97 238 ASP B N 1
ATOM 4409 C CA . ASP B 1 238 ? -3.678 16.344 18.922 1 97 238 ASP B CA 1
ATOM 4410 C C . ASP B 1 238 ? -4.266 15.992 17.547 1 97 238 ASP B C 1
ATOM 4412 O O . ASP B 1 238 ? -5.465 16.156 17.328 1 97 238 ASP B O 1
ATOM 4416 N N . PHE B 1 239 ? -3.418 15.586 16.594 1 97.88 239 PHE B N 1
ATOM 4417 C CA . PHE B 1 239 ? -3.918 15.211 15.273 1 97.88 239 PHE B CA 1
ATOM 4418 C C . PHE B 1 239 ? -3.012 14.172 14.625 1 97.88 239 PHE B C 1
ATOM 4420 O O . PHE B 1 239 ? -1.85 14.031 15.008 1 97.88 239 PHE B O 1
ATOM 4427 N N . ILE B 1 240 ? -3.559 13.398 13.742 1 97.94 240 ILE B N 1
ATOM 4428 C CA . ILE B 1 240 ? -2.85 12.414 12.938 1 97.94 240 ILE B CA 1
ATOM 4429 C C . ILE B 1 240 ? -2.982 12.766 11.453 1 97.94 240 ILE B C 1
ATOM 4431 O O . ILE B 1 240 ? -4.094 12.961 10.953 1 97.94 240 ILE B O 1
ATOM 4435 N N . THR B 1 241 ? -1.854 12.984 10.82 1 98.12 241 THR B N 1
ATOM 4436 C CA . THR B 1 241 ? -1.854 13.094 9.367 1 98.12 241 THR B CA 1
ATOM 4437 C C . THR B 1 241 ? -1.712 11.719 8.719 1 98.12 241 THR B C 1
ATOM 4439 O O . THR B 1 241 ? -0.68 11.062 8.867 1 98.12 241 THR B O 1
ATOM 4442 N N . ALA B 1 242 ? -2.707 11.383 8.07 1 97.62 242 ALA B N 1
ATOM 4443 C CA . ALA B 1 242 ? -2.789 10.07 7.426 1 97.62 242 ALA B CA 1
ATOM 4444 C C . ALA B 1 242 ? -3.143 10.203 5.949 1 97.62 242 ALA B C 1
ATOM 4446 O O . ALA B 1 242 ? -4.238 10.656 5.605 1 97.62 242 ALA B O 1
ATOM 4447 N N . VAL B 1 243 ? -2.184 9.922 5.008 1 97.12 243 VAL B N 1
ATOM 4448 C CA . VAL B 1 243 ? -0.999 9.102 5.223 1 97.12 243 VAL B CA 1
ATOM 4449 C C . VAL B 1 243 ? 0.182 9.688 4.449 1 97.12 243 VAL B C 1
ATOM 4451 O O . VAL B 1 243 ? 0.008 10.586 3.625 1 97.12 243 VAL B O 1
ATOM 4454 N N . ASN B 1 244 ? 1.381 9.25 4.781 1 94.81 244 ASN B N 1
ATOM 4455 C CA . ASN B 1 244 ? 2.57 9.508 3.979 1 94.81 244 ASN B CA 1
ATOM 4456 C C . ASN B 1 244 ? 2.613 8.617 2.738 1 94.81 244 ASN B C 1
ATOM 4458 O O . ASN B 1 244 ? 1.672 7.867 2.477 1 94.81 244 ASN B O 1
ATOM 4462 N N . THR B 1 245 ? 3.641 8.766 1.924 1 96.5 245 THR B N 1
ATOM 4463 C CA . THR B 1 245 ? 3.766 8.016 0.682 1 96.5 245 THR B CA 1
ATOM 4464 C C . THR B 1 245 ? 3.945 6.527 0.97 1 96.5 245 THR B C 1
ATOM 4466 O O . THR B 1 245 ? 4.398 6.148 2.053 1 96.5 245 THR B O 1
ATOM 4469 N N . LEU B 1 246 ? 3.494 5.723 0.09 1 96.19 246 LEU B N 1
ATOM 4470 C CA . LEU B 1 246 ? 3.598 4.27 0.189 1 96.19 246 LEU B CA 1
ATOM 4471 C C . LEU B 1 246 ? 4.957 3.787 -0.304 1 96.19 246 LEU B C 1
ATOM 4473 O O . LEU B 1 246 ? 5.246 3.85 -1.502 1 96.19 246 LEU B O 1
ATOM 4477 N N . GLY B 1 247 ? 5.734 3.242 0.578 1 93.31 247 GLY B N 1
ATOM 4478 C CA . GLY B 1 247 ? 7.086 2.805 0.267 1 93.31 247 GLY B CA 1
ATOM 4479 C C . GLY B 1 247 ? 7.125 1.533 -0.56 1 93.31 247 GLY B C 1
ATOM 4480 O O . GLY B 1 247 ? 6.082 0.944 -0.854 1 93.31 247 GLY B O 1
ATOM 4481 N N . SER B 1 248 ? 8.328 1.201 -0.976 1 94.69 248 SER B N 1
ATOM 4482 C CA . SER B 1 248 ? 8.664 -0.036 -1.672 1 94.69 248 SER B CA 1
ATOM 4483 C C . SER B 1 248 ? 8 -0.097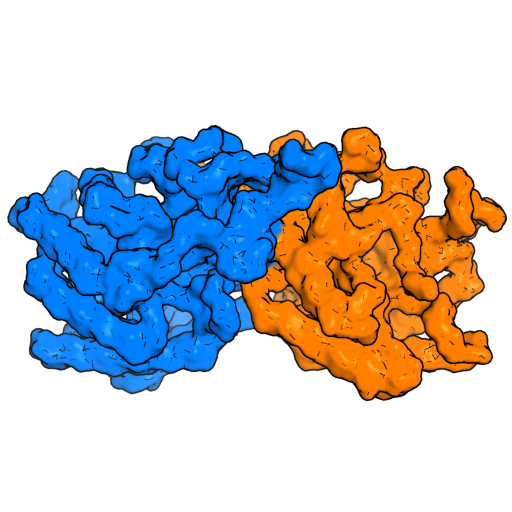 -3.045 1 94.69 248 SER B C 1
ATOM 4485 O O . SER B 1 248 ? 7.637 -1.176 -3.514 1 94.69 248 SER B O 1
ATOM 4487 N N . S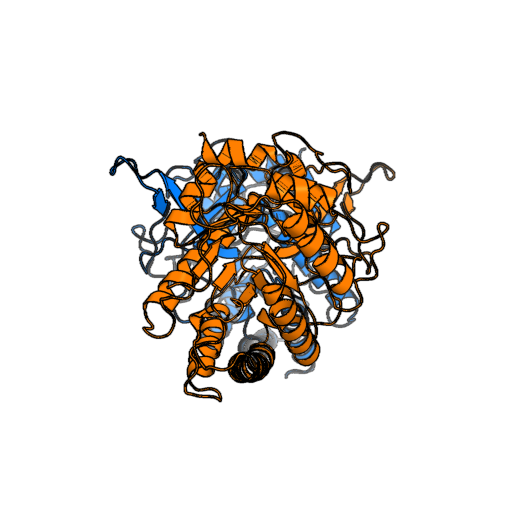ER B 1 249 ? 7.793 1.065 -3.691 1 97.81 249 SER B N 1
ATOM 4488 C CA . SER B 1 249 ? 7.195 1.126 -5.02 1 97.81 249 SER B CA 1
ATOM 4489 C C . SER B 1 249 ? 8.234 1.457 -6.082 1 97.81 249 SER B C 1
ATOM 4491 O O . SER B 1 249 ? 9.242 2.105 -5.793 1 97.81 249 SER B O 1
ATOM 4493 N N . LEU B 1 250 ? 8.008 0.998 -7.246 1 98.38 250 LEU B N 1
ATOM 4494 C CA . LEU B 1 250 ? 8.969 1.151 -8.336 1 98.38 250 LEU B CA 1
ATOM 4495 C C . LEU B 1 250 ? 8.258 1.45 -9.648 1 98.38 250 LEU B C 1
ATOM 4497 O O . LEU B 1 250 ? 7.242 0.825 -9.969 1 98.38 250 LEU B O 1
ATOM 4501 N N . LEU B 1 251 ? 8.672 2.467 -10.336 1 97.88 251 LEU B N 1
ATOM 4502 C CA . LEU B 1 251 ? 8.203 2.807 -11.672 1 97.88 251 LEU B CA 1
ATOM 4503 C C . LEU B 1 251 ? 9.281 2.516 -12.719 1 97.88 251 LEU B C 1
ATOM 4505 O O . LEU B 1 251 ? 10.43 2.926 -12.555 1 97.88 251 LEU B O 1
ATOM 4509 N N . MET B 1 252 ? 8.867 1.825 -13.688 1 96.75 252 MET B N 1
ATOM 4510 C CA . MET B 1 252 ? 9.789 1.453 -14.758 1 96.75 252 MET B CA 1
ATOM 4511 C C . MET B 1 252 ? 9.398 2.123 -16.078 1 96.75 252 MET B C 1
ATOM 4513 O O . MET B 1 252 ? 8.211 2.248 -16.375 1 96.75 252 MET B O 1
ATOM 4517 N N . VAL B 1 253 ? 10.383 2.521 -16.812 1 90.44 253 VAL B N 1
ATOM 4518 C CA . VAL B 1 253 ? 10.148 3.141 -18.109 1 90.44 253 VAL B CA 1
ATOM 4519 C C . VAL B 1 253 ? 11.031 2.475 -19.172 1 90.44 253 VAL B C 1
ATOM 4521 O O . VAL B 1 253 ? 12.055 1.87 -18.844 1 90.44 253 VAL B O 1
ATOM 4524 N N . PRO B 1 254 ? 10.539 2.541 -20.438 1 88.56 254 PRO B N 1
ATOM 4525 C CA . PRO B 1 254 ? 11.414 2.02 -21.484 1 88.56 254 PRO B CA 1
ATOM 4526 C C . PRO B 1 254 ? 12.781 2.686 -21.5 1 88.56 254 PRO B C 1
ATOM 4528 O O . PRO B 1 254 ? 12.891 3.891 -21.266 1 88.56 254 PRO B O 1
ATOM 4531 N N . ASP B 1 255 ? 13.781 1.821 -21.656 1 84.88 255 ASP B N 1
ATOM 4532 C CA . ASP B 1 255 ? 15.141 2.336 -21.766 1 84.88 255 ASP B CA 1
ATOM 4533 C C . ASP B 1 255 ? 15.453 2.754 -23.203 1 84.88 255 ASP B C 1
ATOM 4535 O O . ASP B 1 255 ? 15.719 1.908 -24.062 1 84.88 255 ASP B O 1
ATOM 4539 N N . THR B 1 256 ? 15.445 3.93 -23.453 1 73.75 256 THR B N 1
ATOM 4540 C CA . THR B 1 256 ? 15.602 4.445 -24.812 1 73.75 256 THR B CA 1
ATOM 4541 C C . THR B 1 256 ? 17.047 4.309 -25.266 1 73.75 256 THR B C 1
ATOM 4543 O O . THR B 1 256 ? 17.328 4.402 -26.469 1 73.75 256 THR B O 1
ATOM 4546 N N . GLU B 1 257 ? 17.969 4.148 -24.406 1 68.88 257 GLU B N 1
ATOM 4547 C CA . GLU B 1 257 ? 19.375 4.027 -24.781 1 68.88 257 GLU B CA 1
ATOM 4548 C C . GLU B 1 257 ? 19.703 2.607 -25.234 1 68.88 257 GLU B C 1
ATOM 4550 O O . GLU B 1 257 ? 20.641 2.398 -26.016 1 68.88 257 GLU B O 1
ATOM 4555 N N . VAL B 1 258 ? 18.984 1.669 -24.672 1 61.5 258 VAL B N 1
ATOM 4556 C CA . VAL B 1 258 ? 19.203 0.282 -25.062 1 61.5 258 VAL B CA 1
ATOM 4557 C C . VAL B 1 258 ? 17.969 -0.275 -25.75 1 61.5 258 VAL B C 1
ATOM 4559 O O . VAL B 1 258 ? 16.844 0.075 -25.391 1 61.5 258 VAL B O 1
ATOM 4562 N N . ASP B 1 259 ? 17.891 -0.531 -26.953 1 55.84 259 ASP B N 1
ATOM 4563 C CA . ASP B 1 259 ? 16.797 -0.92 -27.844 1 55.84 259 ASP B CA 1
ATOM 4564 C C . ASP B 1 259 ? 15.805 -1.831 -27.141 1 55.84 259 ASP B C 1
ATOM 4566 O O . ASP B 1 259 ? 14.664 -1.976 -27.594 1 55.84 259 ASP B O 1
ATOM 4570 N N . LYS B 1 260 ? 16.219 -2.541 -26.109 1 63.81 260 LYS B N 1
ATOM 4571 C CA . LYS B 1 260 ? 15.297 -3.549 -25.594 1 63.81 260 LYS B CA 1
ATOM 4572 C C . LYS B 1 260 ? 15.43 -3.691 -24.078 1 63.81 260 LYS B C 1
ATOM 4574 O O . LYS B 1 260 ? 16.531 -3.91 -23.562 1 63.81 260 LYS B O 1
ATOM 4579 N N . GLY B 1 261 ? 14.664 -2.607 -23.328 1 83.62 261 GLY B N 1
ATOM 4580 C CA . GLY B 1 261 ? 14.734 -2.822 -21.891 1 83.62 261 GLY B CA 1
ATOM 4581 C C . GLY B 1 261 ? 13.992 -1.77 -21.094 1 83.62 261 GLY B C 1
ATOM 4582 O O . GLY B 1 261 ? 13.414 -0.846 -21.656 1 83.62 261 GLY B O 1
ATOM 4583 N N . VAL B 1 262 ? 13.734 -2.053 -20 1 92.12 262 VAL B N 1
ATOM 4584 C CA . VAL B 1 262 ? 13.094 -1.135 -19.062 1 92.12 262 VAL B CA 1
ATOM 4585 C C . VAL B 1 262 ? 14.062 -0.796 -17.922 1 92.12 262 VAL B C 1
ATOM 4587 O O . VAL B 1 262 ? 14.938 -1.593 -17.594 1 92.12 262 VAL B O 1
ATOM 4590 N N . ARG B 1 263 ? 14.023 0.429 -17.5 1 94.25 263 ARG B N 1
ATOM 4591 C CA . ARG B 1 263 ? 14.844 0.889 -16.391 1 94.25 263 ARG B CA 1
ATOM 4592 C C . ARG B 1 263 ? 14 1.646 -15.367 1 94.25 263 ARG B C 1
ATOM 4594 O O . ARG B 1 263 ? 12.914 2.133 -15.688 1 94.25 263 ARG B O 1
ATOM 4601 N N . PRO B 1 264 ? 14.547 1.771 -14.141 1 96.38 264 PRO B N 1
ATOM 4602 C CA . PRO B 1 264 ? 13.836 2.596 -13.156 1 96.38 264 PRO B CA 1
ATOM 4603 C C . PRO B 1 264 ? 13.68 4.047 -13.609 1 96.38 264 PRO B C 1
ATOM 4605 O O . PRO B 1 264 ? 14.602 4.613 -14.203 1 96.38 264 PRO B O 1
ATOM 4608 N N . THR B 1 265 ? 12.539 4.59 -13.359 1 96.38 265 THR B N 1
ATOM 4609 C CA . THR B 1 265 ? 12.242 5.969 -13.727 1 96.38 265 THR B CA 1
ATOM 4610 C C . THR B 1 265 ? 13.117 6.941 -12.938 1 96.38 265 THR B C 1
ATOM 4612 O O . THR B 1 265 ? 13.547 7.969 -13.469 1 96.38 265 THR B O 1
ATOM 4615 N N . LEU B 1 266 ? 13.312 6.586 -11.688 1 97.38 266 LEU B N 1
ATOM 4616 C CA . LEU B 1 266 ? 14.055 7.461 -10.789 1 97.38 266 LEU B CA 1
ATOM 4617 C C . LEU B 1 266 ? 15.359 6.801 -10.344 1 97.38 266 LEU B C 1
ATOM 4619 O O . LEU B 1 266 ? 15.453 5.57 -10.305 1 97.38 266 LEU B O 1
ATOM 4623 N N . LYS B 1 267 ? 16.281 7.633 -10.055 1 93.81 267 LYS B N 1
ATOM 4624 C CA . LYS B 1 267 ? 17.422 7.188 -9.273 1 93.81 267 LYS B CA 1
ATOM 4625 C C . LYS B 1 267 ? 17.125 7.23 -7.777 1 93.81 267 LYS B C 1
ATOM 4627 O O . LYS B 1 267 ? 16.047 7.66 -7.371 1 93.81 267 LYS B O 1
ATOM 4632 N N . SER B 1 268 ? 17.938 6.641 -6.977 1 91.75 268 SER B N 1
ATOM 4633 C CA . SER B 1 268 ? 17.859 6.664 -5.52 1 91.75 268 SER B CA 1
ATOM 4634 C C . SER B 1 268 ? 19.234 6.508 -4.883 1 91.75 268 SER B C 1
ATOM 4636 O O . SER B 1 268 ? 20.203 6.191 -5.57 1 91.75 268 SER B O 1
ATOM 4638 N N . THR B 1 269 ? 19.297 6.754 -3.637 1 86.56 269 THR B N 1
ATOM 4639 C CA . THR B 1 269 ? 20.578 6.711 -2.922 1 86.56 269 THR B CA 1
ATOM 4640 C C . THR B 1 269 ? 21.234 5.344 -3.082 1 86.56 269 THR B C 1
ATOM 4642 O O . THR B 1 269 ? 22.453 5.25 -3.225 1 86.56 269 THR B O 1
ATOM 4645 N N . ASN B 1 270 ? 20.406 4.281 -3.143 1 87.38 270 ASN B N 1
ATOM 4646 C CA . ASN B 1 270 ? 20.969 2.938 -3.264 1 87.38 270 ASN B CA 1
ATOM 4647 C C . ASN B 1 270 ? 20.938 2.449 -4.711 1 87.38 270 ASN B C 1
ATOM 4649 O O . ASN B 1 270 ? 21.219 1.279 -4.977 1 87.38 270 ASN B O 1
ATOM 4653 N N . GLY B 1 271 ? 20.469 3.293 -5.59 1 91.06 271 GLY B N 1
ATOM 4654 C CA . GLY B 1 271 ? 20.516 3.002 -7.016 1 91.06 271 GLY B CA 1
ATOM 4655 C C . GLY B 1 271 ? 19.344 2.172 -7.496 1 91.06 271 GLY B C 1
ATOM 4656 O O . GLY B 1 271 ? 19.234 1.878 -8.688 1 91.06 271 GLY B O 1
ATOM 4657 N N . SER B 1 272 ? 18.406 1.845 -6.633 1 93.69 272 SER B N 1
ATOM 4658 C CA . SER B 1 272 ? 17.344 0.915 -6.977 1 93.69 272 SER B CA 1
ATOM 4659 C C . SER B 1 272 ? 16.203 1.624 -7.711 1 93.69 272 SER B C 1
ATOM 4661 O O . SER B 1 272 ? 15.469 1 -8.477 1 93.69 272 SER B O 1
ATOM 4663 N N . GLY B 1 273 ? 16.016 2.926 -7.395 1 95.88 273 GLY B N 1
ATOM 4664 C CA . GLY B 1 273 ? 14.875 3.662 -7.91 1 95.88 273 GLY B CA 1
ATOM 4665 C C . GLY B 1 273 ? 13.594 3.395 -7.141 1 95.88 273 GLY B C 1
ATOM 4666 O O . GLY B 1 273 ? 12.555 3.979 -7.438 1 95.88 273 GLY B O 1
ATOM 4667 N N . VAL B 1 274 ? 13.656 2.51 -6.109 1 96.38 274 VAL B N 1
ATOM 4668 C CA . VAL B 1 274 ? 12.516 2.227 -5.25 1 96.38 274 VAL B CA 1
ATOM 4669 C C . VAL B 1 274 ? 12.203 3.447 -4.387 1 96.38 274 VAL B C 1
ATOM 4671 O O . VAL B 1 274 ? 13.109 4.074 -3.836 1 96.38 274 VAL B O 1
ATOM 4674 N N . GLY B 1 275 ? 10.93 3.852 -4.336 1 96 275 GLY B N 1
ATOM 4675 C CA . GLY B 1 275 ? 10.555 5.062 -3.625 1 96 275 GLY B CA 1
ATOM 4676 C C . GLY B 1 275 ? 9.141 5.008 -3.062 1 96 275 GLY B C 1
ATOM 4677 O O . GLY B 1 275 ? 8.609 3.926 -2.814 1 96 275 GLY B O 1
ATOM 4678 N N . GLY B 1 276 ? 8.648 6.219 -2.787 1 96.56 276 GLY B N 1
ATOM 4679 C CA . GLY B 1 276 ? 7.316 6.359 -2.217 1 96.56 276 GLY B CA 1
ATOM 4680 C C . GLY B 1 276 ? 6.266 6.746 -3.242 1 96.56 276 GLY B C 1
ATOM 4681 O O . GLY B 1 276 ? 6.453 7.699 -4 1 96.56 276 GLY B O 1
ATOM 4682 N N . LEU B 1 277 ? 5.188 5.977 -3.236 1 98.25 277 LEU B N 1
ATOM 4683 C CA . LEU B 1 277 ? 4.066 6.191 -4.148 1 98.25 277 LEU B CA 1
ATOM 4684 C C . LEU B 1 277 ? 3.035 7.129 -3.529 1 98.25 277 LEU B C 1
ATOM 4686 O O . LEU B 1 277 ? 2.699 7 -2.35 1 98.25 277 LEU B O 1
ATOM 4690 N N . ALA B 1 278 ? 2.549 8.125 -4.289 1 98.38 278 ALA B N 1
ATOM 4691 C CA . ALA B 1 278 ? 1.519 9.062 -3.857 1 98.38 278 ALA B CA 1
ATOM 4692 C C . ALA B 1 278 ? 0.59 9.43 -5.012 1 98.38 278 ALA B C 1
ATOM 4694 O O . ALA B 1 278 ? 0.661 8.836 -6.086 1 98.38 278 ALA B O 1
ATOM 4695 N N . GLY B 1 279 ? -0.347 10.281 -4.797 1 98.69 279 GLY B N 1
ATOM 4696 C CA . GLY B 1 279 ? -1.305 10.688 -5.812 1 98.69 279 GLY B CA 1
ATOM 4697 C C . GLY B 1 279 ? -2.521 9.781 -5.879 1 98.69 279 GLY B C 1
ATOM 4698 O O . GLY B 1 279 ? -2.855 9.109 -4.898 1 98.69 279 GLY B O 1
ATOM 4699 N N . ALA B 1 280 ? -3.156 9.773 -7.023 1 98.69 280 ALA B N 1
ATOM 4700 C CA . ALA B 1 280 ? -4.449 9.117 -7.211 1 98.69 280 ALA B CA 1
ATOM 4701 C C . ALA B 1 280 ? -4.359 7.629 -6.879 1 98.69 280 ALA B C 1
ATOM 4703 O O . ALA B 1 280 ? -5.273 7.07 -6.262 1 98.69 280 ALA B O 1
ATOM 4704 N N . PRO B 1 281 ? -3.283 6.91 -7.238 1 98.69 281 PRO B N 1
ATOM 4705 C CA . PRO B 1 281 ? -3.262 5.477 -6.938 1 98.69 281 PRO B CA 1
ATOM 4706 C C . PRO B 1 281 ? -3.213 5.191 -5.441 1 98.69 281 PRO B C 1
ATOM 4708 O O . PRO B 1 281 ? -3.557 4.086 -5.008 1 98.69 281 PRO B O 1
ATOM 4711 N N . LEU B 1 282 ? -2.807 6.133 -4.629 1 98.75 282 LEU B N 1
ATOM 4712 C CA . LEU B 1 282 ? -2.707 5.98 -3.184 1 98.75 282 LEU B CA 1
ATOM 4713 C C . LEU B 1 282 ? -4.055 6.219 -2.516 1 98.75 282 LEU B C 1
ATOM 4715 O O . LEU B 1 282 ? -4.273 5.797 -1.379 1 98.75 282 LEU B O 1
ATOM 4719 N N . HIS B 1 283 ? -4.984 6.863 -3.141 1 98.88 283 HIS B N 1
ATOM 4720 C CA . HIS B 1 283 ? -6.184 7.449 -2.549 1 98.88 283 HIS B CA 1
ATOM 4721 C C . HIS B 1 283 ? -7.043 6.379 -1.879 1 98.88 283 HIS B C 1
ATOM 4723 O O . HIS B 1 283 ? -7.48 6.555 -0.739 1 98.88 283 HIS B O 1
ATOM 4729 N N . PRO B 1 284 ? -7.277 5.188 -2.484 1 98.88 284 PRO B N 1
ATOM 4730 C CA . PRO B 1 284 ? -8.094 4.184 -1.801 1 98.88 284 PRO B CA 1
ATOM 4731 C C . PRO B 1 284 ? -7.477 3.717 -0.485 1 98.88 284 PRO B C 1
ATOM 4733 O O . PRO B 1 284 ? -8.195 3.508 0.498 1 98.88 284 PRO B O 1
ATOM 4736 N N . LEU B 1 285 ? -6.16 3.533 -0.508 1 98.75 285 LEU B N 1
ATOM 4737 C CA . LEU B 1 285 ? -5.477 3.125 0.716 1 98.75 285 LEU B CA 1
ATOM 4738 C C . LEU B 1 285 ? -5.57 4.215 1.778 1 98.75 285 LEU B C 1
ATOM 4740 O O . LEU B 1 285 ? -5.801 3.922 2.955 1 98.75 285 LEU B O 1
ATOM 4744 N N . ALA B 1 286 ? -5.391 5.465 1.36 1 98.88 286 ALA B N 1
ATOM 4745 C CA . ALA B 1 286 ? -5.5 6.598 2.277 1 98.88 286 ALA B CA 1
ATOM 4746 C C . ALA B 1 286 ? -6.891 6.66 2.902 1 98.88 286 ALA B C 1
ATOM 4748 O O . ALA B 1 286 ? -7.027 6.852 4.113 1 98.88 286 ALA B O 1
ATOM 4749 N N . LEU B 1 287 ? -7.926 6.477 2.098 1 98.88 287 LEU B N 1
ATOM 4750 C CA . LEU B 1 287 ? -9.297 6.48 2.596 1 98.88 287 LEU B CA 1
ATOM 4751 C C . LEU B 1 287 ? -9.5 5.383 3.635 1 98.88 287 LEU B C 1
ATOM 4753 O O . LEU B 1 287 ? -10.102 5.617 4.688 1 98.88 287 LEU B O 1
ATOM 4757 N N . GLY B 1 288 ? -8.992 4.203 3.318 1 98.69 288 GLY B N 1
ATOM 4758 C CA . GLY B 1 288 ? -9.117 3.107 4.266 1 98.69 288 GLY B CA 1
ATOM 4759 C C . GLY B 1 288 ? -8.445 3.385 5.594 1 98.69 288 GLY B C 1
ATOM 4760 O O . GLY B 1 288 ? -8.961 3.018 6.648 1 98.69 288 GLY B O 1
ATOM 4761 N N . ASN B 1 289 ? -7.301 3.996 5.535 1 98.62 289 ASN B N 1
ATOM 4762 C CA . ASN B 1 289 ? -6.578 4.344 6.754 1 98.62 289 ASN B CA 1
ATOM 4763 C C . ASN B 1 289 ? -7.355 5.355 7.594 1 98.62 289 ASN B C 1
ATOM 4765 O O . ASN B 1 289 ? -7.551 5.152 8.797 1 98.62 289 ASN B O 1
ATOM 4769 N N . VAL B 1 290 ? -7.797 6.445 6.973 1 98.88 290 VAL B N 1
ATOM 4770 C CA . VAL B 1 290 ? -8.523 7.484 7.684 1 98.88 290 VAL B CA 1
ATOM 4771 C C . VAL B 1 290 ? -9.797 6.902 8.297 1 98.88 290 VAL B C 1
ATOM 4773 O O . VAL B 1 290 ? -10.086 7.125 9.477 1 98.88 290 VAL B O 1
ATOM 4776 N N . TYR B 1 291 ? -10.508 6.117 7.527 1 98.75 291 TYR B N 1
ATOM 4777 C CA . TYR B 1 291 ? -11.742 5.488 7.984 1 98.75 291 TYR B CA 1
ATOM 4778 C C . TYR B 1 291 ? -11.492 4.633 9.219 1 98.75 291 TYR B C 1
ATOM 4780 O O . TYR B 1 291 ? -12.211 4.746 10.219 1 98.75 291 TYR B O 1
ATOM 4788 N N . THR B 1 292 ? -10.523 3.771 9.117 1 98.19 292 THR B N 1
ATOM 4789 C CA . THR B 1 292 ? -10.25 2.812 10.18 1 98.19 292 THR B CA 1
ATOM 4790 C C . THR B 1 292 ? -9.766 3.527 11.438 1 98.19 292 THR B C 1
ATOM 4792 O O . THR B 1 292 ? -10.242 3.242 12.539 1 98.19 292 THR B O 1
ATOM 4795 N N . ILE B 1 293 ? -8.852 4.488 11.297 1 98.56 293 ILE B N 1
ATOM 4796 C CA . ILE B 1 293 ? -8.312 5.219 12.438 1 98.56 293 ILE B CA 1
ATOM 4797 C C . ILE B 1 293 ? -9.422 6.02 13.117 1 98.56 293 ILE B C 1
ATOM 4799 O O . ILE B 1 293 ? -9.539 6.02 14.344 1 98.56 293 ILE B O 1
ATOM 4803 N N . ARG B 1 294 ? -10.25 6.684 12.32 1 98.62 294 ARG B N 1
ATOM 4804 C CA . ARG B 1 294 ? -11.344 7.469 12.883 1 98.62 294 ARG B CA 1
ATOM 4805 C C . ARG B 1 294 ? -12.273 6.594 13.711 1 98.62 294 ARG B C 1
ATOM 4807 O O . ARG B 1 294 ? -12.625 6.949 14.836 1 98.62 294 ARG B O 1
ATOM 4814 N N . ASN B 1 295 ? -12.656 5.461 13.156 1 98.06 295 ASN B N 1
ATOM 4815 C CA . ASN B 1 295 ? -13.555 4.551 13.859 1 98.06 295 ASN B CA 1
ATOM 4816 C C . ASN B 1 295 ? -12.938 4.059 15.164 1 98.06 295 ASN B C 1
ATOM 4818 O O . ASN B 1 295 ? -13.633 3.936 16.172 1 98.06 295 ASN B O 1
ATOM 4822 N N . MET B 1 296 ? -11.68 3.799 15.125 1 98 296 MET B N 1
ATOM 4823 C CA . MET B 1 296 ? -10.992 3.305 16.328 1 98 296 MET B CA 1
ATOM 4824 C C . MET B 1 296 ? -10.883 4.398 17.375 1 98 296 MET B C 1
ATOM 4826 O O . MET B 1 296 ? -11.109 4.145 18.562 1 98 296 MET B O 1
ATOM 4830 N N . LEU B 1 297 ? -10.547 5.613 16.922 1 98.25 297 LEU B N 1
ATOM 4831 C CA . LEU B 1 297 ? -10.43 6.734 17.844 1 98.25 297 LEU B CA 1
ATOM 4832 C C . LEU B 1 297 ? -11.781 7.043 18.484 1 98.25 297 LEU B C 1
ATOM 4834 O O . LEU B 1 297 ? -11.844 7.32 19.688 1 98.25 297 LEU B O 1
ATOM 4838 N N . ASP B 1 298 ? -12.844 6.965 17.781 1 97.94 298 ASP B N 1
ATOM 4839 C CA . ASP B 1 298 ? -14.18 7.336 18.234 1 97.94 298 ASP B CA 1
ATOM 4840 C C . ASP B 1 298 ? -14.648 6.406 19.359 1 97.94 298 ASP B C 1
ATOM 4842 O O . ASP B 1 298 ? -15.508 6.781 20.156 1 97.94 298 ASP B O 1
ATOM 4846 N N . LYS B 1 299 ? -14.109 5.254 19.438 1 97.38 299 LYS B N 1
ATOM 4847 C CA . LYS B 1 299 ? -14.516 4.262 20.422 1 97.38 299 LYS B CA 1
ATOM 4848 C C . LYS B 1 299 ? -13.844 4.512 21.766 1 97.38 299 LYS B C 1
ATOM 4850 O O . LYS B 1 299 ? -14.156 3.85 22.75 1 97.38 299 LYS B O 1
ATOM 4855 N N . HIS B 1 300 ? -12.93 5.453 21.766 1 96.69 300 HIS B N 1
ATOM 4856 C CA . HIS B 1 300 ? -12.195 5.75 23 1 96.69 300 HIS B CA 1
ATOM 4857 C C . HIS B 1 300 ? -12.391 7.203 23.422 1 96.69 300 HIS B C 1
ATOM 4859 O O . HIS B 1 300 ? -11.883 8.117 22.766 1 96.69 300 HIS B O 1
ATOM 4865 N N . GLU B 1 301 ? -12.945 7.473 24.531 1 96 301 GLU B N 1
ATOM 4866 C CA . GLU B 1 301 ? -13.328 8.797 25 1 96 301 GLU B CA 1
ATOM 4867 C C . GLU B 1 301 ? -12.117 9.727 25.094 1 96 301 GLU B C 1
ATOM 4869 O O . GLU B 1 301 ? -12.219 10.914 24.766 1 96 301 GLU B O 1
ATOM 4874 N N . ASP B 1 302 ? -11.031 9.18 25.422 1 95.38 302 ASP B N 1
ATOM 4875 C CA . ASP B 1 302 ? -9.844 10 25.656 1 95.38 302 ASP B CA 1
ATOM 4876 C C . ASP B 1 302 ? -9.133 10.32 24.344 1 95.38 302 ASP B C 1
ATOM 4878 O O . ASP B 1 302 ? -8.25 11.18 24.297 1 95.38 302 ASP B O 1
ATOM 4882 N N . LEU B 1 303 ? -9.578 9.625 23.25 1 97.31 303 LEU B N 1
ATOM 4883 C CA . LEU B 1 303 ? -8.836 9.766 22.016 1 97.31 303 LEU B CA 1
ATOM 4884 C C . LEU B 1 303 ? -9.727 10.344 20.906 1 97.31 303 LEU B C 1
ATOM 4886 O O . LEU B 1 303 ? -9.234 10.758 19.859 1 97.31 303 LEU B O 1
ATOM 4890 N N . LYS B 1 304 ? -11.008 10.414 21.109 1 96.56 304 LYS B N 1
ATOM 4891 C CA . LYS B 1 304 ? -11.984 10.727 20.078 1 96.56 304 LYS B CA 1
ATOM 4892 C C . LYS B 1 304 ? -11.797 12.148 19.547 1 96.56 304 LYS B C 1
ATOM 4894 O O . LYS B 1 304 ? -12.25 12.477 18.453 1 96.56 304 LYS B O 1
ATOM 4899 N N . GLU B 1 305 ? -11.109 12.977 20.297 1 95.19 305 GLU B N 1
ATOM 4900 C CA . GLU B 1 305 ? -10.945 14.375 19.891 1 95.19 305 GLU B CA 1
ATOM 4901 C C . GLU B 1 305 ? -9.719 14.547 19 1 95.19 305 GLU B C 1
ATOM 4903 O O . GLU B 1 305 ? -9.516 15.617 18.422 1 95.19 305 GLU B O 1
ATOM 4908 N N . ILE B 1 306 ? -8.859 13.523 18.938 1 97.5 306 ILE B N 1
ATOM 4909 C CA . ILE B 1 306 ? -7.727 13.602 18.016 1 97.5 306 ILE B CA 1
ATOM 4910 C C . ILE B 1 306 ? -8.227 13.812 16.594 1 97.5 306 ILE B C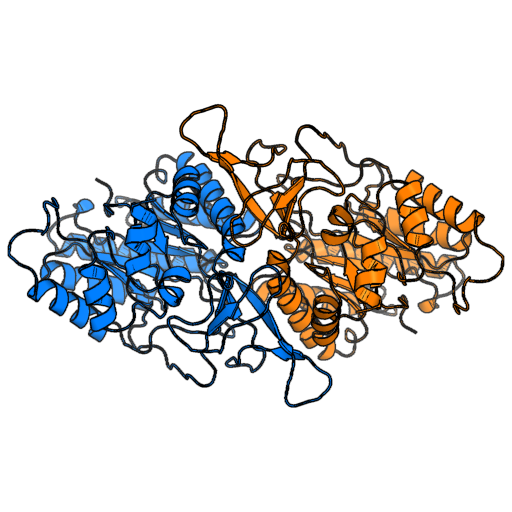 1
ATOM 4912 O O . ILE B 1 306 ? -9.016 13.016 16.078 1 97.5 306 ILE B O 1
ATOM 4916 N N . ALA B 1 307 ? -7.82 14.898 15.992 1 97.81 307 ALA B N 1
ATOM 4917 C CA . ALA B 1 307 ? -8.234 15.195 14.625 1 97.81 307 ALA B CA 1
ATOM 4918 C C . ALA B 1 307 ? -7.426 14.375 13.617 1 97.81 307 ALA B C 1
ATOM 4920 O O . ALA B 1 307 ? -6.324 13.922 13.922 1 97.81 307 ALA B O 1
ATOM 4921 N N . ILE B 1 308 ? -8.016 14.141 12.492 1 98.62 308 ILE B N 1
ATOM 4922 C CA . ILE B 1 308 ? -7.301 13.5 11.391 1 98.62 308 ILE B CA 1
ATOM 4923 C C . ILE B 1 308 ? -7.184 14.477 10.227 1 98.62 308 ILE B C 1
ATOM 4925 O O . ILE B 1 308 ? -8.18 15.078 9.805 1 98.62 308 ILE B O 1
ATOM 4929 N N . VAL B 1 309 ? -5.977 14.719 9.805 1 98.75 309 VAL B N 1
ATOM 4930 C CA . VAL B 1 309 ? -5.73 15.367 8.523 1 98.75 309 VAL B CA 1
ATOM 4931 C C . VAL B 1 309 ? -5.535 14.305 7.438 1 98.75 309 VAL B C 1
ATOM 4933 O O . VAL B 1 309 ? -4.496 13.648 7.387 1 98.75 309 VAL B O 1
ATOM 4936 N N . GLY B 1 310 ? -6.559 14.125 6.613 1 98.81 310 GLY B N 1
ATOM 4937 C CA . GLY B 1 310 ? -6.492 13.125 5.555 1 98.81 310 GLY B CA 1
ATOM 4938 C C . GLY B 1 310 ? -5.66 13.578 4.367 1 98.81 310 GLY B C 1
ATOM 4939 O O . GLY B 1 310 ? -5.953 14.602 3.752 1 98.81 310 GLY B O 1
ATOM 4940 N N . THR B 1 311 ? -4.625 12.828 4.062 1 98.69 311 THR B N 1
ATOM 4941 C CA . THR B 1 311 ? -3.746 13.109 2.936 1 98.69 311 THR B CA 1
ATOM 4942 C C . THR B 1 311 ? -3.58 11.875 2.057 1 98.69 311 THR B C 1
ATOM 4944 O O . THR B 1 311 ? -3.508 10.75 2.562 1 98.69 311 THR B O 1
ATOM 4947 N N . GLY B 1 312 ? -3.6 12.117 0.727 1 98.62 312 GLY B N 1
ATOM 4948 C CA . GLY B 1 312 ? -3.367 11.047 -0.224 1 98.62 312 GLY B CA 1
ATOM 4949 C C . GLY B 1 312 ? -4.285 11.109 -1.432 1 98.62 312 GLY B C 1
ATOM 4950 O O . GLY B 1 312 ? -5.441 10.695 -1.361 1 98.62 312 GLY B O 1
ATOM 4951 N N . GLY B 1 313 ? -3.834 11.672 -2.473 1 98.44 313 GLY B N 1
ATOM 4952 C CA . GLY B 1 313 ? -4.453 11.516 -3.779 1 98.44 313 GLY B CA 1
ATOM 4953 C C . GLY B 1 313 ? -5.617 12.461 -4 1 98.44 313 GLY B C 1
ATOM 4954 O O . GLY B 1 313 ? -6.492 12.195 -4.824 1 98.44 313 GLY B O 1
ATOM 4955 N N . VAL B 1 314 ? -5.715 13.539 -3.279 1 98.5 314 VAL B N 1
ATOM 4956 C CA . VAL B 1 314 ? -6.805 14.492 -3.471 1 98.5 314 VAL B CA 1
ATOM 4957 C C . VAL B 1 314 ? -6.387 15.547 -4.492 1 98.5 314 VAL B C 1
ATOM 4959 O O . VAL B 1 314 ? -5.371 16.219 -4.32 1 98.5 314 VAL B O 1
ATOM 4962 N N . GLU B 1 315 ? -7.195 15.656 -5.605 1 97.12 315 GLU B N 1
ATOM 4963 C CA . GLU B 1 315 ? -6.852 16.672 -6.602 1 97.12 315 GLU B CA 1
ATOM 4964 C C . GLU B 1 315 ? -8.094 17.375 -7.121 1 97.12 315 GLU B C 1
ATOM 4966 O O . GLU B 1 315 ? -8.023 18.141 -8.086 1 97.12 315 GLU B O 1
ATOM 4971 N N . ASP B 1 316 ? -9.266 17.078 -6.531 1 96.94 316 ASP B N 1
ATOM 4972 C CA . ASP B 1 316 ? -10.516 17.719 -6.938 1 96.94 316 ASP B CA 1
ATOM 4973 C C . ASP B 1 316 ? -11.539 17.703 -5.805 1 96.94 316 ASP B C 1
ATOM 4975 O O . ASP B 1 316 ? -11.258 17.188 -4.719 1 96.94 316 ASP B O 1
ATOM 4979 N N . LYS B 1 317 ? -12.664 18.281 -6.051 1 97 317 LYS B N 1
ATOM 4980 C CA . LYS B 1 317 ? -13.719 18.375 -5.043 1 97 317 LYS B CA 1
ATOM 4981 C C . LYS B 1 317 ? -14.211 17 -4.629 1 97 317 LYS B C 1
ATOM 4983 O O . LYS B 1 317 ? -14.461 16.75 -3.451 1 97 317 LYS B O 1
ATOM 4988 N N . ALA B 1 318 ? -14.375 16.094 -5.578 1 96.31 318 ALA B N 1
ATOM 4989 C CA . ALA B 1 318 ? -14.844 14.742 -5.281 1 96.31 318 ALA B CA 1
ATOM 4990 C C . ALA B 1 318 ? -13.891 14.023 -4.328 1 96.31 318 ALA B C 1
ATOM 4992 O O . ALA B 1 318 ? -14.336 13.359 -3.389 1 96.31 318 ALA B O 1
ATOM 4993 N N . GLY B 1 319 ? -12.586 14.156 -4.609 1 97.38 319 GLY B N 1
ATOM 4994 C CA . GLY B 1 319 ? -11.602 13.578 -3.707 1 97.38 319 GLY B CA 1
ATOM 4995 C C . GLY B 1 319 ? -11.656 14.172 -2.311 1 97.38 319 GLY B C 1
ATOM 4996 O O . GLY B 1 319 ? -11.508 13.453 -1.32 1 97.38 319 GLY B O 1
ATOM 4997 N N . PHE B 1 320 ? -11.867 15.508 -2.283 1 98.31 320 PHE B N 1
ATOM 4998 C CA . PHE B 1 320 ? -12.016 16.203 -1.013 1 98.31 320 PHE B CA 1
ATOM 4999 C C . PHE B 1 320 ? -13.211 15.68 -0.24 1 98.31 320 PHE B C 1
ATOM 5001 O O . PHE B 1 320 ? -13.109 15.367 0.95 1 98.31 320 PHE B O 1
ATOM 5008 N N . GLU B 1 321 ? -14.273 15.484 -0.876 1 97.12 321 GLU B N 1
ATOM 5009 C CA . GLU B 1 321 ? -15.5 15.023 -0.243 1 97.12 321 GLU B CA 1
ATOM 5010 C C . GLU B 1 321 ? -15.367 13.586 0.241 1 97.12 321 GLU B C 1
ATOM 5012 O O . GLU B 1 321 ? -15.852 13.242 1.319 1 97.12 321 GLU B O 1
ATOM 5017 N N . ARG B 1 322 ? -14.727 12.734 -0.539 1 97.88 322 ARG B N 1
ATOM 5018 C CA . ARG B 1 322 ? -14.477 11.359 -0.097 1 97.88 322 ARG B CA 1
ATOM 5019 C C . ARG B 1 322 ? -13.656 11.344 1.192 1 97.88 322 ARG B C 1
ATOM 5021 O O . ARG B 1 322 ? -14 10.633 2.139 1 97.88 322 ARG B O 1
ATOM 5028 N N . MET B 1 323 ? -12.633 12.148 1.207 1 98.56 323 MET B N 1
ATOM 5029 C CA . MET B 1 323 ? -11.742 12.172 2.365 1 98.56 323 MET B CA 1
ATOM 5030 C C . MET B 1 323 ? -12.477 12.68 3.602 1 98.56 323 MET B C 1
ATOM 5032 O O . MET B 1 323 ? -12.328 12.125 4.691 1 98.56 323 MET B O 1
ATOM 5036 N N . ARG B 1 324 ? -13.273 13.695 3.461 1 97.81 324 ARG B N 1
ATOM 5037 C CA . ARG B 1 324 ? -14.07 14.219 4.566 1 97.81 324 ARG B CA 1
ATOM 5038 C C . ARG B 1 324 ? -15.078 13.18 5.059 1 97.81 324 ARG B C 1
ATOM 5040 O O . ARG B 1 324 ? -15.281 13.023 6.262 1 97.81 324 ARG B O 1
ATOM 5047 N N . SER B 1 325 ? -15.609 12.461 4.172 1 97.38 325 SER B N 1
ATOM 5048 C CA . SER B 1 325 ? -16.688 11.531 4.484 1 97.38 325 SER B CA 1
ATOM 5049 C C . SER B 1 325 ? -16.172 10.359 5.32 1 97.38 325 SER B C 1
ATOM 5051 O O . SER B 1 325 ? -16.938 9.742 6.059 1 97.38 325 SER B O 1
ATOM 5053 N N . VAL B 1 326 ? -14.883 10.117 5.203 1 98.31 326 VAL B N 1
ATOM 5054 C CA . VAL B 1 326 ? -14.383 8.945 5.91 1 98.31 326 VAL B CA 1
ATOM 5055 C C . VAL B 1 326 ? -13.797 9.359 7.258 1 98.31 326 VAL B C 1
ATOM 5057 O O . VAL B 1 326 ? -13.242 8.531 7.984 1 98.31 326 VAL B O 1
ATOM 5060 N N . GLY B 1 327 ? -13.82 10.664 7.562 1 97.75 327 GLY B N 1
ATOM 5061 C CA . GLY B 1 327 ? -13.547 11.008 8.945 1 97.75 327 GLY B CA 1
ATOM 5062 C C . GLY B 1 327 ? -12.438 12.031 9.094 1 97.75 327 GLY B C 1
ATOM 5063 O O . GLY B 1 327 ? -12.039 12.375 10.211 1 97.75 327 GLY B O 1
ATOM 5064 N N . SER B 1 328 ? -11.938 12.57 7.98 1 98.12 328 SER B N 1
ATOM 5065 C CA . SER B 1 328 ? -10.906 13.602 8.086 1 98.12 328 SER B CA 1
ATOM 5066 C C . SER B 1 328 ? -11.492 14.93 8.531 1 98.12 328 SER B C 1
ATOM 5068 O O . SER B 1 328 ? -12.508 15.375 7.992 1 98.12 328 SER B O 1
ATOM 5070 N N . GLY B 1 329 ? -10.859 15.523 9.539 1 97.94 329 GLY B N 1
ATOM 5071 C CA . GLY B 1 329 ? -11.242 16.859 9.938 1 97.94 329 GLY B CA 1
ATOM 5072 C C . GLY B 1 329 ? -10.758 17.938 8.977 1 97.94 329 GLY B C 1
ATOM 5073 O O . GLY B 1 329 ? -11.367 19 8.859 1 97.94 329 GLY B O 1
ATOM 5074 N N . ALA B 1 330 ? -9.695 17.734 8.352 1 98.5 330 ALA B N 1
ATOM 5075 C CA . ALA B 1 330 ? -9.102 18.547 7.285 1 98.5 330 ALA B CA 1
ATOM 5076 C C . ALA B 1 330 ? -8.422 17.656 6.246 1 98.5 330 ALA B C 1
ATOM 5078 O O . ALA B 1 330 ? -8.172 16.484 6.488 1 98.5 330 ALA B O 1
ATOM 5079 N N . VAL B 1 331 ? -8.211 18.203 5.074 1 98.88 331 VAL B N 1
ATOM 5080 C CA . VAL B 1 331 ? -7.676 17.438 3.963 1 98.88 331 VAL B CA 1
ATOM 5081 C C . VAL B 1 331 ? -6.391 18.078 3.457 1 98.88 331 VAL B C 1
ATOM 5083 O O . VAL B 1 331 ? -6.344 19.281 3.217 1 98.88 331 VAL B O 1
ATOM 5086 N N . GLY B 1 332 ? -5.336 17.266 3.377 1 98.81 332 GLY B N 1
ATOM 5087 C CA . GLY B 1 332 ? -4.047 17.719 2.875 1 98.81 332 GLY B CA 1
ATOM 5088 C C . GLY B 1 332 ? -3.814 17.359 1.419 1 98.81 332 GLY B C 1
ATOM 5089 O O . GLY B 1 332 ? -4.223 16.281 0.966 1 98.81 332 GLY B O 1
ATOM 5090 N N . VAL B 1 333 ? -3.1 18.234 0.672 1 98.88 333 VAL B N 1
ATOM 5091 C CA . VAL B 1 333 ? -2.822 18.078 -0.751 1 98.88 333 VAL B CA 1
ATOM 5092 C C . VAL B 1 333 ? -1.314 18.062 -0.988 1 98.88 333 VAL B C 1
ATOM 5094 O O . VAL B 1 333 ? -0.587 18.891 -0.422 1 98.88 333 VAL B O 1
ATOM 5097 N N . GLY B 1 334 ? -0.799 17.125 -1.792 1 98.5 334 GLY B N 1
ATOM 5098 C CA . GLY B 1 334 ? 0.612 17.031 -2.131 1 98.5 334 GLY B CA 1
ATOM 5099 C C . GLY B 1 334 ? 0.862 16.938 -3.625 1 98.5 334 GLY B C 1
ATOM 5100 O O . GLY B 1 334 ? 1.095 17.969 -4.277 1 98.5 334 GLY B O 1
ATOM 5101 N N . THR B 1 335 ? 0.583 15.758 -4.223 1 98.62 335 THR B N 1
ATOM 5102 C CA . THR B 1 335 ? 0.865 15.508 -5.633 1 98.62 335 THR B CA 1
ATOM 5103 C C . THR B 1 335 ? 0.187 16.562 -6.516 1 98.62 335 THR B C 1
ATOM 5105 O O . THR B 1 335 ? 0.806 17.094 -7.434 1 98.62 335 THR B O 1
ATOM 5108 N N . ALA B 1 336 ? -1.025 16.891 -6.281 1 98.62 336 ALA B N 1
ATOM 5109 C CA . ALA B 1 336 ? -1.753 17.844 -7.113 1 98.62 336 ALA B CA 1
ATOM 5110 C C . ALA B 1 336 ? -1.132 19.234 -7.023 1 98.62 336 ALA B C 1
ATOM 5112 O O . ALA B 1 336 ? -1.131 20 -8 1 98.62 336 ALA B O 1
ATOM 5113 N N . LEU B 1 337 ? -0.66 19.594 -5.824 1 98.69 337 LEU B N 1
ATOM 5114 C CA . LEU B 1 337 ? 0.05 20.859 -5.672 1 98.69 337 LEU B CA 1
ATOM 5115 C C . LEU B 1 337 ? 1.287 20.906 -6.562 1 98.69 337 LEU B C 1
ATOM 5117 O O . LEU B 1 337 ? 1.557 21.906 -7.211 1 98.69 337 LEU B O 1
ATOM 5121 N N . GLY B 1 338 ? 2.043 19.797 -6.594 1 98.25 338 GLY B N 1
ATOM 5122 C CA . GLY B 1 338 ? 3.219 19.703 -7.445 1 98.25 338 GLY B CA 1
ATOM 5123 C C . GLY B 1 338 ? 2.891 19.781 -8.922 1 98.25 338 GLY B C 1
ATOM 5124 O O . GLY B 1 338 ? 3.66 20.344 -9.711 1 98.25 338 GLY B O 1
ATOM 5125 N N . ARG B 1 339 ? 1.763 19.266 -9.281 1 97.81 339 ARG B N 1
ATOM 5126 C CA . ARG B 1 339 ? 1.374 19.156 -10.688 1 97.81 339 ARG B CA 1
ATOM 5127 C C . ARG B 1 339 ? 0.765 20.469 -11.18 1 97.81 339 ARG B C 1
ATOM 5129 O O . ARG B 1 339 ? 0.975 20.859 -12.336 1 97.81 339 ARG B O 1
ATOM 5136 N N . LYS B 1 340 ? -0.023 21.172 -10.305 1 97.56 340 LYS B N 1
ATOM 5137 C CA . LYS B 1 340 ? -0.911 22.203 -10.812 1 97.56 340 LYS B CA 1
ATOM 5138 C C . LYS B 1 340 ? -0.61 23.547 -10.148 1 97.56 340 LYS B C 1
ATOM 5140 O O . LYS B 1 340 ? -1.141 24.594 -10.562 1 97.56 340 LYS B O 1
ATOM 5145 N N . GLY B 1 341 ? 0.172 23.5 -9.094 1 98.19 341 GLY B N 1
ATOM 5146 C CA . GLY B 1 341 ? 0.441 24.75 -8.375 1 98.19 341 GLY B CA 1
ATOM 5147 C C . GLY B 1 341 ? -0.637 25.094 -7.371 1 98.19 341 GLY B C 1
ATOM 5148 O O . GLY B 1 341 ? -1.569 24.312 -7.152 1 98.19 341 GLY B O 1
ATOM 5149 N N . VAL B 1 342 ? -0.539 26.219 -6.77 1 98.56 342 VAL B N 1
ATOM 5150 C CA . VAL B 1 342 ? -1.346 26.641 -5.629 1 98.56 342 VAL B CA 1
ATOM 5151 C C . VAL B 1 342 ? -2.799 26.828 -6.062 1 98.56 342 VAL B C 1
ATOM 5153 O O . VAL B 1 342 ? -3.715 26.703 -5.246 1 98.56 342 VAL B O 1
ATOM 5156 N N . ASP B 1 343 ? -3.08 26.953 -7.32 1 97.44 343 ASP B N 1
ATOM 5157 C CA . ASP B 1 343 ? -4.434 27.156 -7.832 1 97.44 343 ASP B CA 1
ATOM 5158 C C . ASP B 1 343 ? -5.297 25.922 -7.582 1 97.44 343 ASP B C 1
ATOM 5160 O O . ASP B 1 343 ? -6.527 26 -7.621 1 97.44 343 ASP B O 1
ATOM 5164 N N . ILE B 1 344 ? -4.637 24.844 -7.285 1 98.31 344 ILE B N 1
ATOM 5165 C CA . ILE B 1 344 ? -5.348 23.578 -7.062 1 98.31 344 ILE B CA 1
ATOM 5166 C C . ILE B 1 344 ? -6.309 23.734 -5.887 1 98.31 344 ILE B C 1
ATOM 5168 O O . ILE B 1 344 ? -7.391 23.141 -5.879 1 98.31 344 ILE B O 1
ATOM 5172 N N . PHE B 1 345 ? -5.973 24.5 -4.922 1 98.56 345 PHE B N 1
ATOM 5173 C CA . PHE B 1 345 ? -6.809 24.656 -3.74 1 98.56 345 PHE B CA 1
ATOM 5174 C C . PHE B 1 345 ? -8.125 25.344 -4.094 1 98.56 345 PHE B C 1
ATOM 5176 O O . PHE B 1 345 ? -9.172 25 -3.547 1 98.56 345 PHE B O 1
ATOM 5183 N N . GLY B 1 346 ? -8.055 26.312 -4.98 1 98.19 346 GLY B N 1
ATOM 5184 C CA . GLY B 1 346 ? -9.281 26.906 -5.484 1 98.19 346 GLY B CA 1
ATOM 5185 C C . GLY B 1 346 ? -10.141 25.938 -6.277 1 98.19 346 GLY B C 1
ATOM 5186 O O . GLY B 1 346 ? -11.367 25.938 -6.156 1 98.19 346 GLY B O 1
ATOM 5187 N N . GLU B 1 347 ? -9.477 25.125 -7.078 1 97.56 347 GLU B N 1
ATOM 5188 C CA . GLU B 1 347 ? -10.18 24.109 -7.867 1 97.56 347 GLU B CA 1
ATOM 5189 C C . GLU B 1 347 ? -10.922 23.125 -6.969 1 97.56 347 GLU B C 1
ATOM 5191 O O . GLU B 1 347 ? -12.062 22.766 -7.246 1 97.56 347 GLU B O 1
ATOM 5196 N N . ILE B 1 348 ? -10.305 22.703 -5.891 1 98 348 ILE B N 1
ATOM 5197 C CA . ILE B 1 348 ? -10.891 21.75 -4.961 1 98 348 ILE B CA 1
ATOM 5198 C C . ILE B 1 348 ? -12.055 22.406 -4.223 1 98 348 ILE B C 1
ATOM 5200 O O . ILE B 1 348 ? -13.086 21.766 -3.994 1 98 348 ILE B O 1
ATOM 5204 N N . ALA B 1 349 ? -11.953 23.703 -3.916 1 95.81 349 ALA B N 1
ATOM 5205 C CA . ALA B 1 349 ? -12.961 24.422 -3.146 1 95.81 349 ALA B CA 1
ATOM 5206 C C . ALA B 1 349 ? -14.188 24.734 -4.004 1 95.81 349 ALA B C 1
ATOM 5208 O O . ALA B 1 349 ? -15.289 24.891 -3.482 1 95.81 349 ALA B O 1
ATOM 5209 N N . SER B 1 350 ? -14.086 25.125 -5.305 1 87.44 350 SER B N 1
ATOM 5210 C CA . SER B 1 350 ? -15.156 25.594 -6.18 1 87.44 350 SER B CA 1
ATOM 5211 C C . SER B 1 350 ? -15.961 24.438 -6.754 1 87.44 350 SER B C 1
ATOM 5213 O O . SER B 1 350 ? -17.156 24.578 -7.004 1 87.44 350 SER B O 1
ATOM 5215 N N . ASP B 1 351 ? -15.453 23.391 -7.18 1 64.19 351 ASP B N 1
ATOM 5216 C CA . ASP B 1 351 ? -16.266 22.422 -7.898 1 64.19 351 ASP B CA 1
ATOM 5217 C C . ASP B 1 351 ? -17.328 21.812 -6.984 1 64.19 351 ASP B C 1
ATOM 5219 O O . ASP B 1 351 ? -17.078 21.578 -5.801 1 64.19 351 ASP B O 1
#